Protein AF-A0A9D6FRV6-F1 (afdb_monomer_lite)

pLDDT: mean 89.14, std 14.48, range [24.95, 98.88]

Radius of gyration: 27.08 Å; chains: 1; bounding box: 82×47×76 Å

Structure (mmCIF, N/CA/C/O backbone):
data_AF-A0A9D6FRV6-F1
#
_entry.id   AF-A0A9D6FRV6-F1
#
loop_
_atom_site.group_PDB
_atom_site.id
_atom_site.type_symbol
_atom_site.label_atom_id
_atom_site.label_alt_id
_atom_site.label_comp_id
_atom_site.label_asym_id
_atom_site.label_entity_id
_atom_site.label_seq_id
_atom_site.pdbx_PDB_ins_code
_atom_site.Cartn_x
_atom_site.Cartn_y
_atom_site.Cartn_z
_atom_site.occupancy
_atom_site.B_iso_or_equiv
_atom_site.auth_seq_id
_atom_site.auth_comp_id
_atom_site.auth_asym_id
_atom_site.auth_atom_id
_atom_site.pdbx_PDB_model_num
ATOM 1 N N . MET A 1 1 ? -50.984 -26.233 2.019 1.00 35.69 1 MET A N 1
ATOM 2 C CA . MET A 1 1 ? -49.734 -26.255 1.222 1.00 35.69 1 MET A CA 1
ATOM 3 C C . MET A 1 1 ? -49.361 -24.805 0.944 1.00 35.69 1 MET A C 1
ATOM 5 O O . MET A 1 1 ? -50.058 -24.158 0.188 1.00 35.69 1 MET A O 1
ATOM 9 N N . ARG A 1 2 ? -48.621 -24.163 1.851 1.00 27.36 2 ARG A N 1
ATOM 10 C CA . ARG A 1 2 ? -47.148 -24.048 1.882 1.00 27.36 2 ARG A CA 1
ATOM 11 C C . ARG A 1 2 ? -46.573 -23.148 0.769 1.00 27.36 2 ARG A C 1
ATOM 13 O O . ARG A 1 2 ? -46.307 -23.606 -0.330 1.00 27.36 2 ARG A O 1
ATOM 20 N N . THR A 1 3 ? -46.337 -21.902 1.190 1.00 27.12 3 THR A N 1
ATOM 21 C CA . THR A 1 3 ? -45.110 -21.116 0.973 1.00 27.12 3 THR A CA 1
ATOM 22 C C . THR A 1 3 ? -44.905 -20.457 -0.395 1.00 27.12 3 THR A C 1
ATOM 24 O O . THR A 1 3 ? -44.235 -20.992 -1.269 1.00 27.12 3 THR A O 1
ATOM 27 N N . ALA A 1 4 ? -45.368 -19.208 -0.506 1.00 27.34 4 ALA A N 1
ATOM 28 C CA . ALA A 1 4 ? -44.690 -18.193 -1.305 1.00 27.34 4 ALA A CA 1
ATOM 29 C C . ALA A 1 4 ? -43.408 -17.794 -0.553 1.00 27.34 4 ALA A C 1
ATOM 31 O O . ALA A 1 4 ? -43.477 -17.230 0.540 1.00 27.34 4 ALA A O 1
ATOM 32 N N . LEU A 1 5 ? -42.250 -18.176 -1.093 1.00 25.77 5 LEU A N 1
ATOM 33 C CA . LEU A 1 5 ? -40.943 -17.868 -0.525 1.00 25.77 5 LEU A CA 1
ATOM 34 C C . LEU A 1 5 ? -40.346 -16.659 -1.255 1.00 25.77 5 LEU A C 1
ATOM 36 O O . LEU A 1 5 ? -40.060 -16.708 -2.448 1.00 25.77 5 LEU A O 1
ATOM 40 N N . PHE A 1 6 ? -40.172 -15.588 -0.486 1.00 30.20 6 PHE A N 1
ATOM 41 C CA . PHE A 1 6 ? -39.176 -14.540 -0.676 1.00 30.20 6 PHE A CA 1
ATOM 42 C C . PHE A 1 6 ? -37.819 -15.123 -1.100 1.00 30.20 6 PHE A C 1
ATOM 44 O O . PHE A 1 6 ? -37.300 -15.997 -0.413 1.00 30.20 6 PHE A O 1
ATOM 51 N N . LEU A 1 7 ? -37.181 -14.557 -2.122 1.00 25.75 7 LEU A N 1
ATOM 52 C CA . LEU A 1 7 ? -35.719 -14.488 -2.162 1.00 25.75 7 LEU A CA 1
ATOM 53 C C . LEU A 1 7 ? -35.293 -13.239 -2.927 1.00 25.75 7 LEU A C 1
ATOM 55 O O . LEU A 1 7 ? -35.312 -13.158 -4.152 1.00 25.75 7 LEU A O 1
ATOM 59 N N . ALA A 1 8 ? -34.975 -12.241 -2.114 1.00 24.95 8 ALA A N 1
ATOM 60 C CA . ALA A 1 8 ? -34.300 -11.026 -2.486 1.00 24.95 8 ALA A CA 1
ATOM 61 C C . ALA A 1 8 ? -32.854 -11.324 -2.915 1.00 24.95 8 ALA A C 1
ATOM 63 O O . ALA A 1 8 ? -32.200 -12.205 -2.364 1.00 24.95 8 ALA A O 1
ATOM 64 N N . LEU A 1 9 ? -32.379 -10.517 -3.865 1.00 27.05 9 LEU A N 1
ATOM 65 C CA . LEU A 1 9 ? -31.079 -9.845 -3.824 1.00 27.05 9 LEU A CA 1
ATOM 66 C C . LEU A 1 9 ? -29.895 -10.690 -3.323 1.00 27.05 9 LEU A C 1
ATOM 68 O O . LEU A 1 9 ? -29.421 -10.512 -2.205 1.00 27.05 9 LEU A O 1
ATOM 72 N N . PHE A 1 10 ? -29.320 -11.497 -4.211 1.00 26.81 10 PHE A N 1
ATOM 73 C CA . PHE A 1 10 ? -27.874 -11.703 -4.183 1.00 26.81 10 PHE A CA 1
ATOM 74 C C . PHE A 1 10 ? -27.247 -10.732 -5.176 1.00 26.81 10 PHE A C 1
ATOM 76 O O . PHE A 1 10 ? -27.158 -10.993 -6.375 1.00 26.81 10 PHE A O 1
ATOM 83 N N . GLY A 1 11 ? -26.874 -9.565 -4.648 1.00 25.72 11 GLY A N 1
ATOM 84 C CA . GLY A 1 11 ? -25.960 -8.653 -5.313 1.00 25.72 11 GLY A CA 1
ATOM 85 C C . GLY A 1 11 ? -24.670 -9.402 -5.619 1.00 25.72 11 GLY A C 1
ATOM 86 O O . GLY A 1 11 ? -24.042 -9.977 -4.730 1.00 25.72 11 GLY A O 1
ATOM 87 N N . CYS A 1 12 ? -24.333 -9.426 -6.902 1.00 25.69 12 CYS A N 1
ATOM 88 C CA . CYS A 1 12 ? -23.066 -9.906 -7.416 1.00 25.69 12 CYS A CA 1
ATOM 89 C C . CYS A 1 12 ? -21.940 -9.223 -6.626 1.00 25.69 12 CYS A C 1
ATOM 91 O O . CYS A 1 12 ? -21.875 -7.994 -6.587 1.00 25.69 12 CYS A O 1
ATOM 93 N N . GLN A 1 13 ? -21.092 -10.010 -5.965 1.00 27.95 13 GLN A N 1
ATOM 94 C CA . GLN A 1 13 ? -19.848 -9.512 -5.391 1.00 27.95 13 GLN A CA 1
ATOM 95 C C . GLN A 1 13 ? -19.020 -8.937 -6.541 1.00 27.95 13 GLN A C 1
ATOM 97 O O . GLN A 1 13 ? -18.545 -9.673 -7.406 1.00 27.95 13 GLN A O 1
ATOM 102 N N . SER A 1 14 ? -18.898 -7.612 -6.577 1.00 29.09 14 SER A N 1
ATOM 103 C CA . SER A 1 14 ? -17.949 -6.926 -7.439 1.00 29.09 14 SER A CA 1
ATOM 104 C C . SER A 1 14 ? -16.549 -7.424 -7.089 1.00 29.09 14 SER A C 1
ATOM 106 O O . SER A 1 14 ? -16.127 -7.372 -5.932 1.00 29.09 14 SER A O 1
ATOM 108 N N . ALA A 1 15 ? -15.847 -7.947 -8.095 1.00 31.72 15 ALA A N 1
ATOM 109 C CA . ALA A 1 15 ? -14.414 -8.197 -8.029 1.00 31.72 15 ALA A CA 1
ATOM 110 C C . ALA A 1 15 ? -13.683 -6.925 -7.544 1.00 31.72 15 ALA A C 1
ATOM 112 O O . ALA A 1 15 ? -14.204 -5.831 -7.768 1.00 31.72 15 ALA A O 1
ATOM 113 N N . PRO A 1 16 ? -12.503 -7.037 -6.901 1.00 40.50 16 PRO A N 1
ATOM 114 C CA . PRO A 1 16 ? -11.727 -5.859 -6.520 1.00 40.50 16 PRO A CA 1
ATOM 115 C C . PRO A 1 16 ? -11.539 -4.971 -7.750 1.00 40.50 16 PRO A C 1
ATOM 117 O O . PRO A 1 16 ? -11.188 -5.499 -8.812 1.00 40.50 16 PRO A O 1
ATOM 120 N N . ASP A 1 17 ? -11.814 -3.670 -7.605 1.00 42.06 17 ASP A N 1
ATOM 121 C CA . ASP A 1 17 ? -11.699 -2.680 -8.675 1.00 42.06 17 ASP A CA 1
ATOM 122 C C . ASP A 1 17 ? -10.297 -2.778 -9.281 1.00 42.06 17 ASP A C 1
ATOM 124 O O . ASP A 1 17 ? -9.298 -2.302 -8.738 1.00 42.06 17 ASP A O 1
ATOM 128 N N . ARG A 1 18 ? -10.210 -3.471 -10.419 1.00 45.75 18 ARG A N 1
ATOM 129 C CA . ARG A 1 18 ? -9.101 -3.275 -11.341 1.00 45.75 18 ARG A CA 1
ATOM 130 C C . ARG A 1 18 ? -9.210 -1.819 -11.787 1.00 45.75 18 ARG A C 1
ATOM 132 O O . ARG A 1 18 ? -10.341 -1.378 -12.006 1.00 45.75 18 ARG A O 1
ATOM 139 N N . PRO A 1 19 ? -8.086 -1.109 -11.981 1.00 52.62 19 PRO A N 1
ATOM 140 C CA . PRO A 1 19 ? -8.146 0.211 -12.581 1.00 52.62 19 PRO A CA 1
ATOM 141 C C . PRO A 1 19 ? -9.029 0.137 -13.819 1.00 52.62 19 PRO A C 1
ATOM 143 O O . PRO A 1 19 ? -8.915 -0.830 -14.591 1.00 52.62 19 PRO A O 1
ATOM 146 N N . VAL A 1 20 ? -9.908 1.127 -13.998 1.00 58.56 20 VAL A N 1
ATOM 147 C CA . VAL A 1 20 ? -10.637 1.290 -15.258 1.00 58.56 20 VAL A CA 1
ATOM 148 C C . VAL A 1 20 ? -9.587 1.165 -16.357 1.00 58.56 20 VAL A C 1
ATOM 150 O O . VAL A 1 20 ? -8.538 1.800 -16.269 1.00 58.56 20 VAL A O 1
ATOM 153 N N . ARG A 1 21 ? -9.804 0.261 -17.319 1.00 62.97 21 ARG A N 1
ATOM 154 C CA . ARG A 1 21 ? -8.778 -0.189 -18.280 1.00 62.97 21 ARG A CA 1
ATOM 155 C C . ARG A 1 21 ? -7.961 0.974 -18.867 1.00 62.97 21 ARG A C 1
ATOM 157 O O . ARG A 1 21 ? -6.744 0.871 -18.979 1.00 62.97 21 ARG A O 1
ATOM 164 N N . ASP A 1 22 ? -8.627 2.097 -19.111 1.00 73.75 22 ASP A N 1
ATOM 165 C CA . ASP A 1 22 ? -8.055 3.337 -19.631 1.00 73.75 22 ASP A CA 1
ATOM 166 C C . ASP A 1 22 ? -7.022 4.002 -18.691 1.00 73.75 22 ASP A C 1
ATOM 168 O O . ASP A 1 22 ? -5.996 4.497 -19.157 1.00 73.75 22 ASP A O 1
ATOM 172 N N . GLU A 1 23 ? -7.228 3.985 -17.368 1.00 78.88 23 GLU A N 1
ATOM 173 C CA . GLU A 1 23 ? -6.278 4.540 -16.387 1.00 78.88 23 GLU A CA 1
ATOM 174 C C . GLU A 1 23 ? -5.005 3.692 -16.297 1.00 78.88 23 GLU A C 1
ATOM 176 O O . GLU A 1 23 ? -3.892 4.225 -16.250 1.00 78.88 23 GLU A O 1
ATOM 181 N N . ARG A 1 24 ? -5.147 2.360 -16.335 1.00 86.12 24 ARG A N 1
ATOM 182 C CA . ARG A 1 24 ? -3.993 1.451 -16.350 1.00 86.12 24 ARG A CA 1
ATOM 183 C C . ARG A 1 24 ? -3.171 1.608 -17.624 1.00 86.12 24 ARG A C 1
ATOM 185 O O . ARG A 1 24 ? -1.945 1.685 -17.544 1.00 86.12 24 ARG A O 1
ATOM 192 N N . ASP A 1 25 ? -3.833 1.678 -18.775 1.00 90.06 25 ASP A N 1
ATOM 193 C CA . ASP A 1 25 ? -3.176 1.866 -20.070 1.00 90.06 25 ASP A CA 1
ATOM 194 C C . ASP A 1 25 ? -2.467 3.230 -20.139 1.00 90.06 25 ASP A C 1
ATOM 196 O O . ASP A 1 25 ? -1.338 3.321 -20.631 1.00 90.06 25 ASP A O 1
ATOM 200 N N . SER A 1 26 ? -3.077 4.284 -19.584 1.00 89.88 26 SER A N 1
ATOM 201 C CA . SER A 1 26 ? -2.451 5.607 -19.454 1.00 89.88 26 SER A CA 1
ATOM 202 C C . SER A 1 26 ? -1.161 5.555 -18.626 1.00 89.88 26 SER A C 1
ATOM 204 O O . SER A 1 26 ? -0.126 6.080 -19.052 1.00 89.88 26 SER A O 1
ATOM 206 N N . GLU A 1 27 ? -1.180 4.853 -17.488 1.00 90.19 27 GLU A N 1
ATOM 207 C CA . GLU A 1 27 ? -0.002 4.658 -16.635 1.00 90.19 27 GLU A CA 1
ATOM 208 C C . GLU A 1 27 ? 1.107 3.866 -17.336 1.00 90.19 27 GLU A C 1
ATOM 210 O O . GLU A 1 27 ? 2.272 4.264 -17.290 1.00 90.19 27 GLU A O 1
ATOM 215 N N . ILE A 1 28 ? 0.764 2.779 -18.031 1.00 95.19 28 ILE A N 1
ATOM 216 C CA . ILE A 1 28 ? 1.726 2.005 -18.828 1.00 95.19 28 ILE A CA 1
ATOM 217 C C . ILE A 1 28 ? 2.400 2.917 -19.855 1.00 95.19 28 ILE A C 1
ATOM 219 O O . ILE A 1 28 ? 3.628 2.992 -19.907 1.00 95.19 28 ILE A O 1
ATOM 223 N N . ARG A 1 29 ? 1.613 3.677 -20.627 1.00 95.12 29 ARG A N 1
ATOM 224 C CA . ARG A 1 29 ? 2.142 4.613 -21.631 1.00 95.12 29 ARG A CA 1
ATOM 225 C C . ARG A 1 29 ? 3.005 5.706 -21.002 1.00 95.12 29 ARG A C 1
ATOM 227 O O . ARG A 1 29 ? 3.977 6.141 -21.615 1.00 95.12 29 ARG A O 1
ATOM 234 N N . ARG A 1 30 ? 2.691 6.144 -19.778 1.00 92.38 30 ARG A N 1
ATOM 235 C CA . ARG A 1 30 ? 3.505 7.105 -19.020 1.00 92.38 30 ARG A CA 1
ATOM 236 C C . ARG A 1 30 ? 4.899 6.560 -18.714 1.00 92.38 30 ARG A C 1
ATOM 238 O O . ARG A 1 30 ? 5.862 7.302 -18.886 1.00 92.38 30 ARG A O 1
ATOM 245 N N . TYR A 1 31 ? 5.019 5.293 -18.316 1.00 94.62 31 TYR A N 1
ATOM 246 C CA . TYR A 1 31 ? 6.320 4.650 -18.100 1.00 94.62 31 TYR A CA 1
ATOM 247 C C . TYR A 1 31 ? 7.044 4.313 -19.407 1.00 94.62 31 TYR A C 1
ATOM 249 O O . TYR A 1 31 ? 8.251 4.514 -19.476 1.00 94.62 31 TYR A O 1
ATOM 257 N N . VAL A 1 32 ? 6.336 3.885 -20.458 1.00 97.19 32 VAL A N 1
ATOM 258 C CA . VAL A 1 32 ? 6.945 3.633 -21.779 1.00 97.19 32 VAL A CA 1
ATOM 259 C C . VAL A 1 32 ? 7.629 4.893 -22.320 1.00 97.19 32 VAL A C 1
ATOM 261 O O . VAL A 1 32 ? 8.803 4.839 -22.667 1.00 97.19 32 VAL A O 1
ATOM 264 N N . ARG A 1 33 ? 6.985 6.067 -22.232 1.00 94.88 33 ARG A N 1
ATOM 265 C CA . ARG A 1 33 ? 7.611 7.349 -22.621 1.00 94.88 33 ARG A CA 1
ATOM 266 C C . ARG A 1 33 ? 8.907 7.673 -21.863 1.00 94.88 33 ARG A C 1
ATOM 268 O O . ARG A 1 33 ? 9.715 8.462 -22.341 1.00 94.88 33 ARG A O 1
ATOM 275 N N . ARG A 1 34 ? 9.123 7.114 -20.666 1.00 93.50 34 ARG A N 1
ATOM 276 C CA . ARG A 1 34 ? 10.357 7.339 -19.887 1.00 93.50 34 ARG A CA 1
ATOM 277 C C . ARG A 1 34 ? 11.543 6.540 -20.405 1.00 93.50 34 ARG A C 1
ATOM 279 O O . ARG A 1 34 ? 12.669 6.914 -20.088 1.00 93.50 34 ARG A O 1
ATOM 286 N N . LEU A 1 35 ? 11.313 5.487 -21.188 1.00 95.81 35 LEU A N 1
ATOM 287 C CA . LEU A 1 35 ? 12.378 4.709 -21.826 1.00 95.81 35 LEU A CA 1
ATOM 288 C C . LEU A 1 35 ? 13.206 5.579 -22.781 1.00 95.81 35 LEU A C 1
ATOM 290 O O . LEU A 1 35 ? 14.404 5.379 -22.933 1.00 95.81 35 LEU A O 1
ATOM 294 N N . GLU A 1 36 ? 12.595 6.615 -23.351 1.00 93.31 36 GLU A N 1
ATOM 295 C CA . GLU A 1 36 ? 13.269 7.594 -24.202 1.00 93.31 36 GLU A CA 1
ATOM 296 C C . GLU A 1 36 ? 14.132 8.615 -23.438 1.00 93.31 36 GLU A C 1
ATOM 298 O O . GLU A 1 36 ? 14.892 9.370 -24.054 1.00 93.31 36 GLU A O 1
ATOM 303 N N . SER A 1 37 ? 14.028 8.666 -22.105 1.00 89.25 37 SER A N 1
ATOM 304 C CA . SER A 1 37 ? 14.784 9.607 -21.279 1.00 89.25 37 SER A CA 1
ATOM 305 C C . SER A 1 37 ? 16.288 9.384 -21.424 1.00 89.25 37 SER A C 1
ATOM 307 O O . SER A 1 37 ? 16.781 8.262 -21.331 1.00 89.25 37 SER A O 1
ATOM 309 N N . LYS A 1 38 ? 17.044 10.479 -21.553 1.00 86.62 38 LYS A N 1
ATOM 310 C CA . LYS A 1 38 ? 18.509 10.437 -21.443 1.00 86.62 38 LYS A CA 1
ATOM 311 C C . LYS A 1 38 ? 18.988 10.326 -19.997 1.00 86.62 38 LYS A C 1
ATOM 313 O O . LYS A 1 38 ? 20.160 10.072 -19.784 1.00 86.62 38 LYS A O 1
ATOM 318 N N . ASN A 1 39 ? 18.130 10.528 -18.997 1.00 87.38 39 ASN A N 1
ATOM 319 C CA . ASN A 1 39 ? 18.497 10.311 -17.599 1.00 87.38 39 ASN A CA 1
ATOM 320 C C . ASN A 1 39 ? 18.401 8.811 -17.274 1.00 87.38 39 ASN A C 1
ATOM 322 O O . ASN A 1 39 ? 17.294 8.269 -17.216 1.00 87.38 39 ASN A O 1
ATOM 326 N N . ALA A 1 40 ? 19.557 8.185 -17.038 1.00 89.62 40 ALA A N 1
ATOM 327 C CA . ALA A 1 40 ? 19.727 6.762 -16.767 1.00 89.62 40 ALA A CA 1
ATOM 328 C C . ALA A 1 40 ? 18.830 6.290 -15.623 1.00 89.62 40 ALA A C 1
ATOM 330 O O . ALA A 1 40 ? 18.141 5.281 -15.740 1.00 89.62 40 ALA A O 1
ATOM 331 N N . SER A 1 41 ? 18.773 7.055 -14.533 1.00 88.12 41 SER A N 1
ATOM 332 C CA . SER A 1 41 ? 17.924 6.722 -13.399 1.00 88.12 41 SER A CA 1
ATOM 333 C C . SER A 1 41 ? 16.454 6.687 -13.841 1.00 88.12 41 SER A C 1
ATOM 335 O O . SER A 1 41 ? 15.737 5.729 -13.564 1.00 88.12 41 SER A O 1
ATOM 337 N N . VAL A 1 42 ? 15.966 7.697 -14.563 1.00 88.81 42 VAL A N 1
ATOM 338 C CA . VAL A 1 42 ? 14.555 7.761 -14.996 1.00 88.81 42 VAL A CA 1
ATOM 339 C C . VAL A 1 42 ? 14.167 6.593 -15.908 1.00 88.81 42 VAL A C 1
ATOM 341 O O . VAL A 1 42 ? 13.114 5.994 -15.694 1.00 88.81 42 VAL A O 1
ATOM 344 N N . CYS A 1 43 ? 14.988 6.257 -16.905 1.00 91.50 43 CYS A N 1
ATOM 345 C CA . CYS A 1 43 ? 14.647 5.187 -17.842 1.00 91.50 43 CYS A CA 1
ATOM 346 C C . CYS A 1 43 ? 14.813 3.793 -17.221 1.00 91.50 43 CYS A C 1
ATOM 348 O O . CYS A 1 43 ? 13.963 2.936 -17.448 1.00 91.50 43 CYS A O 1
ATOM 350 N N . LEU A 1 44 ? 15.844 3.561 -16.398 1.00 91.25 44 LEU A N 1
ATOM 351 C CA . LEU A 1 44 ? 16.055 2.260 -15.752 1.00 91.25 44 LEU A CA 1
ATOM 352 C C . LEU A 1 44 ? 14.967 1.947 -14.716 1.00 91.25 44 LEU A C 1
ATOM 354 O O . LEU A 1 44 ? 14.480 0.823 -14.684 1.00 91.25 44 LEU A O 1
ATOM 358 N N . ASP A 1 45 ? 14.482 2.946 -13.970 1.00 91.06 45 ASP A N 1
ATOM 359 C CA . ASP A 1 45 ? 13.313 2.772 -13.087 1.00 91.06 45 ASP A CA 1
ATOM 360 C C . ASP A 1 45 ? 12.059 2.348 -13.863 1.00 91.06 45 ASP A C 1
ATOM 362 O O . ASP A 1 45 ? 11.303 1.486 -13.414 1.00 91.06 45 ASP A O 1
ATOM 366 N N . ALA A 1 46 ? 11.854 2.896 -15.065 1.00 93.88 46 ALA A N 1
ATOM 367 C CA . ALA A 1 46 ? 10.763 2.464 -15.930 1.00 93.88 46 ALA A CA 1
ATOM 368 C C . ALA A 1 46 ? 10.967 1.029 -16.441 1.00 93.88 46 ALA A C 1
ATOM 370 O O . ALA A 1 46 ? 10.020 0.242 -16.414 1.00 93.88 46 ALA A O 1
ATOM 371 N N . VAL A 1 47 ? 12.189 0.667 -16.850 1.00 95.19 47 VAL A N 1
ATOM 372 C CA . VAL A 1 47 ? 12.540 -0.707 -17.256 1.00 95.19 47 VAL A CA 1
ATOM 373 C C . VAL A 1 47 ? 12.274 -1.705 -16.131 1.00 95.19 47 VAL A C 1
ATOM 375 O O . VAL A 1 47 ? 11.777 -2.801 -16.401 1.00 95.19 47 VAL A O 1
ATOM 378 N N . ASP A 1 48 ? 12.576 -1.328 -14.888 1.00 92.50 48 ASP A N 1
ATOM 379 C CA . ASP A 1 48 ? 12.367 -2.164 -13.709 1.00 92.50 48 ASP A CA 1
ATOM 380 C C . ASP A 1 48 ? 10.906 -2.300 -13.314 1.00 92.50 48 ASP A C 1
ATOM 382 O O . ASP A 1 48 ? 10.481 -3.388 -12.918 1.00 92.50 48 ASP A O 1
ATOM 386 N N . TYR A 1 49 ? 10.126 -1.232 -13.472 1.00 93.62 49 TYR A N 1
ATOM 387 C CA . TYR A 1 49 ? 8.744 -1.213 -13.023 1.00 93.62 49 TYR A CA 1
ATOM 388 C C . TYR A 1 49 ? 7.729 -1.700 -14.058 1.00 93.62 49 TYR A C 1
ATOM 390 O O . TYR A 1 49 ? 6.763 -2.354 -13.679 1.00 93.62 49 TYR A O 1
ATOM 398 N N . LEU A 1 50 ? 7.935 -1.470 -15.358 1.00 95.38 50 LEU A N 1
ATOM 399 C CA . LEU A 1 50 ? 7.013 -1.917 -16.415 1.00 95.38 50 LEU A CA 1
ATOM 400 C C . LEU A 1 50 ? 6.625 -3.416 -16.355 1.00 95.38 50 LEU A C 1
ATOM 402 O O . LEU A 1 50 ? 5.450 -3.723 -16.574 1.00 95.38 50 LEU A O 1
ATOM 406 N N . PRO A 1 51 ? 7.524 -4.356 -15.995 1.00 93.69 51 PRO A N 1
ATOM 407 C CA . PRO A 1 51 ? 7.179 -5.767 -15.813 1.00 93.69 51 PRO A CA 1
ATOM 408 C C . PRO A 1 51 ? 6.088 -6.031 -14.770 1.00 93.69 51 PRO A C 1
ATOM 410 O O . PRO A 1 51 ? 5.405 -7.049 -14.866 1.00 93.69 51 PRO A O 1
ATOM 413 N N . TYR A 1 52 ? 5.873 -5.122 -13.810 1.00 91.56 52 TYR A N 1
ATOM 414 C CA . TYR A 1 52 ? 4.757 -5.198 -12.862 1.00 91.56 52 TYR A CA 1
ATOM 415 C C . TYR A 1 52 ? 3.400 -5.317 -13.570 1.00 91.56 52 TYR A C 1
ATOM 417 O O . TYR A 1 52 ? 2.519 -6.045 -13.115 1.00 91.56 52 TYR A O 1
ATOM 425 N N . PHE A 1 53 ? 3.232 -4.637 -14.707 1.00 92.62 53 PHE A N 1
ATOM 426 C CA . PHE A 1 53 ? 1.980 -4.653 -15.457 1.00 92.62 53 PHE A CA 1
ATOM 427 C C . PHE A 1 53 ? 1.788 -5.932 -16.288 1.00 92.62 53 PHE A C 1
ATOM 429 O O . PHE A 1 53 ? 0.682 -6.168 -16.773 1.00 92.62 53 PHE A O 1
ATOM 436 N N . GLY A 1 54 ? 2.822 -6.769 -16.425 1.00 92.00 54 GLY A N 1
ATOM 437 C CA . GLY A 1 54 ? 2.763 -8.039 -17.144 1.00 92.00 54 GLY A CA 1
ATOM 438 C C . GLY A 1 54 ? 2.343 -7.885 -18.609 1.00 92.00 54 GLY A C 1
ATOM 439 O O . GLY A 1 54 ? 2.752 -6.950 -19.296 1.00 92.00 54 GLY A O 1
ATOM 440 N N . ALA A 1 55 ? 1.502 -8.807 -19.086 1.00 92.50 55 ALA A N 1
ATOM 441 C CA . ALA A 1 55 ? 1.040 -8.865 -20.476 1.00 92.50 55 ALA A CA 1
ATOM 442 C C . ALA A 1 55 ? 0.287 -7.601 -20.946 1.00 92.50 55 ALA A C 1
ATOM 444 O O . ALA A 1 55 ? 0.201 -7.357 -22.152 1.00 92.50 55 ALA A O 1
ATOM 445 N N . ASP A 1 56 ? -0.226 -6.789 -20.016 1.00 93.69 56 ASP A N 1
ATOM 446 C CA . ASP A 1 56 ? -0.924 -5.540 -20.334 1.00 93.69 56 ASP A CA 1
ATOM 447 C C . ASP A 1 56 ? 0.046 -4.454 -20.839 1.00 93.69 56 ASP A C 1
ATOM 449 O O . ASP A 1 56 ? -0.353 -3.593 -21.615 1.00 93.69 56 ASP A O 1
ATOM 453 N N . ALA A 1 57 ? 1.340 -4.515 -20.483 1.00 96.31 57 ALA A N 1
ATOM 454 C CA . ALA A 1 57 ? 2.349 -3.576 -20.990 1.00 96.31 57 ALA A CA 1
ATOM 455 C C . ALA A 1 57 ? 2.858 -3.905 -22.403 1.00 96.31 57 ALA A C 1
ATOM 457 O O . ALA A 1 57 ? 3.405 -3.034 -23.080 1.00 96.31 57 ALA A O 1
ATOM 458 N N . VAL A 1 58 ? 2.680 -5.148 -22.861 1.00 96.69 58 VAL A N 1
ATOM 459 C CA . VAL A 1 58 ? 3.259 -5.646 -24.121 1.00 96.69 58 VAL A CA 1
ATOM 460 C C . VAL A 1 58 ? 2.827 -4.828 -25.343 1.00 96.69 58 VAL A C 1
ATOM 462 O O . VAL A 1 58 ? 3.709 -4.486 -26.126 1.00 96.69 58 VAL A O 1
ATOM 465 N N . PRO A 1 59 ? 1.544 -4.447 -25.530 1.00 97.50 59 PRO A N 1
ATOM 466 C CA . PRO A 1 59 ? 1.146 -3.652 -26.693 1.00 97.50 59 PRO A CA 1
ATOM 467 C C . PRO A 1 59 ? 1.881 -2.309 -26.793 1.00 97.50 59 PRO A C 1
ATOM 469 O O . PRO A 1 59 ? 2.377 -1.964 -27.861 1.00 97.50 59 PRO A O 1
ATOM 472 N N . ALA A 1 60 ? 2.003 -1.581 -25.678 1.00 98.06 60 ALA A N 1
ATOM 473 C CA . ALA A 1 60 ? 2.691 -0.291 -25.650 1.00 98.06 60 ALA A CA 1
ATOM 474 C C . ALA A 1 60 ? 4.211 -0.444 -25.838 1.00 98.06 60 ALA A C 1
ATOM 476 O O . ALA A 1 60 ? 4.835 0.373 -26.504 1.00 98.06 60 ALA A O 1
ATOM 477 N N . LEU A 1 61 ? 4.806 -1.512 -25.300 1.00 98.44 61 LEU A N 1
ATOM 478 C CA . LEU A 1 61 ? 6.220 -1.826 -25.513 1.00 98.44 61 LEU A CA 1
ATOM 479 C C . LEU A 1 61 ? 6.520 -2.211 -26.967 1.00 98.44 61 LEU A C 1
ATOM 481 O O . LEU A 1 61 ? 7.551 -1.814 -27.492 1.00 98.44 61 LEU A O 1
ATOM 485 N N . VAL A 1 62 ? 5.632 -2.962 -27.626 1.00 98.25 62 VAL A N 1
ATOM 486 C CA . VAL A 1 62 ? 5.763 -3.313 -29.051 1.00 98.25 62 VAL A CA 1
ATOM 487 C C . VAL A 1 62 ? 5.644 -2.077 -29.945 1.00 98.25 62 VAL A C 1
ATOM 489 O O . VAL A 1 62 ? 6.378 -1.960 -30.924 1.00 98.25 62 VAL A O 1
ATOM 492 N N . GLU A 1 63 ? 4.755 -1.141 -29.607 1.00 97.94 63 GLU A N 1
ATOM 493 C CA . GLU A 1 63 ? 4.676 0.165 -30.272 1.00 97.94 63 GLU A CA 1
ATOM 494 C C . GLU A 1 63 ? 6.010 0.924 -30.140 1.00 97.94 63 GLU A C 1
ATOM 496 O O . GLU A 1 63 ? 6.573 1.361 -31.144 1.00 97.94 63 GLU A O 1
ATOM 501 N N . GLU A 1 64 ? 6.575 0.966 -28.930 1.00 98.06 64 GLU A N 1
ATOM 502 C CA . GLU A 1 64 ? 7.849 1.633 -28.625 1.00 98.06 64 GLU A CA 1
ATOM 503 C C . GLU A 1 64 ? 9.052 1.053 -29.390 1.00 98.06 64 GLU A C 1
ATOM 505 O O . GLU A 1 64 ? 9.983 1.785 -29.718 1.00 98.06 64 GLU A O 1
ATOM 510 N N . LEU A 1 65 ? 9.030 -0.232 -29.773 1.00 97.81 65 LEU A N 1
ATOM 511 C CA . LEU A 1 65 ? 10.073 -0.823 -30.629 1.00 97.81 65 LEU A CA 1
ATOM 512 C C . LEU A 1 65 ? 10.205 -0.130 -31.995 1.00 97.81 65 LEU A C 1
ATOM 514 O O . LEU A 1 65 ? 11.208 -0.328 -32.672 1.00 97.81 65 LEU A O 1
ATOM 518 N N . HIS A 1 66 ? 9.232 0.684 -32.407 1.00 96.12 66 HIS A N 1
ATOM 519 C CA . HIS A 1 66 ? 9.256 1.428 -33.667 1.00 96.12 66 HIS A CA 1
ATOM 520 C C . HIS A 1 66 ? 9.571 2.919 -33.478 1.00 96.12 66 HIS A C 1
ATOM 522 O O . HIS A 1 66 ? 9.538 3.677 -34.451 1.00 96.12 66 HIS A O 1
ATOM 528 N N . CYS A 1 67 ? 9.866 3.369 -32.253 1.00 94.81 67 CYS A N 1
ATOM 529 C CA . CYS A 1 67 ? 10.133 4.778 -31.991 1.00 94.81 67 CYS A CA 1
ATOM 530 C C . CYS A 1 67 ? 11.451 5.234 -32.657 1.00 94.81 67 CYS A C 1
ATOM 532 O O . CYS A 1 67 ? 12.377 4.436 -32.857 1.00 94.81 67 CYS A O 1
ATOM 534 N N . PRO A 1 68 ? 11.591 6.526 -33.009 1.00 94.69 68 PRO A N 1
ATOM 535 C CA . PRO A 1 68 ? 12.820 7.038 -33.619 1.00 94.69 68 PRO A CA 1
ATOM 536 C C . PRO A 1 68 ? 14.024 6.991 -32.660 1.00 94.69 68 PRO A C 1
ATOM 538 O O . PRO A 1 68 ? 15.173 6.929 -33.102 1.00 94.69 68 PRO A O 1
ATOM 541 N N . ASN A 1 69 ? 13.777 6.970 -31.350 1.00 93.75 69 ASN A N 1
ATOM 542 C CA . ASN A 1 69 ? 14.789 7.013 -30.303 1.00 93.75 69 ASN A CA 1
ATOM 543 C C . ASN A 1 69 ? 15.431 5.632 -30.058 1.00 93.75 69 ASN A C 1
ATOM 545 O O . ASN A 1 69 ? 14.759 4.672 -29.691 1.00 93.75 69 ASN A O 1
ATOM 549 N N . ALA A 1 70 ? 16.753 5.524 -30.217 1.00 93.62 70 ALA A N 1
ATOM 550 C CA . ALA A 1 70 ? 17.464 4.260 -30.009 1.00 93.62 70 ALA A CA 1
ATOM 551 C C . ALA A 1 70 ? 17.388 3.747 -28.555 1.00 93.62 70 ALA A C 1
ATOM 553 O O . ALA A 1 70 ? 17.308 2.534 -28.353 1.00 93.62 70 ALA A O 1
ATOM 554 N N . ASN A 1 71 ? 17.348 4.639 -27.553 1.00 92.62 71 ASN A N 1
ATOM 555 C CA . ASN A 1 71 ? 17.153 4.247 -26.153 1.00 92.62 71 ASN A CA 1
ATOM 556 C C . ASN A 1 71 ? 15.772 3.620 -25.956 1.00 92.62 71 ASN A C 1
ATOM 558 O O . ASN A 1 71 ? 15.680 2.554 -25.354 1.00 92.62 71 ASN A O 1
ATOM 562 N N . GLY A 1 72 ? 14.724 4.251 -26.501 1.00 96.00 72 GLY A N 1
ATOM 563 C CA . GLY A 1 72 ? 13.347 3.760 -26.410 1.00 96.00 72 GLY A CA 1
ATOM 564 C C . GLY A 1 72 ? 13.231 2.331 -26.936 1.00 96.00 72 GLY A C 1
ATOM 565 O O . GLY A 1 72 ? 12.861 1.426 -26.188 1.00 96.00 72 GLY A O 1
ATOM 566 N N . ARG A 1 73 ? 13.701 2.090 -28.170 1.00 97.38 73 ARG A N 1
ATOM 567 C CA . ARG A 1 73 ? 13.710 0.747 -28.778 1.00 97.38 73 ARG A CA 1
ATOM 568 C C . ARG A 1 73 ? 14.514 -0.269 -27.966 1.00 97.38 73 ARG A C 1
ATOM 570 O O . ARG A 1 73 ? 14.025 -1.365 -27.688 1.00 97.38 73 ARG A O 1
ATOM 577 N N . ALA A 1 74 ? 15.744 0.075 -27.574 1.00 95.88 74 ALA A N 1
ATOM 578 C CA . ALA A 1 74 ? 16.615 -0.843 -26.840 1.00 95.88 74 ALA A CA 1
ATOM 579 C C . ALA A 1 74 ? 16.052 -1.209 -25.462 1.00 95.88 74 ALA A C 1
ATOM 581 O O . ALA A 1 74 ? 16.051 -2.380 -25.080 1.00 95.88 74 ALA A O 1
ATOM 582 N N . LEU A 1 75 ? 15.571 -0.218 -24.711 1.00 96.62 75 LEU A N 1
ATOM 583 C CA . LEU A 1 75 ? 15.052 -0.427 -23.366 1.00 96.62 75 LEU A CA 1
ATOM 584 C C . LEU A 1 75 ? 13.671 -1.091 -23.394 1.00 96.62 75 LEU A C 1
ATOM 586 O O . LEU A 1 75 ? 13.409 -1.934 -22.542 1.00 96.62 75 LEU A O 1
ATOM 590 N N . ALA A 1 76 ? 12.835 -0.831 -24.405 1.00 98.06 76 ALA A N 1
ATOM 591 C CA . ALA A 1 76 ? 11.602 -1.587 -24.617 1.00 98.06 76 ALA A CA 1
ATOM 592 C C . ALA A 1 76 ? 11.889 -3.069 -24.904 1.00 98.06 76 ALA A C 1
ATOM 594 O O . ALA A 1 76 ? 11.257 -3.943 -24.304 1.00 98.06 76 ALA A O 1
ATOM 595 N N . ALA A 1 77 ? 12.890 -3.375 -25.741 1.00 97.62 77 ALA A N 1
ATOM 596 C CA . ALA A 1 77 ? 13.337 -4.750 -25.966 1.00 97.62 77 ALA A CA 1
ATOM 597 C C . ALA A 1 77 ? 13.844 -5.402 -24.665 1.00 97.62 77 ALA A C 1
ATOM 599 O O . ALA A 1 77 ? 13.443 -6.521 -24.335 1.00 97.62 77 ALA A O 1
ATOM 600 N N . ALA A 1 78 ? 14.654 -4.684 -23.880 1.00 96.19 78 ALA A N 1
ATOM 601 C CA . ALA A 1 78 ? 15.134 -5.153 -22.580 1.00 96.19 78 ALA A CA 1
ATOM 602 C C . ALA A 1 78 ? 13.982 -5.421 -21.588 1.00 96.19 78 ALA A C 1
ATOM 604 O O . ALA A 1 78 ? 13.997 -6.427 -20.875 1.00 96.19 78 ALA A O 1
ATOM 605 N N . THR A 1 79 ? 12.950 -4.574 -21.566 1.00 96.75 79 THR A N 1
ATOM 606 C CA . THR A 1 79 ? 11.748 -4.785 -20.748 1.00 96.75 79 THR A CA 1
ATOM 607 C C . THR A 1 79 ? 10.948 -6.002 -21.215 1.00 96.75 79 THR A C 1
ATOM 609 O O . THR A 1 79 ? 10.554 -6.822 -20.386 1.00 96.75 79 THR A O 1
ATOM 612 N N . LEU A 1 80 ? 10.748 -6.181 -22.525 1.00 96.31 80 LEU A N 1
ATOM 613 C CA . LEU A 1 80 ? 10.036 -7.338 -23.088 1.00 96.31 80 LEU A CA 1
ATOM 614 C C . LEU A 1 80 ? 10.729 -8.668 -22.761 1.00 96.31 80 LEU A C 1
ATOM 616 O O . LEU A 1 80 ? 10.057 -9.674 -22.555 1.00 96.31 80 LEU A O 1
ATOM 620 N N . ALA A 1 81 ? 12.054 -8.684 -22.590 1.00 94.56 81 ALA A N 1
ATOM 621 C CA . ALA A 1 81 ? 12.776 -9.868 -22.115 1.00 94.56 81 ALA A CA 1
ATOM 622 C C . ALA A 1 81 ? 12.313 -10.366 -20.727 1.00 94.56 81 ALA A C 1
ATOM 624 O O . ALA A 1 81 ? 12.535 -11.528 -20.369 1.00 94.56 81 ALA A O 1
ATOM 625 N N . ARG A 1 82 ? 11.688 -9.490 -19.928 1.00 92.50 82 ARG A N 1
ATOM 626 C CA . ARG A 1 82 ? 11.173 -9.771 -18.577 1.00 92.50 82 ARG A CA 1
ATOM 627 C C . ARG A 1 82 ? 9.680 -10.110 -18.573 1.00 92.50 82 ARG A C 1
ATOM 629 O O . ARG A 1 82 ? 9.170 -10.507 -17.529 1.00 92.50 82 ARG A O 1
ATOM 636 N N . ILE A 1 83 ? 9.000 -9.986 -19.715 1.00 92.00 83 ILE A N 1
ATOM 637 C CA . ILE A 1 83 ? 7.563 -10.231 -19.876 1.00 92.00 83 ILE A CA 1
ATOM 638 C C . ILE A 1 83 ? 7.382 -11.313 -20.955 1.00 92.00 83 ILE A C 1
ATOM 640 O O . ILE A 1 83 ? 7.382 -10.996 -22.143 1.00 92.00 83 ILE A O 1
ATOM 644 N N . PRO A 1 84 ? 7.270 -12.601 -20.582 1.00 86.56 84 PRO A N 1
ATOM 645 C CA . PRO A 1 84 ? 7.173 -13.689 -21.552 1.00 86.56 84 PRO A CA 1
ATOM 646 C C . PRO A 1 84 ? 5.855 -13.606 -22.338 1.00 86.56 84 PRO A C 1
ATOM 648 O O . PRO A 1 84 ? 4.806 -13.995 -21.832 1.00 86.56 84 PRO A O 1
ATOM 651 N N . ASP A 1 85 ? 5.917 -13.102 -23.574 1.00 92.25 85 ASP A N 1
ATOM 652 C CA . ASP A 1 85 ? 4.753 -12.906 -24.442 1.00 92.25 85 ASP A CA 1
ATOM 653 C C . ASP A 1 85 ? 5.121 -13.078 -25.926 1.00 92.25 85 ASP A C 1
ATOM 655 O O . ASP A 1 85 ? 6.038 -12.431 -26.437 1.00 92.25 85 ASP A O 1
ATOM 659 N N . GLY A 1 86 ? 4.404 -13.959 -26.631 1.00 93.19 86 GLY A N 1
ATOM 660 C CA . GLY A 1 86 ? 4.672 -14.281 -28.036 1.00 93.19 86 GLY A CA 1
ATOM 661 C C . GLY A 1 86 ? 4.448 -13.109 -28.997 1.00 93.19 86 GLY A C 1
ATOM 662 O O . GLY A 1 86 ? 5.107 -13.042 -30.034 1.00 93.19 86 GLY A O 1
ATOM 663 N N . ARG A 1 87 ? 3.591 -12.139 -28.637 1.00 94.38 87 ARG A N 1
ATOM 664 C CA . ARG A 1 87 ? 3.285 -10.960 -29.472 1.00 94.38 87 ARG A CA 1
ATOM 665 C C . ARG A 1 87 ? 4.508 -10.076 -29.718 1.00 94.38 87 ARG A C 1
ATOM 667 O O . ARG A 1 87 ? 4.534 -9.325 -30.686 1.00 94.38 87 ARG A O 1
ATOM 674 N N . ALA A 1 88 ? 5.519 -10.167 -28.856 1.00 95.88 88 ALA A N 1
ATOM 675 C CA . ALA A 1 88 ? 6.755 -9.407 -28.981 1.00 95.88 88 ALA A CA 1
ATOM 676 C C . ALA A 1 88 ? 7.760 -10.022 -29.968 1.00 95.88 88 ALA A C 1
ATOM 678 O O . ALA A 1 88 ? 8.661 -9.321 -30.421 1.00 95.88 88 ALA A O 1
ATOM 679 N N . VAL A 1 89 ? 7.643 -11.311 -30.308 1.00 96.44 89 VAL A N 1
ATOM 680 C CA . VAL A 1 89 ? 8.711 -12.041 -31.013 1.00 96.44 89 VAL A CA 1
ATOM 681 C C . VAL A 1 89 ? 8.964 -11.479 -32.411 1.00 96.44 89 VAL A C 1
ATOM 683 O O . VAL A 1 89 ? 10.098 -11.129 -32.722 1.00 96.44 89 VAL A O 1
ATOM 686 N N . GLU A 1 90 ? 7.939 -11.340 -33.247 1.00 96.38 90 GLU A N 1
ATOM 687 C CA . GLU A 1 90 ? 8.106 -10.807 -34.606 1.00 96.38 90 GLU A CA 1
ATOM 688 C C . GLU A 1 90 ? 8.623 -9.350 -34.631 1.00 96.38 90 GLU A C 1
ATOM 690 O O . GLU A 1 90 ? 9.621 -9.102 -35.318 1.00 96.38 90 GLU A O 1
ATOM 695 N N . PRO A 1 91 ? 8.075 -8.409 -33.831 1.00 97.31 91 PRO A N 1
ATOM 696 C CA . PRO A 1 91 ? 8.658 -7.075 -33.667 1.00 97.31 91 PRO A CA 1
ATOM 697 C C . PRO A 1 91 ? 10.135 -7.083 -33.239 1.00 97.31 91 PRO A C 1
ATOM 699 O O . PRO A 1 91 ? 10.937 -6.310 -33.754 1.00 97.31 91 PRO A O 1
ATOM 702 N N . LEU A 1 92 ? 10.535 -7.986 -32.337 1.00 97.69 92 LEU A N 1
ATOM 703 C CA . LEU A 1 92 ? 11.930 -8.104 -31.900 1.00 97.69 92 LEU A CA 1
ATOM 704 C C . LEU A 1 92 ? 12.843 -8.663 -33.002 1.00 97.69 92 LEU A C 1
ATOM 706 O O . LEU A 1 92 ? 13.983 -8.219 -33.131 1.00 97.69 92 LEU A O 1
ATOM 710 N N . ILE A 1 93 ? 12.358 -9.594 -33.832 1.00 97.75 93 ILE A N 1
ATOM 711 C CA . ILE A 1 93 ? 13.094 -10.062 -35.021 1.00 97.75 93 ILE A CA 1
ATOM 712 C C . ILE A 1 93 ? 13.362 -8.888 -35.971 1.00 97.75 93 ILE A C 1
ATOM 714 O O . ILE A 1 93 ? 14.436 -8.822 -36.576 1.00 97.75 93 ILE A O 1
ATOM 718 N N . ALA A 1 94 ? 12.428 -7.936 -36.074 1.00 96.31 94 ALA A N 1
ATOM 719 C CA . ALA A 1 94 ? 12.582 -6.768 -36.932 1.00 96.31 94 ALA A CA 1
ATOM 720 C C . ALA A 1 94 ? 13.751 -5.852 -36.531 1.00 96.31 94 ALA A C 1
ATOM 722 O O . ALA A 1 94 ? 14.349 -5.233 -37.414 1.00 96.31 94 ALA A O 1
ATOM 723 N N . LEU A 1 95 ? 14.131 -5.837 -35.249 1.00 96.50 95 LEU A N 1
ATOM 724 C CA . LEU A 1 95 ? 15.233 -5.033 -34.708 1.00 96.50 95 LEU A CA 1
ATOM 725 C C . LEU A 1 95 ? 16.623 -5.656 -34.876 1.00 96.50 95 LEU A C 1
ATOM 727 O O . LEU A 1 95 ? 17.621 -5.034 -34.522 1.00 96.50 95 LEU A O 1
ATOM 731 N N . LEU A 1 96 ? 16.736 -6.872 -35.417 1.00 96.31 96 LEU A N 1
ATOM 732 C CA . LEU A 1 96 ? 18.028 -7.564 -35.515 1.00 96.31 96 LEU A CA 1
ATOM 733 C C . LEU A 1 96 ? 19.028 -6.919 -36.486 1.00 96.31 96 LEU A C 1
ATOM 735 O O . LEU A 1 96 ? 20.211 -7.262 -36.438 1.00 96.31 96 LEU A O 1
ATOM 739 N N . ASP A 1 97 ? 18.568 -5.987 -37.320 1.00 93.25 97 ASP A N 1
ATOM 740 C CA . ASP A 1 97 ? 19.401 -5.177 -38.217 1.00 93.25 97 ASP A CA 1
ATOM 741 C C . ASP A 1 97 ? 19.596 -3.735 -37.706 1.00 93.25 97 ASP A C 1
ATOM 743 O O . ASP A 1 97 ? 20.263 -2.929 -38.359 1.00 93.25 97 ASP A O 1
ATOM 747 N N . ASP A 1 98 ? 19.024 -3.396 -36.545 1.00 94.81 98 ASP A N 1
ATOM 748 C CA . ASP A 1 98 ? 19.120 -2.067 -35.946 1.00 94.81 98 ASP A CA 1
ATOM 749 C C . ASP A 1 98 ? 20.525 -1.819 -35.374 1.00 94.81 98 ASP A C 1
ATOM 751 O O . ASP A 1 98 ? 21.053 -2.599 -34.578 1.00 94.81 98 ASP A O 1
ATOM 755 N N . LYS A 1 99 ? 21.137 -0.705 -35.785 1.00 91.94 99 LYS A N 1
ATOM 756 C CA . LYS A 1 99 ? 22.495 -0.297 -35.382 1.00 91.94 99 LYS A CA 1
ATOM 757 C C . LYS A 1 99 ? 22.503 0.797 -34.313 1.00 91.94 99 LYS A C 1
ATOM 759 O O . LYS A 1 99 ? 23.562 1.347 -34.015 1.00 91.94 99 LYS A O 1
ATOM 764 N N . GLY A 1 100 ? 21.336 1.133 -33.767 1.00 91.88 100 GLY A N 1
ATOM 765 C CA . GLY A 1 100 ? 21.150 2.166 -32.762 1.00 91.88 100 GLY A CA 1
ATOM 766 C C . GLY A 1 100 ? 22.019 1.936 -31.531 1.00 91.88 100 GLY A C 1
ATOM 767 O O . GLY A 1 100 ? 22.245 0.801 -31.095 1.00 91.88 100 GLY A O 1
ATOM 768 N N . THR A 1 101 ? 22.513 3.040 -30.984 1.00 89.50 101 THR A N 1
ATOM 769 C CA . THR A 1 101 ? 23.399 3.070 -29.823 1.00 89.50 101 THR A CA 1
ATOM 770 C C . THR A 1 101 ? 22.649 3.537 -28.588 1.00 89.50 101 THR A C 1
ATOM 772 O O . THR A 1 101 ? 21.736 4.354 -28.688 1.00 89.50 101 THR A O 1
ATOM 775 N N . LEU A 1 102 ? 23.049 3.038 -27.421 1.00 87.12 102 LEU A N 1
ATOM 776 C CA . LEU A 1 102 ? 22.533 3.531 -26.147 1.00 87.12 102 LEU A CA 1
ATOM 777 C C . LEU A 1 102 ? 23.273 4.808 -25.733 1.00 87.12 102 LEU A C 1
ATOM 779 O O . LEU A 1 102 ? 24.502 4.807 -25.656 1.00 87.12 102 LEU A O 1
ATOM 783 N N . GLU A 1 103 ? 22.521 5.856 -25.407 1.00 86.81 103 GLU A N 1
ATOM 784 C CA . GLU A 1 103 ? 23.031 7.123 -24.877 1.00 86.81 103 GLU A CA 1
ATOM 785 C C . GLU A 1 103 ? 22.323 7.481 -23.567 1.00 86.81 103 GLU A C 1
ATOM 787 O O . GLU A 1 103 ? 21.242 8.074 -23.573 1.00 86.81 103 GLU A O 1
ATOM 792 N N . LEU A 1 104 ? 22.936 7.149 -22.431 1.00 86.81 104 LEU A N 1
ATOM 793 C CA . LEU A 1 104 ? 22.410 7.486 -21.108 1.00 86.81 104 LEU A CA 1
ATOM 794 C C . LEU A 1 104 ? 23.351 8.428 -20.364 1.00 86.81 104 LEU A C 1
ATOM 796 O O . LEU A 1 104 ? 24.571 8.313 -20.459 1.00 86.81 104 LEU A O 1
ATOM 800 N N . ASN A 1 105 ? 22.756 9.312 -19.574 1.00 87.06 105 ASN A N 1
ATOM 801 C CA . ASN A 1 105 ? 23.417 10.259 -18.698 1.00 87.06 105 ASN A CA 1
ATOM 802 C C . ASN A 1 105 ? 22.986 10.032 -17.245 1.00 87.06 105 ASN A C 1
ATOM 804 O O . ASN A 1 105 ? 21.811 9.796 -16.970 1.00 87.06 105 ASN A O 1
ATOM 808 N N . VAL A 1 106 ? 23.907 10.174 -16.302 1.00 81.81 106 VAL A N 1
ATOM 809 C CA . VAL A 1 106 ? 23.626 10.276 -14.866 1.00 81.81 106 VAL A CA 1
ATOM 810 C C . VAL A 1 106 ? 23.632 11.741 -14.438 1.00 81.81 106 VAL A C 1
ATOM 812 O O . VAL A 1 106 ? 24.313 12.567 -15.043 1.00 81.81 106 VAL A O 1
ATOM 815 N N . LEU A 1 107 ? 22.860 12.073 -13.406 1.00 78.12 107 LEU A N 1
ATOM 816 C CA . LEU A 1 107 ? 22.971 13.373 -12.744 1.00 78.12 107 LEU A CA 1
ATOM 817 C C . LEU A 1 107 ? 24.187 13.371 -11.812 1.00 78.12 107 LEU A C 1
ATOM 819 O O . LEU A 1 107 ? 24.460 12.354 -11.174 1.00 78.12 107 LEU A O 1
ATOM 823 N N . SER A 1 108 ? 24.896 14.497 -11.742 1.00 66.12 108 SER A N 1
ATOM 824 C CA . SER A 1 108 ? 25.898 14.778 -10.711 1.00 66.12 108 SER A CA 1
ATOM 825 C C . SER A 1 108 ? 25.276 14.782 -9.311 1.00 66.12 108 SER A C 1
ATOM 827 O O . SER A 1 108 ? 24.059 14.902 -9.161 1.00 66.12 108 SER A O 1
ATOM 829 N N . ASP A 1 109 ? 26.115 14.687 -8.277 1.00 58.38 109 ASP A N 1
ATOM 830 C CA . ASP A 1 109 ? 25.676 14.662 -6.872 1.00 58.38 109 ASP A CA 1
ATOM 831 C C . ASP A 1 109 ? 24.877 15.917 -6.461 1.00 58.38 109 ASP A C 1
ATOM 833 O O . ASP A 1 109 ? 24.035 15.849 -5.569 1.00 58.38 109 ASP A O 1
ATOM 837 N N . ASP A 1 110 ? 25.089 17.049 -7.141 1.00 62.06 110 ASP A N 1
ATOM 838 C CA . ASP A 1 110 ? 24.342 18.302 -6.955 1.00 62.06 110 ASP A CA 1
ATOM 839 C C . ASP A 1 110 ? 23.054 18.395 -7.806 1.00 62.06 110 ASP A C 1
ATOM 841 O O . ASP A 1 110 ? 22.373 19.421 -7.804 1.00 62.06 110 ASP A O 1
ATOM 845 N N . GLY A 1 111 ? 22.712 17.337 -8.552 1.00 63.97 111 GLY A N 1
ATOM 846 C CA . GLY A 1 111 ? 21.512 17.236 -9.387 1.00 63.97 111 GLY A CA 1
ATOM 847 C C . GLY A 1 111 ? 21.485 18.163 -10.610 1.00 63.97 111 GLY A C 1
ATOM 848 O O . GLY A 1 111 ? 20.469 18.203 -11.313 1.00 63.97 111 GLY A O 1
ATOM 849 N N . GLY A 1 112 ? 22.558 18.925 -10.861 1.00 66.75 112 GLY A N 1
ATOM 850 C CA . GLY A 1 112 ? 22.587 20.010 -11.844 1.00 66.75 112 GLY A CA 1
ATOM 851 C C . GLY A 1 112 ? 23.192 19.648 -13.202 1.00 66.75 112 GLY A C 1
ATOM 852 O O . GLY A 1 112 ? 22.726 20.151 -14.226 1.00 66.75 112 GLY A O 1
ATOM 853 N N . SER A 1 113 ? 24.195 18.767 -13.237 1.00 68.62 113 SER A N 1
ATOM 854 C CA . SER A 1 113 ? 24.958 18.435 -14.448 1.00 68.62 113 SER A CA 1
ATOM 855 C C . SER A 1 113 ? 24.711 16.996 -14.898 1.00 68.62 113 SER A C 1
ATOM 857 O O . SER A 1 113 ? 24.610 16.078 -14.090 1.00 68.62 113 SER A O 1
ATOM 859 N N . LEU A 1 114 ? 24.599 16.789 -16.211 1.00 75.69 114 LEU A N 1
ATOM 860 C CA . LEU A 1 114 ? 24.506 15.459 -16.812 1.00 75.69 114 LEU A CA 1
ATOM 861 C C . LEU A 1 114 ? 25.907 14.977 -17.201 1.00 75.69 114 LEU A C 1
ATOM 863 O O . LEU A 1 114 ? 26.615 15.670 -17.928 1.00 75.69 114 LEU A O 1
ATOM 867 N N . HIS A 1 115 ? 26.276 13.778 -16.764 1.00 77.94 115 HIS A N 1
ATOM 868 C CA . HIS A 1 115 ? 27.499 13.080 -17.164 1.00 77.94 115 HIS A CA 1
ATOM 869 C C . HIS A 1 115 ? 27.134 11.799 -17.904 1.00 77.94 115 HIS A C 1
ATOM 871 O O . HIS A 1 115 ? 26.102 11.208 -17.601 1.00 77.94 115 HIS A O 1
ATOM 877 N N . GLY A 1 116 ? 27.961 11.344 -18.846 1.00 78.94 116 GLY A N 1
ATOM 878 C CA . GLY A 1 116 ? 27.733 10.053 -19.499 1.00 78.94 116 GLY A CA 1
ATOM 879 C C . GLY A 1 116 ? 27.667 8.926 -18.463 1.00 78.94 116 GLY A C 1
ATOM 880 O O . GLY A 1 116 ? 28.525 8.833 -17.590 1.00 78.94 116 GLY A O 1
ATOM 881 N N . ALA A 1 117 ? 26.636 8.084 -18.538 1.00 80.31 117 ALA A N 1
ATOM 882 C CA . ALA A 1 117 ? 26.509 6.902 -17.682 1.00 80.31 117 ALA A CA 1
ATOM 883 C C . ALA A 1 117 ? 27.504 5.796 -18.078 1.00 80.31 117 ALA A C 1
ATOM 885 O O . ALA A 1 117 ? 27.800 4.911 -17.280 1.00 80.31 117 ALA A O 1
ATOM 886 N N . TYR A 1 118 ? 27.997 5.852 -19.317 1.00 75.31 118 TYR A N 1
ATOM 887 C CA . TYR A 1 118 ? 28.964 4.929 -19.896 1.00 75.31 118 TYR A CA 1
ATOM 888 C C . TYR A 1 118 ? 30.067 5.721 -20.595 1.00 75.31 118 TYR A C 1
ATOM 890 O O . TYR A 1 118 ? 29.788 6.755 -21.205 1.00 75.31 118 TYR A O 1
ATOM 898 N N . ASP A 1 119 ? 31.295 5.201 -20.551 1.00 67.06 119 ASP A N 1
ATOM 899 C CA . ASP A 1 119 ? 32.476 5.870 -21.111 1.00 67.06 119 ASP A CA 1
ATOM 900 C C . ASP A 1 119 ? 32.409 6.048 -22.637 1.00 67.06 119 ASP A C 1
ATOM 902 O O . ASP A 1 119 ? 33.077 6.927 -23.169 1.00 67.06 119 ASP A O 1
ATOM 906 N N . ASN A 1 120 ? 31.605 5.244 -23.350 1.00 66.50 120 ASN A N 1
ATOM 907 C CA . ASN A 1 120 ? 31.367 5.359 -24.793 1.00 66.50 120 ASN A CA 1
ATOM 908 C C . ASN A 1 120 ? 29.971 4.826 -25.184 1.00 66.50 120 ASN A C 1
ATOM 910 O O . ASN A 1 120 ? 29.476 3.902 -24.530 1.00 66.50 120 ASN A O 1
ATOM 914 N N . PRO A 1 121 ? 29.351 5.331 -26.274 1.00 70.25 121 PRO A N 1
ATOM 915 C CA . PRO A 1 121 ? 28.128 4.756 -26.834 1.00 70.25 121 PRO A CA 1
ATOM 916 C C . PRO A 1 121 ? 28.326 3.273 -27.156 1.00 70.25 121 PRO A C 1
ATOM 918 O O . PRO A 1 121 ? 29.306 2.908 -27.804 1.00 70.25 121 PRO A O 1
ATOM 921 N N . LEU A 1 122 ? 27.391 2.420 -26.730 1.00 77.06 122 LEU A N 1
ATOM 922 C CA . LEU A 1 122 ? 27.430 0.981 -27.008 1.00 77.06 122 LEU A CA 1
ATOM 923 C C . LEU A 1 122 ? 26.897 0.716 -28.433 1.00 77.06 122 LEU A C 1
ATOM 925 O O . LEU A 1 122 ? 25.699 0.912 -28.664 1.00 77.06 122 LEU A O 1
ATOM 929 N N . PRO A 1 123 ? 27.733 0.299 -29.409 1.00 79.75 123 PRO A N 1
ATOM 930 C CA . PRO A 1 123 ? 27.295 0.088 -30.789 1.00 79.75 123 PRO A CA 1
ATOM 931 C C . PRO A 1 123 ? 26.382 -1.132 -30.917 1.00 79.75 123 PRO A C 1
ATOM 933 O O . PRO A 1 123 ? 26.629 -2.146 -30.274 1.00 79.75 123 PRO A O 1
ATOM 936 N N . ASN A 1 124 ? 25.380 -1.075 -31.803 1.00 89.56 124 ASN A N 1
ATOM 937 C CA . ASN A 1 124 ? 24.417 -2.167 -32.042 1.00 89.56 124 ASN A CA 1
ATOM 938 C C . ASN A 1 124 ? 23.624 -2.603 -30.795 1.00 89.56 124 ASN A C 1
ATOM 940 O O . ASN A 1 124 ? 23.089 -3.713 -30.753 1.00 89.56 124 ASN A O 1
ATOM 944 N N . PHE A 1 125 ? 23.519 -1.736 -29.786 1.00 91.88 125 PHE A N 1
ATOM 945 C CA . PHE A 1 125 ? 22.890 -2.086 -28.518 1.00 91.88 125 PHE A CA 1
ATOM 946 C C . PHE A 1 125 ? 21.420 -2.493 -28.688 1.00 91.88 125 PHE A C 1
ATOM 948 O O . PHE A 1 125 ? 20.970 -3.431 -28.035 1.00 91.88 125 PHE A O 1
ATOM 955 N N . VAL A 1 126 ? 20.683 -1.858 -29.610 1.00 96.00 126 VAL A N 1
ATOM 956 C CA . VAL A 1 126 ? 19.289 -2.235 -29.919 1.00 96.00 126 VAL A CA 1
ATOM 957 C C . VAL A 1 126 ? 19.200 -3.697 -30.376 1.00 96.00 126 VAL A C 1
ATOM 959 O O . VAL A 1 126 ? 18.421 -4.474 -29.818 1.00 96.00 126 VAL A O 1
ATOM 962 N N . ARG A 1 127 ? 20.040 -4.099 -31.340 1.00 96.06 127 ARG A N 1
ATOM 963 C CA . ARG A 1 127 ? 20.128 -5.485 -31.824 1.00 96.06 127 ARG A CA 1
ATOM 964 C C . ARG A 1 127 ? 20.461 -6.459 -30.696 1.00 96.06 127 ARG A C 1
ATOM 966 O O . ARG A 1 127 ? 19.864 -7.534 -30.623 1.00 96.06 127 ARG A O 1
ATOM 973 N N . ASP A 1 128 ? 21.395 -6.101 -29.820 1.00 95.31 128 ASP A N 1
ATOM 974 C CA . ASP A 1 128 ? 21.816 -6.972 -28.721 1.00 95.31 128 ASP A CA 1
ATOM 975 C C . ASP A 1 128 ? 20.693 -7.185 -27.693 1.00 95.31 128 ASP A C 1
ATOM 977 O O . ASP A 1 128 ? 20.462 -8.321 -27.262 1.00 95.31 128 ASP A O 1
ATOM 981 N N . GLN A 1 129 ? 19.925 -6.136 -27.367 1.00 96.31 129 GLN A N 1
ATOM 982 C CA . GLN A 1 129 ? 18.740 -6.259 -26.509 1.00 96.31 129 GLN A CA 1
ATOM 983 C C . GLN A 1 129 ? 17.630 -7.080 -27.173 1.00 96.31 129 GLN A C 1
ATOM 985 O O . GLN A 1 129 ? 17.009 -7.916 -26.514 1.00 96.31 129 GLN A O 1
ATOM 990 N N . ALA A 1 130 ? 17.418 -6.926 -28.483 1.00 97.19 130 ALA A N 1
ATOM 991 C CA . ALA A 1 130 ? 16.460 -7.740 -29.227 1.00 97.19 130 ALA A CA 1
ATOM 992 C C . ALA A 1 130 ? 16.838 -9.232 -29.213 1.00 97.19 130 ALA A C 1
ATOM 994 O O . ALA A 1 130 ? 15.999 -10.085 -28.918 1.00 97.19 130 ALA A O 1
ATOM 995 N N . LEU A 1 131 ? 18.117 -9.564 -29.435 1.00 97.00 131 LEU A N 1
ATOM 996 C CA . LEU A 1 131 ? 18.621 -10.937 -29.315 1.00 97.00 131 LEU A CA 1
ATOM 997 C C . LEU A 1 131 ? 18.421 -11.500 -27.905 1.00 97.00 131 LEU A C 1
ATOM 999 O O . LEU A 1 131 ? 18.021 -12.658 -27.755 1.00 97.00 131 LEU A O 1
ATOM 1003 N N . PHE A 1 132 ? 18.704 -10.707 -26.870 1.00 95.50 132 PHE A N 1
ATOM 1004 C CA . PHE A 1 132 ? 18.496 -11.108 -25.481 1.00 95.50 132 PHE A CA 1
ATOM 1005 C C . PHE A 1 132 ? 17.017 -11.377 -25.170 1.00 95.50 132 PHE A C 1
ATOM 1007 O O . PHE A 1 132 ? 16.693 -12.402 -24.559 1.00 95.50 132 PHE A O 1
ATOM 1014 N N . ALA A 1 133 ? 16.119 -10.509 -25.633 1.00 95.88 133 ALA A N 1
ATOM 1015 C CA . ALA A 1 133 ? 14.681 -10.661 -25.457 1.00 95.88 133 ALA A CA 1
ATOM 1016 C C . ALA A 1 133 ? 14.146 -11.905 -26.172 1.00 95.88 133 ALA A C 1
ATOM 1018 O O . ALA A 1 133 ? 13.482 -12.731 -25.547 1.00 95.88 133 ALA A O 1
ATOM 1019 N N . LEU A 1 134 ? 14.523 -12.110 -27.438 1.00 96.44 134 LEU A N 1
ATOM 1020 C CA . LEU A 1 134 ? 14.149 -13.298 -28.209 1.00 96.44 134 LEU A CA 1
ATOM 1021 C C . LEU A 1 134 ? 14.586 -14.587 -27.511 1.00 96.44 134 LEU A C 1
ATOM 1023 O O . LEU A 1 134 ? 13.786 -15.512 -27.358 1.00 96.44 134 LEU A O 1
ATOM 1027 N N . ARG A 1 135 ? 15.828 -14.638 -27.016 1.00 95.12 135 ARG A N 1
ATOM 1028 C CA . ARG A 1 135 ? 16.338 -15.775 -26.232 1.00 95.12 135 ARG A CA 1
ATOM 1029 C C . ARG A 1 135 ? 15.545 -15.983 -24.945 1.00 95.12 135 ARG A C 1
ATOM 1031 O O . ARG A 1 135 ? 15.240 -17.120 -24.599 1.00 95.12 135 ARG A O 1
ATOM 1038 N N . SER A 1 136 ? 15.213 -14.900 -24.246 1.00 92.62 136 SER A N 1
ATOM 1039 C CA . SER A 1 136 ? 14.487 -14.945 -22.973 1.00 92.62 136 SER A CA 1
ATOM 1040 C C . SER A 1 136 ? 13.048 -15.434 -23.127 1.00 92.62 136 SER A C 1
ATOM 1042 O O . SER A 1 136 ? 12.579 -16.188 -22.277 1.00 92.62 136 SER A O 1
ATOM 1044 N N . ILE A 1 137 ? 12.371 -15.033 -24.206 1.00 92.38 137 ILE A N 1
ATOM 1045 C CA . ILE A 1 137 ? 10.976 -15.392 -24.487 1.00 92.38 137 ILE A CA 1
ATOM 1046 C C . ILE A 1 137 ? 10.889 -16.819 -25.040 1.00 92.38 137 ILE A C 1
ATOM 1048 O O . ILE A 1 137 ? 10.078 -17.620 -24.582 1.00 92.38 137 ILE A O 1
ATOM 1052 N N . THR A 1 138 ? 11.737 -17.150 -26.017 1.00 93.12 138 THR A N 1
ATOM 1053 C CA . THR A 1 138 ? 11.613 -18.389 -26.808 1.00 93.12 138 THR A CA 1
ATOM 1054 C C . THR A 1 138 ? 12.454 -19.552 -26.291 1.00 93.12 138 THR A C 1
ATOM 1056 O O . THR A 1 138 ? 12.210 -20.704 -26.652 1.00 93.12 138 THR A O 1
ATOM 1059 N N . GLY A 1 139 ? 13.480 -19.270 -25.483 1.00 92.94 139 GLY A N 1
ATOM 1060 C CA . GLY A 1 139 ? 14.507 -20.240 -25.101 1.00 92.94 139 GLY A CA 1
ATOM 1061 C C . GLY A 1 139 ? 15.466 -20.627 -26.235 1.00 92.94 139 GLY A C 1
ATOM 1062 O O . GLY A 1 139 ? 16.403 -21.388 -25.993 1.00 92.94 139 GLY A O 1
ATOM 1063 N N . GLN A 1 140 ? 15.270 -20.113 -27.455 1.00 94.12 140 GLN A N 1
ATOM 1064 C CA . GLN A 1 140 ? 16.105 -20.420 -28.616 1.00 94.12 140 GLN A CA 1
ATOM 1065 C C . GLN A 1 140 ? 17.331 -19.512 -28.694 1.00 94.12 140 GLN A C 1
ATOM 1067 O O . GLN A 1 140 ? 17.341 -18.403 -28.162 1.00 94.12 140 GLN A O 1
ATOM 1072 N N . ARG A 1 141 ? 18.387 -19.977 -29.372 1.00 94.88 141 ARG A N 1
ATOM 1073 C CA . ARG A 1 141 ? 19.663 -19.259 -29.495 1.00 94.88 141 ARG A CA 1
ATOM 1074 C C . ARG A 1 141 ? 20.128 -19.203 -30.949 1.00 94.88 141 ARG A C 1
ATOM 1076 O O . ARG A 1 141 ? 20.951 -20.010 -31.365 1.00 94.88 141 ARG A O 1
ATOM 1083 N N . PHE A 1 142 ? 19.650 -18.204 -31.687 1.00 95.69 142 PHE A N 1
ATOM 1084 C CA . PHE A 1 142 ? 20.156 -17.868 -33.021 1.00 95.69 142 PHE A CA 1
ATOM 1085 C C . PHE A 1 142 ? 20.881 -16.517 -33.014 1.00 95.69 142 PHE A C 1
ATOM 1087 O O . PHE A 1 142 ? 20.634 -15.663 -32.154 1.00 95.69 142 PHE A O 1
ATOM 1094 N N . SER A 1 143 ? 21.807 -16.334 -33.955 1.00 86.19 143 SER A N 1
ATOM 1095 C CA . SER A 1 143 ? 22.595 -15.104 -34.129 1.00 86.19 143 SER A CA 1
ATOM 1096 C C . SER A 1 143 ? 22.225 -14.319 -35.393 1.00 86.19 143 SER A C 1
ATOM 1098 O O . SER A 1 143 ? 22.554 -13.133 -35.478 1.00 86.19 143 SER A O 1
ATOM 1100 N N . SER A 1 144 ? 21.533 -14.948 -36.352 1.00 92.44 144 SER A N 1
ATOM 1101 C CA . SER A 1 144 ? 21.109 -14.330 -37.610 1.00 92.44 144 SER A CA 1
ATOM 1102 C C . SER A 1 144 ? 19.600 -14.075 -37.638 1.00 92.44 144 SER A C 1
ATOM 1104 O O . SER A 1 144 ? 18.807 -14.864 -37.119 1.00 92.44 144 SER A O 1
ATOM 1106 N N . ARG A 1 145 ? 19.187 -12.978 -38.285 1.00 94.88 145 ARG A N 1
ATOM 1107 C CA . ARG A 1 145 ? 17.769 -12.679 -38.528 1.00 94.88 145 ARG A CA 1
ATOM 1108 C C . ARG A 1 145 ? 17.086 -13.754 -39.371 1.00 94.88 145 ARG A C 1
ATOM 1110 O O . ARG A 1 145 ? 15.920 -14.063 -39.135 1.00 94.88 145 ARG A O 1
ATOM 1117 N N . ALA A 1 146 ? 17.803 -14.327 -40.337 1.00 96.38 146 ALA A N 1
ATOM 1118 C CA . ALA A 1 146 ? 17.275 -15.354 -41.228 1.00 96.38 146 ALA A CA 1
ATOM 1119 C C . ALA A 1 146 ? 16.850 -16.613 -40.457 1.00 96.38 146 ALA A C 1
ATOM 1121 O O . ALA A 1 146 ? 15.749 -17.117 -40.672 1.00 96.38 146 ALA A O 1
ATOM 1122 N N . ASP A 1 147 ? 17.673 -17.068 -39.509 1.00 96.44 147 ASP A N 1
ATOM 1123 C CA . ASP A 1 147 ? 17.361 -18.239 -38.682 1.00 96.44 147 ASP A CA 1
ATOM 1124 C C . ASP A 1 147 ? 16.161 -17.978 -37.768 1.00 96.44 147 ASP A C 1
ATOM 1126 O O . ASP A 1 147 ? 15.257 -18.809 -37.687 1.00 96.44 147 ASP A O 1
ATOM 1130 N N . TRP A 1 148 ? 16.108 -16.795 -37.144 1.00 96.69 148 TRP A N 1
ATOM 1131 C CA . TRP A 1 148 ? 14.956 -16.372 -36.345 1.00 96.69 148 TRP A CA 1
ATOM 1132 C C . TRP A 1 148 ? 13.668 -16.328 -37.168 1.00 96.69 148 TRP A C 1
ATOM 1134 O O . TRP A 1 148 ? 12.652 -16.870 -36.742 1.00 96.69 148 TRP A O 1
ATOM 1144 N N . THR A 1 149 ? 13.718 -15.731 -38.362 1.00 96.69 149 THR A N 1
ATOM 1145 C CA . THR A 1 149 ? 12.566 -15.615 -39.270 1.00 96.69 149 THR A CA 1
ATOM 1146 C C . THR A 1 149 ? 12.082 -16.992 -39.714 1.00 96.69 149 THR A C 1
ATOM 1148 O O . THR A 1 149 ? 10.888 -17.275 -39.669 1.00 96.69 149 THR A O 1
ATOM 1151 N N . LYS A 1 150 ? 13.009 -17.880 -40.094 1.00 96.81 150 LYS A N 1
ATOM 1152 C CA . LYS A 1 150 ? 12.697 -19.254 -40.500 1.00 96.81 150 LYS A CA 1
ATOM 1153 C C . LYS A 1 150 ? 12.058 -20.045 -39.359 1.00 96.81 150 LYS A C 1
ATOM 1155 O O . LYS A 1 150 ? 11.055 -20.720 -39.574 1.00 96.81 150 LYS A O 1
ATOM 1160 N N . TRP A 1 151 ? 12.632 -19.969 -38.158 1.00 95.88 151 TRP A N 1
ATOM 1161 C CA . TRP A 1 151 ? 12.106 -20.667 -36.988 1.00 95.88 151 TRP A CA 1
ATOM 1162 C C . TRP A 1 151 ? 10.725 -20.138 -36.585 1.00 95.88 151 TRP A C 1
ATOM 1164 O O . TRP A 1 151 ? 9.807 -20.935 -36.381 1.00 95.88 151 TRP A O 1
ATOM 1174 N N . TRP A 1 152 ? 10.555 -18.812 -36.528 1.00 95.88 152 TRP A N 1
ATOM 1175 C CA . TRP A 1 152 ? 9.286 -18.182 -36.164 1.00 95.88 152 TRP A CA 1
ATOM 1176 C C . TRP A 1 152 ? 8.194 -18.445 -37.201 1.00 95.88 152 TRP A C 1
ATOM 1178 O O . TRP A 1 152 ? 7.096 -18.834 -36.824 1.00 95.88 152 TRP A O 1
ATOM 1188 N N . GLY A 1 153 ? 8.495 -18.353 -38.499 1.00 94.75 153 GLY A N 1
ATOM 1189 C CA . GLY A 1 153 ? 7.528 -18.645 -39.563 1.00 94.75 153 GLY A CA 1
ATOM 1190 C C . GLY A 1 153 ? 6.987 -20.081 -39.537 1.00 94.75 153 GLY A C 1
ATOM 1191 O O . GLY A 1 153 ? 5.856 -20.312 -39.950 1.00 94.75 153 GLY A O 1
ATOM 1192 N N . GLY A 1 154 ? 7.764 -21.040 -39.019 1.00 92.94 154 GLY A N 1
ATOM 1193 C CA . GLY A 1 154 ? 7.318 -22.425 -38.827 1.00 92.94 154 GLY A CA 1
ATOM 1194 C C . GLY A 1 154 ? 6.664 -22.716 -37.471 1.00 92.94 154 GLY A C 1
ATOM 1195 O O . GLY A 1 154 ? 5.977 -23.726 -37.349 1.00 92.94 154 GLY A O 1
ATOM 1196 N N . SER A 1 155 ? 6.880 -21.868 -36.458 1.00 90.06 155 SER A N 1
ATOM 1197 C CA . SER A 1 155 ? 6.523 -22.171 -35.058 1.00 90.06 155 SER A CA 1
ATOM 1198 C C . SER A 1 155 ? 5.533 -21.188 -34.430 1.00 90.06 155 SER A C 1
ATOM 1200 O O . SER A 1 155 ? 4.878 -21.538 -33.454 1.00 90.06 155 SER A O 1
ATOM 1202 N N . GLY A 1 156 ? 5.415 -19.965 -34.953 1.00 88.00 156 GLY A N 1
ATOM 1203 C CA . GLY A 1 156 ? 4.742 -18.843 -34.291 1.00 88.00 156 GLY A CA 1
ATOM 1204 C C . GLY A 1 156 ? 3.255 -19.066 -34.018 1.00 88.00 156 GLY A C 1
ATOM 1205 O O . GLY A 1 156 ? 2.747 -18.595 -33.008 1.00 88.00 156 GLY A O 1
ATOM 1206 N N . THR A 1 157 ? 2.564 -19.847 -34.853 1.00 85.62 157 THR A N 1
ATOM 1207 C CA . THR A 1 157 ? 1.137 -20.179 -34.671 1.00 85.62 157 THR A CA 1
ATOM 1208 C C . THR A 1 157 ? 0.867 -21.151 -33.523 1.00 85.62 157 THR A C 1
ATOM 1210 O O . THR A 1 157 ? -0.265 -21.235 -33.060 1.00 85.62 157 THR A O 1
ATOM 1213 N N . ALA A 1 158 ? 1.886 -21.884 -33.070 1.00 87.56 158 ALA A N 1
ATOM 1214 C CA . ALA A 1 158 ? 1.801 -22.863 -31.986 1.00 87.56 158 ALA A CA 1
ATOM 1215 C C . ALA A 1 158 ? 2.757 -22.534 -30.825 1.00 87.56 158 ALA A C 1
ATOM 1217 O O . ALA A 1 158 ? 2.940 -23.349 -29.919 1.00 87.56 158 ALA A O 1
ATOM 1218 N N . PHE A 1 159 ? 3.420 -21.373 -30.869 1.00 91.00 159 PHE A N 1
ATOM 1219 C CA . PHE A 1 159 ? 4.401 -20.993 -29.867 1.00 91.00 159 PHE A CA 1
ATOM 1220 C C . PHE A 1 159 ? 3.710 -20.471 -28.612 1.00 91.00 159 PHE A C 1
ATOM 1222 O O . PHE A 1 159 ? 3.118 -19.395 -28.610 1.00 91.00 159 PHE A O 1
ATOM 1229 N N . GLU A 1 160 ? 3.893 -21.204 -27.522 1.00 87.44 160 GLU A N 1
ATOM 1230 C CA . GLU A 1 160 ? 3.523 -20.758 -26.189 1.00 87.44 160 GLU A CA 1
ATOM 1231 C C . GLU A 1 160 ? 4.790 -20.318 -25.442 1.00 87.44 160 GLU A C 1
ATOM 1233 O O . GLU A 1 160 ? 5.690 -21.144 -25.218 1.00 87.44 160 GLU A O 1
ATOM 1238 N N . PRO A 1 161 ? 4.914 -19.029 -25.066 1.00 84.81 161 PRO A N 1
ATOM 1239 C CA . PRO A 1 161 ? 6.051 -18.571 -24.286 1.00 84.81 161 PRO A CA 1
ATOM 1240 C C . PRO A 1 161 ? 6.077 -19.331 -22.966 1.00 84.81 161 PRO A C 1
ATOM 1242 O O . PRO A 1 161 ? 5.050 -19.500 -22.311 1.00 84.81 161 PRO A O 1
ATOM 1245 N N . ARG A 1 162 ? 7.264 -19.785 -22.545 1.00 73.38 162 ARG A N 1
ATOM 1246 C CA . ARG A 1 162 ? 7.385 -20.425 -21.234 1.00 73.38 162 ARG A CA 1
ATOM 1247 C C . ARG A 1 162 ? 7.039 -19.379 -20.177 1.00 73.38 162 ARG A C 1
ATOM 1249 O O . ARG A 1 162 ? 7.792 -18.407 -20.055 1.00 73.38 162 ARG A O 1
ATOM 1256 N N . PRO A 1 163 ? 5.950 -19.550 -19.406 1.00 65.44 163 PRO A N 1
ATOM 1257 C CA . PRO A 1 163 ? 5.650 -18.607 -18.353 1.00 65.44 163 PRO A CA 1
ATOM 1258 C C . PRO A 1 163 ? 6.821 -18.639 -17.374 1.00 65.44 163 PRO A C 1
ATOM 1260 O O . PRO A 1 163 ? 7.139 -19.680 -16.794 1.00 65.44 163 PRO A O 1
ATOM 1263 N N . ARG A 1 164 ? 7.481 -17.494 -17.181 1.00 65.62 164 ARG A N 1
ATOM 1264 C CA . ARG A 1 164 ? 8.244 -17.290 -15.955 1.00 65.62 164 ARG A CA 1
ATOM 1265 C C . ARG A 1 164 ? 7.190 -17.244 -14.869 1.00 65.62 164 ARG A C 1
ATOM 1267 O O . ARG A 1 164 ? 6.464 -16.257 -14.770 1.00 65.62 164 ARG A O 1
ATOM 1274 N N . ALA A 1 165 ? 7.035 -18.335 -14.125 1.00 54.97 165 ALA A N 1
ATOM 1275 C CA . ALA A 1 165 ? 6.237 -18.291 -12.917 1.00 54.97 165 ALA A CA 1
ATOM 1276 C C . ALA A 1 165 ? 6.830 -17.160 -12.075 1.00 54.97 165 ALA A C 1
ATOM 1278 O O . ALA A 1 165 ? 7.970 -17.262 -11.627 1.00 54.97 165 ALA A O 1
ATOM 1279 N N . ALA A 1 166 ? 6.103 -16.049 -11.932 1.00 56.53 166 ALA A N 1
ATOM 1280 C CA . ALA A 1 166 ? 6.412 -15.116 -10.867 1.00 56.53 166 ALA A CA 1
ATOM 1281 C C . ALA A 1 166 ? 6.344 -15.967 -9.602 1.00 56.53 166 ALA A C 1
ATOM 1283 O O . ALA A 1 166 ? 5.280 -16.530 -9.322 1.00 56.53 166 ALA A O 1
ATOM 1284 N N . GLU A 1 167 ? 7.472 -16.160 -8.917 1.00 56.62 167 GLU A N 1
ATOM 1285 C CA . GLU A 1 167 ? 7.479 -16.843 -7.632 1.00 56.62 167 GLU A CA 1
ATOM 1286 C C . GLU A 1 167 ? 6.589 -16.020 -6.708 1.00 56.62 167 GLU A C 1
ATOM 1288 O O . GLU A 1 167 ? 6.990 -15.005 -6.141 1.00 56.62 167 GLU A O 1
ATOM 1293 N N . ARG A 1 168 ? 5.314 -16.407 -6.629 1.00 65.25 168 ARG A N 1
ATOM 1294 C CA . ARG A 1 168 ? 4.390 -15.812 -5.683 1.00 65.25 168 ARG A CA 1
ATOM 1295 C C . ARG A 1 168 ? 4.932 -16.197 -4.328 1.00 65.25 168 ARG A C 1
ATOM 1297 O O . ARG A 1 168 ? 4.960 -17.378 -3.976 1.00 65.25 168 ARG A O 1
ATOM 1304 N N . ARG A 1 169 ? 5.410 -15.191 -3.604 1.00 77.69 169 ARG A N 1
ATOM 1305 C CA . ARG A 1 169 ? 5.943 -15.370 -2.265 1.00 77.69 169 ARG A CA 1
ATOM 1306 C C . ARG A 1 169 ? 4.916 -16.135 -1.439 1.00 77.69 169 ARG A C 1
ATOM 1308 O O . ARG A 1 169 ? 3.739 -15.774 -1.406 1.00 77.69 169 ARG A O 1
ATOM 1315 N N . ARG A 1 170 ? 5.348 -17.220 -0.794 1.00 89.19 170 ARG A N 1
ATOM 1316 C CA . ARG A 1 170 ? 4.466 -17.975 0.094 1.00 89.19 170 ARG A CA 1
ATOM 1317 C C . ARG A 1 170 ? 4.052 -17.061 1.246 1.00 89.19 170 ARG A C 1
ATOM 1319 O O . ARG A 1 170 ? 4.907 -16.576 1.987 1.00 89.19 170 ARG A O 1
ATOM 1326 N N . LEU A 1 171 ? 2.748 -16.845 1.392 1.00 94.12 171 LEU A N 1
ATOM 1327 C CA . LEU A 1 171 ? 2.206 -16.070 2.502 1.00 94.12 171 LEU A CA 1
ATOM 1328 C C . LEU A 1 171 ? 2.448 -16.806 3.833 1.00 94.12 171 LEU A C 1
ATOM 1330 O O . LEU A 1 171 ? 2.374 -18.039 3.867 1.00 94.12 171 LEU A O 1
ATOM 1334 N N . PRO A 1 172 ? 2.729 -16.084 4.932 1.00 95.00 172 PRO A N 1
ATOM 1335 C CA . PRO A 1 172 ? 2.848 -16.695 6.249 1.00 95.00 172 PRO A CA 1
ATOM 1336 C C . PRO A 1 172 ? 1.502 -17.284 6.683 1.00 95.00 172 PRO A C 1
ATOM 1338 O O . PRO A 1 172 ? 0.451 -16.719 6.391 1.00 95.00 172 PRO A O 1
ATOM 1341 N N . ASP A 1 173 ? 1.511 -18.368 7.462 1.00 93.50 173 ASP A N 1
ATOM 1342 C CA . ASP A 1 173 ? 0.274 -19.047 7.889 1.00 93.50 173 ASP A CA 1
ATOM 1343 C C . ASP A 1 173 ? -0.683 -18.122 8.670 1.00 93.50 173 ASP A C 1
ATOM 1345 O O . ASP A 1 173 ? -1.902 -18.301 8.642 1.00 93.50 173 ASP A O 1
ATOM 1349 N N . ARG A 1 174 ? -0.145 -17.097 9.350 1.00 94.25 174 ARG A N 1
ATOM 1350 C CA . ARG A 1 174 ? -0.929 -16.072 10.060 1.00 94.25 174 ARG A CA 1
ATOM 1351 C C . ARG A 1 174 ? -1.671 -15.108 9.124 1.00 94.25 174 ARG A C 1
ATOM 1353 O O . ARG A 1 174 ? -2.634 -14.491 9.567 1.00 94.25 174 ARG A O 1
ATOM 1360 N N . ALA A 1 175 ? -1.313 -15.021 7.839 1.00 96.50 175 ALA A N 1
ATOM 1361 C CA . ALA A 1 175 ? -1.998 -14.160 6.869 1.00 96.50 175 ALA A CA 1
ATOM 1362 C C . ALA A 1 175 ? -3.491 -14.497 6.721 1.00 96.50 175 ALA A C 1
ATOM 1364 O O . ALA A 1 175 ? -4.291 -13.620 6.410 1.00 96.50 175 ALA A O 1
ATOM 1365 N N . LYS A 1 176 ? -3.902 -15.733 7.046 1.00 94.38 176 LYS A N 1
ATOM 1366 C CA . LYS A 1 176 ? -5.317 -16.143 7.081 1.00 94.38 176 LYS A CA 1
ATOM 1367 C C . LYS A 1 176 ? -6.203 -15.252 7.964 1.00 94.38 176 LYS A C 1
ATOM 1369 O O . LYS A 1 176 ? -7.415 -15.217 7.756 1.00 94.38 176 LYS A O 1
ATOM 1374 N N . PHE A 1 177 ? -5.624 -14.557 8.949 1.00 95.50 177 PHE A N 1
ATOM 1375 C CA . PHE A 1 177 ? -6.355 -13.665 9.848 1.00 95.50 177 PHE A CA 1
ATOM 1376 C C . PHE A 1 177 ? -6.760 -12.336 9.203 1.00 95.50 177 PHE A C 1
ATOM 1378 O O . PHE A 1 177 ? -7.573 -11.626 9.788 1.00 95.50 177 PHE A O 1
ATOM 1385 N N . LEU A 1 178 ? -6.272 -12.047 7.993 1.00 97.00 178 LEU A N 1
ATOM 1386 C CA . LEU A 1 178 ? -6.693 -10.903 7.184 1.00 97.00 178 LEU A CA 1
ATOM 1387 C C . LEU A 1 178 ? -7.983 -11.150 6.400 1.00 97.00 178 LEU A C 1
ATOM 1389 O O . LEU A 1 178 ? -8.591 -10.203 5.904 1.00 97.00 178 LEU A O 1
ATOM 1393 N N . ARG A 1 179 ? -8.422 -12.411 6.289 1.00 95.94 179 ARG A N 1
ATOM 1394 C CA . ARG A 1 179 ? -9.608 -12.776 5.514 1.00 95.94 179 ARG A CA 1
ATOM 1395 C C . ARG A 1 179 ? -10.838 -11.997 5.985 1.00 95.94 179 ARG A C 1
ATOM 1397 O O . ARG A 1 179 ? -11.248 -12.128 7.138 1.00 95.94 179 ARG A O 1
ATOM 1404 N N . GLY A 1 180 ? -11.449 -11.256 5.063 1.00 93.00 180 GLY A N 1
ATOM 1405 C CA . GLY A 1 180 ? -12.661 -10.471 5.307 1.00 93.00 180 GLY A CA 1
ATOM 1406 C C . GLY A 1 180 ? -12.432 -9.101 5.950 1.00 93.00 180 GLY A C 1
ATOM 1407 O O . GLY A 1 180 ? -13.406 -8.375 6.130 1.00 93.00 180 GLY A O 1
ATOM 1408 N N . LEU A 1 181 ? -11.186 -8.726 6.267 1.00 96.06 181 LEU A N 1
ATOM 1409 C CA . LEU A 1 181 ? -10.876 -7.351 6.659 1.00 96.06 181 LEU A CA 1
ATOM 1410 C C . LEU A 1 181 ? -10.975 -6.422 5.449 1.00 96.06 181 LEU A C 1
ATOM 1412 O O . LEU A 1 181 ? -10.619 -6.802 4.332 1.00 96.06 181 LEU A O 1
ATOM 1416 N N . ARG A 1 182 ? -11.444 -5.200 5.682 1.00 98.00 182 ARG A N 1
ATOM 1417 C CA . ARG A 1 182 ? -11.542 -4.128 4.690 1.00 98.00 182 ARG A CA 1
ATOM 1418 C C . ARG A 1 182 ? -10.496 -3.071 5.007 1.00 98.00 182 ARG A C 1
ATOM 1420 O O . ARG A 1 182 ? -10.547 -2.465 6.071 1.00 98.00 182 ARG A O 1
ATOM 1427 N N . VAL A 1 183 ? -9.563 -2.844 4.094 1.00 98.50 183 VAL A N 1
ATOM 1428 C CA . VAL A 1 183 ? -8.419 -1.947 4.293 1.00 98.50 183 VAL A CA 1
ATOM 1429 C C . VAL A 1 183 ? -8.471 -0.823 3.271 1.00 98.50 183 VAL A C 1
ATOM 1431 O O . VAL A 1 183 ? -8.582 -1.090 2.076 1.00 98.50 183 VAL A O 1
ATOM 1434 N N . CYS A 1 184 ? -8.383 0.425 3.725 1.00 98.75 184 CYS A N 1
ATOM 1435 C CA . CYS A 1 184 ? -8.191 1.561 2.830 1.00 98.75 184 CYS A CA 1
ATOM 1436 C C . CYS A 1 184 ? -6.707 1.947 2.818 1.00 98.75 184 CYS A C 1
ATOM 1438 O O . CYS A 1 184 ? -6.134 2.225 3.871 1.00 98.75 184 CYS A O 1
ATOM 1440 N N . ILE A 1 185 ? -6.077 1.930 1.644 1.00 98.88 185 ILE A N 1
ATOM 1441 C CA . ILE A 1 185 ? -4.679 2.328 1.450 1.00 98.88 185 ILE A CA 1
ATOM 1442 C C . ILE A 1 185 ? -4.646 3.661 0.715 1.00 98.88 185 ILE A C 1
ATOM 1444 O O . ILE A 1 185 ? -5.241 3.811 -0.351 1.00 98.88 185 ILE A O 1
ATOM 1448 N N . ASP A 1 186 ? -3.894 4.612 1.246 1.00 98.75 186 ASP A N 1
ATOM 1449 C CA . ASP A 1 186 ? -3.693 5.915 0.636 1.00 98.75 186 ASP A CA 1
ATOM 1450 C C . ASP A 1 186 ? -2.245 6.096 0.189 1.00 98.75 186 ASP A C 1
ATOM 1452 O O . ASP A 1 186 ? -1.379 6.398 1.005 1.00 98.75 186 ASP A O 1
ATOM 1456 N N . PRO A 1 187 ? -1.936 5.939 -1.107 1.00 98.38 187 PRO A N 1
ATOM 1457 C CA . PRO A 1 187 ? -0.653 6.378 -1.617 1.00 98.38 187 PRO A CA 1
ATOM 1458 C C . PRO A 1 187 ? -0.621 7.912 -1.622 1.00 98.38 187 PRO A C 1
ATOM 1460 O O . PRO A 1 187 ? -1.317 8.568 -2.409 1.00 98.38 187 PRO A O 1
ATOM 1463 N N . GLY A 1 188 ? 0.213 8.498 -0.764 1.00 97.44 188 GLY A N 1
ATOM 1464 C CA . GLY A 1 188 ? 0.364 9.943 -0.620 1.00 97.44 188 GLY A CA 1
ATOM 1465 C C . GLY A 1 188 ? 0.661 10.654 -1.943 1.00 97.44 188 GLY A C 1
ATOM 1466 O O . GLY A 1 188 ? 1.295 10.070 -2.827 1.00 97.44 188 GLY A O 1
ATOM 1467 N N . HIS A 1 189 ? 0.230 11.912 -2.084 1.00 95.56 189 HIS A N 1
ATOM 1468 C CA . HIS A 1 189 ? 0.428 12.754 -3.288 1.00 95.56 189 HIS A CA 1
ATOM 1469 C C . HIS A 1 189 ? -0.269 12.225 -4.552 1.00 95.56 189 HIS A C 1
ATOM 1471 O O . HIS A 1 189 ? -1.232 11.467 -4.427 1.00 95.56 189 HIS A O 1
ATOM 1477 N N . GLY A 1 190 ? 0.168 12.664 -5.739 1.00 92.75 190 GLY A N 1
ATOM 1478 C CA . GLY A 1 190 ? -0.299 12.202 -7.051 1.00 92.75 190 GLY A CA 1
ATOM 1479 C C . GLY A 1 190 ? -0.673 13.356 -7.983 1.00 92.75 190 GLY A C 1
ATOM 1480 O O . GLY A 1 190 ? -1.066 14.424 -7.532 1.00 92.75 190 GLY A O 1
ATOM 1481 N N . GLY A 1 191 ? -0.529 13.166 -9.298 1.00 88.88 191 GLY A N 1
ATOM 1482 C CA . GLY A 1 191 ? -0.856 14.195 -10.298 1.00 88.88 191 GLY A CA 1
ATOM 1483 C C . GLY A 1 191 ? 0.158 15.346 -10.366 1.00 88.88 191 GLY A C 1
ATOM 1484 O O . GLY A 1 191 ? -0.050 16.341 -11.062 1.00 88.88 191 GLY A O 1
ATOM 1485 N N . ASP A 1 192 ? 1.292 15.204 -9.679 1.00 84.12 192 ASP A N 1
ATOM 1486 C CA . ASP A 1 192 ? 2.310 16.244 -9.520 1.00 84.12 192 ASP A CA 1
ATOM 1487 C C . ASP A 1 192 ? 3.384 16.220 -10.619 1.00 84.12 192 ASP A C 1
ATOM 1489 O O . ASP A 1 192 ? 4.371 16.953 -10.560 1.00 84.12 192 ASP A O 1
ATOM 1493 N N . THR A 1 193 ? 3.220 15.396 -11.657 1.00 75.38 193 THR A N 1
ATOM 1494 C CA . THR A 1 193 ? 4.218 15.243 -12.730 1.00 75.38 193 THR A CA 1
ATOM 1495 C C . THR A 1 193 ? 4.541 16.536 -13.470 1.00 75.38 193 THR A C 1
ATOM 1497 O O . THR A 1 193 ? 5.680 16.706 -13.904 1.00 75.38 193 THR A O 1
ATOM 1500 N N . HIS A 1 194 ? 3.588 17.464 -13.562 1.00 76.00 194 HIS A N 1
ATOM 1501 C CA . HIS A 1 194 ? 3.776 18.785 -14.167 1.00 76.00 194 HIS A CA 1
ATOM 1502 C C . HIS A 1 194 ? 4.574 19.764 -13.279 1.00 76.00 194 HIS A C 1
ATOM 1504 O O . HIS A 1 194 ? 5.073 20.776 -13.772 1.00 76.00 194 HIS A O 1
ATOM 1510 N N . LYS A 1 195 ? 4.727 19.479 -11.977 1.00 81.94 195 LYS A N 1
ATOM 1511 C CA . LYS A 1 195 ? 5.425 20.343 -11.015 1.00 81.94 195 LYS A CA 1
ATOM 1512 C C . LYS A 1 195 ? 6.919 20.006 -10.996 1.00 81.94 195 LYS A C 1
ATOM 1514 O O . LYS A 1 195 ? 7.366 19.034 -10.380 1.00 81.94 195 LYS A O 1
ATOM 1519 N N . ARG A 1 196 ? 7.723 20.812 -11.694 1.00 78.31 196 ARG A N 1
ATOM 1520 C CA . ARG A 1 196 ? 9.181 20.620 -11.780 1.00 78.31 196 ARG A CA 1
ATOM 1521 C C . ARG A 1 196 ? 9.821 20.658 -10.383 1.00 78.31 196 ARG A C 1
ATOM 1523 O O . ARG A 1 196 ? 9.640 21.621 -9.651 1.00 78.31 196 ARG A O 1
ATOM 1530 N N . GLY A 1 197 ? 10.577 19.613 -10.034 1.00 76.88 197 GLY A N 1
ATOM 1531 C CA . GLY A 1 197 ? 11.315 19.512 -8.763 1.00 76.88 197 GLY A CA 1
ATOM 1532 C C . GLY A 1 197 ? 10.459 19.281 -7.510 1.00 76.88 197 GLY A C 1
ATOM 1533 O O . GLY A 1 197 ? 11.008 19.143 -6.422 1.00 76.88 197 GLY A O 1
ATOM 1534 N N . TYR A 1 198 ? 9.132 19.208 -7.633 1.00 87.19 198 TYR A N 1
ATOM 1535 C CA . TYR A 1 198 ? 8.252 19.033 -6.480 1.00 87.19 198 TYR A CA 1
ATOM 1536 C C . TYR A 1 198 ? 8.330 17.605 -5.933 1.00 87.19 198 TYR A C 1
ATOM 1538 O O . TYR A 1 198 ? 7.992 16.659 -6.645 1.00 87.19 198 TYR A O 1
ATOM 1546 N N . LYS A 1 199 ? 8.771 17.468 -4.674 1.00 91.62 199 LYS A N 1
ATOM 1547 C CA . LYS A 1 199 ? 8.893 16.182 -3.961 1.00 91.62 199 LYS A CA 1
ATOM 1548 C C . LYS A 1 199 ? 9.662 15.132 -4.769 1.00 91.62 199 LYS A C 1
ATOM 1550 O O . LYS A 1 199 ? 9.204 14.008 -4.993 1.00 91.62 199 LYS A O 1
ATOM 1555 N N . ARG A 1 200 ? 10.829 15.558 -5.265 1.00 90.81 200 ARG A N 1
ATOM 1556 C CA . ARG A 1 200 ? 11.765 14.717 -6.010 1.00 90.81 200 ARG A CA 1
ATOM 1557 C C . ARG A 1 200 ? 13.104 14.620 -5.299 1.00 90.81 200 ARG A C 1
ATOM 1559 O O . ARG A 1 200 ? 13.568 15.609 -4.736 1.00 90.81 200 ARG A O 1
ATOM 1566 N N . GLY A 1 201 ? 13.702 13.436 -5.345 1.00 89.31 201 GLY A N 1
ATOM 1567 C CA . GLY A 1 201 ? 15.062 13.219 -4.870 1.00 89.31 201 GLY A CA 1
ATOM 1568 C C . GLY A 1 201 ? 16.132 13.663 -5.879 1.00 89.31 201 GLY A C 1
ATOM 1569 O O . GLY A 1 201 ? 15.797 14.128 -6.979 1.00 89.31 201 GLY A O 1
ATOM 1570 N N . PRO A 1 202 ? 17.421 13.521 -5.519 1.00 87.12 202 PRO A N 1
ATOM 1571 C CA . PRO A 1 202 ? 18.561 13.931 -6.348 1.00 87.12 202 PRO A CA 1
ATOM 1572 C C . PRO A 1 202 ? 18.557 13.375 -7.783 1.00 87.12 202 PRO A C 1
ATOM 1574 O O . PRO A 1 202 ? 19.009 14.040 -8.713 1.00 87.12 202 PRO A O 1
ATOM 1577 N N . THR A 1 203 ? 18.005 12.177 -7.996 1.00 85.31 203 THR A N 1
ATOM 1578 C CA . THR A 1 203 ? 17.906 11.503 -9.301 1.00 85.31 203 THR A CA 1
ATOM 1579 C C . THR A 1 203 ? 16.499 11.553 -9.909 1.00 85.31 203 THR A C 1
ATOM 1581 O O . THR A 1 203 ? 16.143 10.743 -10.775 1.00 85.31 203 THR A O 1
ATOM 1584 N N . TYR A 1 204 ? 15.704 12.541 -9.488 1.00 86.69 204 TYR A N 1
ATOM 1585 C CA . TYR A 1 204 ? 14.340 12.824 -9.942 1.00 86.69 204 TYR A CA 1
ATOM 1586 C C . TYR A 1 204 ? 13.302 11.736 -9.615 1.00 86.69 204 TYR A C 1
ATOM 1588 O O . TYR A 1 204 ? 12.202 11.767 -10.187 1.00 86.69 204 TYR A O 1
ATOM 1596 N N . ALA A 1 205 ? 13.594 10.815 -8.686 1.00 88.06 205 ALA A N 1
ATOM 1597 C CA . ALA A 1 205 ? 12.580 9.895 -8.174 1.00 88.06 205 ALA A CA 1
ATOM 1598 C C . ALA A 1 205 ? 11.476 10.703 -7.485 1.00 88.06 205 ALA A C 1
ATOM 1600 O O . ALA A 1 205 ? 11.765 11.597 -6.695 1.00 88.06 205 ALA A O 1
ATOM 1601 N N . SER A 1 206 ? 10.217 10.437 -7.823 1.00 91.69 206 SER A N 1
ATOM 1602 C CA . SER A 1 206 ? 9.075 11.155 -7.257 1.00 91.69 206 SER A CA 1
ATOM 1603 C C . SER A 1 206 ? 8.495 10.390 -6.079 1.00 91.69 206 SER A C 1
ATOM 1605 O O . SER A 1 206 ? 8.170 9.211 -6.216 1.00 91.69 206 SER A O 1
ATOM 1607 N N . GLU A 1 207 ? 8.284 11.086 -4.962 1.00 95.75 207 GLU A N 1
ATOM 1608 C CA . GLU A 1 207 ? 7.634 10.523 -3.773 1.00 95.75 207 GLU A CA 1
ATOM 1609 C C . GLU A 1 207 ? 6.281 9.880 -4.120 1.00 95.75 207 GLU A C 1
ATOM 1611 O O . GLU A 1 207 ? 6.023 8.731 -3.778 1.00 95.75 207 GLU A O 1
ATOM 1616 N N . ALA A 1 208 ? 5.448 10.575 -4.904 1.00 95.12 208 ALA A N 1
ATOM 1617 C CA . ALA A 1 208 ? 4.132 10.090 -5.319 1.00 95.12 208 ALA A CA 1
ATOM 1618 C C . ALA A 1 208 ? 4.191 8.740 -6.056 1.00 95.12 208 ALA A C 1
ATOM 1620 O O . ALA A 1 208 ? 3.275 7.920 -5.950 1.00 95.12 208 ALA A O 1
ATOM 1621 N N . GLU A 1 209 ? 5.253 8.498 -6.818 1.00 92.94 209 GLU A N 1
ATOM 1622 C CA . GLU A 1 209 ? 5.416 7.265 -7.585 1.00 92.94 209 GLU A CA 1
ATOM 1623 C C . GLU A 1 209 ? 5.914 6.119 -6.724 1.00 92.94 209 GLU A C 1
ATOM 1625 O O . GLU A 1 209 ? 5.414 5.002 -6.857 1.00 92.94 209 GLU A O 1
ATOM 1630 N N . ILE A 1 210 ? 6.852 6.415 -5.824 1.00 96.00 210 ILE A N 1
ATOM 1631 C CA . ILE A 1 210 ? 7.352 5.469 -4.830 1.00 96.00 210 ILE A CA 1
ATOM 1632 C C . ILE A 1 210 ? 6.180 5.022 -3.941 1.00 96.00 210 ILE A C 1
ATOM 1634 O O . ILE A 1 210 ? 5.904 3.825 -3.852 1.00 96.00 210 ILE A O 1
ATOM 1638 N N . ASN A 1 211 ? 5.406 5.974 -3.405 1.00 98.19 211 ASN A N 1
ATOM 1639 C CA . ASN A 1 211 ? 4.212 5.714 -2.596 1.00 98.19 211 ASN A CA 1
ATOM 1640 C C . ASN A 1 211 ? 3.214 4.817 -3.343 1.00 98.19 211 ASN A C 1
ATOM 1642 O O . ASN A 1 211 ? 2.743 3.816 -2.804 1.00 98.19 211 ASN A O 1
ATOM 1646 N N . LEU A 1 212 ? 2.907 5.138 -4.608 1.00 96.88 212 LEU A N 1
ATOM 1647 C CA . LEU A 1 212 ? 1.973 4.353 -5.424 1.00 96.88 212 LEU A CA 1
ATOM 1648 C C . LEU A 1 212 ? 2.469 2.928 -5.669 1.00 96.88 212 LEU A C 1
ATOM 1650 O O . LEU A 1 212 ? 1.682 1.982 -5.629 1.00 96.88 212 LEU A O 1
ATOM 1654 N N . ARG A 1 213 ? 3.762 2.772 -5.947 1.00 95.88 213 ARG A N 1
ATOM 1655 C CA . ARG A 1 213 ? 4.389 1.476 -6.199 1.00 95.88 213 ARG A CA 1
ATOM 1656 C C . ARG A 1 213 ? 4.336 0.584 -4.960 1.00 95.88 213 ARG A C 1
ATOM 1658 O O . ARG A 1 213 ? 3.859 -0.545 -5.061 1.00 95.88 213 ARG A O 1
ATOM 1665 N N . VAL A 1 214 ? 4.756 1.095 -3.803 1.00 98.31 214 VAL A N 1
ATOM 1666 C CA . VAL A 1 214 ? 4.699 0.364 -2.526 1.00 98.31 214 VAL A CA 1
ATOM 1667 C C . VAL A 1 214 ? 3.255 -0.004 -2.184 1.00 98.31 214 VAL A C 1
ATOM 1669 O O . VAL A 1 214 ? 2.964 -1.161 -1.883 1.00 98.31 214 VAL A O 1
ATOM 1672 N N . ALA A 1 215 ? 2.320 0.937 -2.329 1.00 98.56 215 ALA A N 1
ATOM 1673 C CA . ALA A 1 215 ? 0.907 0.703 -2.057 1.00 98.56 215 ALA A CA 1
ATOM 1674 C C . ALA A 1 215 ? 0.281 -0.371 -2.965 1.00 98.56 215 ALA A C 1
ATOM 1676 O O . ALA A 1 215 ? -0.533 -1.171 -2.507 1.00 98.56 215 ALA A O 1
ATOM 1677 N N . ARG A 1 216 ? 0.674 -0.427 -4.245 1.00 97.44 216 ARG A N 1
ATOM 1678 C CA . ARG A 1 216 ? 0.236 -1.470 -5.186 1.00 97.44 216 ARG A CA 1
ATOM 1679 C C . ARG A 1 216 ? 0.745 -2.853 -4.778 1.00 97.44 216 ARG A C 1
ATOM 1681 O O . ARG A 1 216 ? -0.038 -3.799 -4.792 1.00 97.44 216 ARG A O 1
ATOM 1688 N N . PHE A 1 217 ? 2.011 -2.968 -4.372 1.00 97.38 217 PHE A N 1
ATOM 1689 C CA . PHE A 1 217 ? 2.544 -4.230 -3.847 1.00 97.38 217 PHE A CA 1
ATOM 1690 C C . PHE A 1 217 ? 1.829 -4.657 -2.564 1.00 97.38 217 PHE A C 1
ATOM 1692 O O . PHE A 1 217 ? 1.387 -5.800 -2.472 1.00 97.38 217 PHE A O 1
ATOM 1699 N N . LEU A 1 218 ? 1.620 -3.728 -1.627 1.00 98.62 218 LEU A N 1
ATOM 1700 C CA . LEU A 1 218 ? 0.896 -4.005 -0.389 1.00 98.62 218 LEU A CA 1
ATOM 1701 C C . LEU A 1 218 ? -0.545 -4.460 -0.663 1.00 98.62 218 LEU A C 1
ATOM 1703 O O . LEU A 1 218 ? -1.004 -5.440 -0.078 1.00 98.62 218 LEU A O 1
ATOM 1707 N N . ARG A 1 219 ? -1.257 -3.781 -1.573 1.00 98.44 219 ARG A N 1
ATOM 1708 C CA . ARG A 1 219 ? -2.598 -4.189 -2.010 1.00 98.44 219 ARG A CA 1
ATOM 1709 C C . ARG A 1 219 ? -2.580 -5.627 -2.520 1.00 98.44 219 ARG A C 1
ATOM 1711 O O . ARG A 1 219 ? -3.434 -6.411 -2.117 1.00 98.44 219 ARG A O 1
ATOM 1718 N N . ASP A 1 220 ? -1.646 -5.962 -3.406 1.00 96.69 220 ASP A N 1
ATOM 1719 C CA . ASP A 1 220 ? -1.588 -7.285 -4.031 1.00 96.69 220 ASP A CA 1
ATOM 1720 C C . ASP A 1 220 ? -1.368 -8.394 -2.983 1.00 96.69 220 ASP A C 1
ATOM 1722 O O . ASP A 1 220 ? -2.043 -9.427 -3.042 1.00 96.69 220 ASP A O 1
ATOM 1726 N N . ASP A 1 221 ? -0.516 -8.155 -1.980 1.00 97.56 221 ASP A N 1
ATOM 1727 C CA . ASP A 1 221 ? -0.279 -9.086 -0.867 1.00 97.56 221 ASP A CA 1
ATOM 1728 C C . ASP A 1 221 ? -1.501 -9.214 0.066 1.00 97.56 221 ASP A C 1
ATOM 1730 O O . ASP A 1 221 ? -1.896 -10.324 0.439 1.00 97.56 221 ASP A O 1
ATOM 1734 N N . LEU A 1 222 ? -2.160 -8.101 0.405 1.00 98.56 222 LEU A N 1
ATOM 1735 C CA . LEU A 1 222 ? -3.376 -8.093 1.231 1.00 98.56 222 LEU A CA 1
ATOM 1736 C C . LEU A 1 222 ? -4.552 -8.802 0.542 1.00 98.56 222 LEU A C 1
ATOM 1738 O O . LEU A 1 222 ? -5.246 -9.606 1.170 1.00 98.56 222 LEU A O 1
ATOM 1742 N N . VAL A 1 223 ? -4.756 -8.554 -0.756 1.00 97.88 223 VAL A N 1
ATOM 1743 C CA . VAL A 1 223 ? -5.781 -9.236 -1.562 1.00 97.88 223 VAL A CA 1
ATOM 1744 C C . VAL A 1 223 ? -5.481 -10.731 -1.647 1.00 97.88 223 VAL A C 1
ATOM 1746 O O . VAL A 1 223 ? -6.386 -11.547 -1.470 1.00 97.88 223 VAL A O 1
ATOM 1749 N N . ALA A 1 224 ? -4.216 -11.117 -1.845 1.00 96.31 224 ALA A N 1
ATOM 1750 C CA . ALA A 1 224 ? -3.815 -12.524 -1.839 1.00 96.31 224 ALA A CA 1
ATOM 1751 C C . ALA A 1 224 ? -4.066 -13.211 -0.481 1.00 96.31 224 ALA A C 1
ATOM 1753 O O . ALA A 1 224 ? -4.351 -14.409 -0.446 1.00 96.31 224 ALA A O 1
ATOM 1754 N N . ALA A 1 225 ? -4.017 -12.462 0.626 1.00 96.94 225 ALA A N 1
ATOM 1755 C CA . ALA A 1 225 ? -4.365 -12.938 1.966 1.00 96.94 225 ALA A CA 1
ATOM 1756 C C . ALA A 1 225 ? -5.884 -12.966 2.257 1.00 96.94 225 ALA A C 1
ATOM 1758 O O . ALA A 1 225 ? -6.303 -13.440 3.317 1.00 96.94 225 ALA A O 1
ATOM 1759 N N . GLY A 1 226 ? -6.721 -12.498 1.324 1.00 96.81 226 GLY A N 1
ATOM 1760 C CA . GLY A 1 226 ? -8.182 -12.504 1.432 1.00 96.81 226 GLY A CA 1
ATOM 1761 C C . GLY A 1 226 ? -8.791 -11.253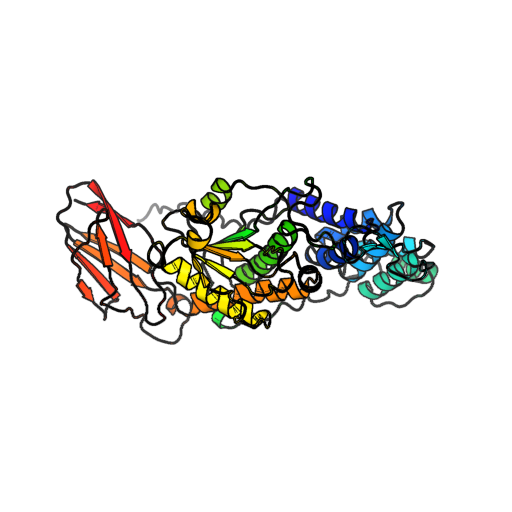 2.074 1.00 96.81 226 GLY A C 1
ATOM 1762 O O . GLY A 1 226 ? -9.961 -11.296 2.468 1.00 96.81 226 GLY A O 1
ATOM 1763 N N . ALA A 1 227 ? -8.030 -10.164 2.206 1.00 98.19 227 ALA A N 1
ATOM 1764 C CA . ALA A 1 227 ? -8.578 -8.858 2.562 1.00 98.19 227 ALA A CA 1
ATOM 1765 C C . ALA A 1 227 ? -9.244 -8.194 1.343 1.00 98.19 227 ALA A C 1
ATOM 1767 O O . ALA A 1 227 ? -8.887 -8.449 0.193 1.00 98.19 227 ALA A O 1
ATOM 1768 N N . THR A 1 228 ? -10.203 -7.308 1.600 1.00 98.50 228 THR A N 1
ATOM 1769 C CA . THR A 1 228 ? -10.730 -6.369 0.602 1.00 98.50 228 THR A CA 1
ATOM 1770 C C . THR A 1 228 ? -9.956 -5.067 0.723 1.00 98.50 228 THR A C 1
ATOM 1772 O O . THR A 1 228 ? -9.846 -4.530 1.824 1.00 98.50 228 THR A O 1
ATOM 1775 N N . VAL A 1 229 ? -9.414 -4.560 -0.383 1.00 98.56 229 VAL A N 1
ATOM 1776 C CA . VAL A 1 229 ? -8.579 -3.356 -0.372 1.00 98.56 229 VAL A CA 1
ATOM 1777 C C . VAL A 1 229 ? -9.160 -2.302 -1.299 1.00 98.56 229 VAL A C 1
ATOM 1779 O O . VAL A 1 229 ? -9.375 -2.573 -2.478 1.00 98.56 229 VAL A O 1
ATOM 1782 N N . THR A 1 230 ? -9.333 -1.097 -0.768 1.00 98.56 230 THR A N 1
ATOM 1783 C CA . THR A 1 230 ? -9.628 0.115 -1.538 1.00 98.56 230 THR A CA 1
ATOM 1784 C C . THR A 1 230 ? -8.377 0.982 -1.548 1.00 98.56 230 THR A C 1
ATOM 1786 O O . THR A 1 230 ? -7.773 1.194 -0.499 1.00 98.56 230 THR A O 1
ATOM 1789 N N . MET A 1 231 ? -7.968 1.481 -2.715 1.00 98.50 231 MET A N 1
ATOM 1790 C CA . MET A 1 231 ? -6.900 2.481 -2.808 1.00 98.50 231 MET A CA 1
ATOM 1791 C C . MET A 1 231 ? -7.506 3.857 -3.090 1.00 98.50 231 MET A C 1
ATOM 1793 O O . MET A 1 231 ? -8.362 3.970 -3.963 1.00 98.50 231 MET A O 1
ATOM 1797 N N . THR A 1 232 ? -7.048 4.913 -2.412 1.00 98.19 232 THR A N 1
ATOM 1798 C CA . THR A 1 232 ? -7.526 6.291 -2.680 1.00 98.19 232 THR A CA 1
ATOM 1799 C C . THR A 1 232 ? -7.183 6.755 -4.100 1.00 98.19 232 THR A C 1
ATOM 1801 O O . THR A 1 232 ? -7.921 7.518 -4.727 1.00 98.19 232 THR A O 1
ATOM 1804 N N . ARG A 1 233 ? -6.079 6.237 -4.643 1.00 95.62 233 ARG A N 1
ATOM 1805 C CA . ARG A 1 233 ? -5.708 6.285 -6.056 1.00 95.62 233 ARG A CA 1
ATOM 1806 C C . ARG A 1 233 ? -4.936 5.032 -6.429 1.00 95.62 233 ARG A C 1
ATOM 1808 O O . ARG A 1 233 ? -4.163 4.506 -5.635 1.00 95.62 233 ARG A O 1
ATOM 1815 N N . ASP A 1 234 ? -5.085 4.603 -7.666 1.00 92.31 234 ASP A N 1
ATOM 1816 C CA . ASP A 1 234 ? -4.346 3.490 -8.254 1.00 92.31 234 ASP A CA 1
ATOM 1817 C C . ASP A 1 234 ? -3.516 3.928 -9.469 1.00 92.31 234 ASP A C 1
ATOM 1819 O O . ASP A 1 234 ? -2.882 3.084 -10.096 1.00 92.31 234 ASP A O 1
ATOM 1823 N N . SER A 1 235 ? -3.471 5.230 -9.760 1.00 91.19 235 SER A N 1
ATOM 1824 C CA . SER A 1 235 ? -2.737 5.898 -10.839 1.00 91.19 235 SER A CA 1
ATOM 1825 C C . SER A 1 235 ? -2.101 7.207 -10.336 1.00 91.19 235 SER A C 1
ATOM 1827 O O . SER A 1 235 ? -2.277 7.609 -9.176 1.00 91.19 235 SER A O 1
ATOM 1829 N N . ASP A 1 236 ? -1.295 7.862 -11.174 1.00 90.56 236 ASP A N 1
ATOM 1830 C CA . ASP A 1 236 ? -0.682 9.157 -10.865 1.00 90.56 236 ASP A CA 1
ATOM 1831 C C . ASP A 1 236 ? -1.671 10.314 -11.082 1.00 90.56 236 ASP A C 1
ATOM 1833 O O . ASP A 1 236 ? -1.585 11.073 -12.047 1.00 90.56 236 ASP A O 1
ATOM 1837 N N . ARG A 1 237 ? -2.634 10.434 -10.166 1.00 92.38 237 ARG A N 1
ATOM 1838 C CA . ARG A 1 237 ? -3.643 11.500 -10.148 1.00 92.38 237 ARG A CA 1
ATOM 1839 C C . ARG A 1 237 ? -3.707 12.172 -8.786 1.00 92.38 237 ARG A C 1
ATOM 1841 O O . ARG A 1 237 ? -3.486 11.517 -7.766 1.00 92.38 237 ARG A O 1
ATOM 1848 N N . ASP A 1 238 ? -4.024 13.461 -8.782 1.00 92.69 238 ASP A N 1
ATOM 1849 C CA . ASP A 1 238 ? -4.278 14.179 -7.538 1.00 92.69 238 ASP A CA 1
ATOM 1850 C C . ASP A 1 238 ? -5.648 13.776 -6.982 1.00 92.69 238 ASP A C 1
ATOM 1852 O O . ASP A 1 238 ? -6.614 13.601 -7.727 1.00 92.69 238 ASP A O 1
ATOM 1856 N N . VAL A 1 239 ? -5.720 13.609 -5.664 1.00 95.62 239 VAL A N 1
ATOM 1857 C CA . VAL A 1 239 ? -6.946 13.269 -4.937 1.00 95.62 239 VAL A CA 1
ATOM 1858 C C . VAL A 1 239 ? -7.018 14.174 -3.709 1.00 95.62 239 VAL A C 1
ATOM 1860 O O . VAL A 1 239 ? -6.108 14.115 -2.873 1.00 95.62 239 VAL A O 1
ATOM 1863 N N . PRO A 1 240 ? -8.074 14.994 -3.554 1.00 96.75 240 PRO A N 1
ATOM 1864 C CA . PRO A 1 240 ? -8.232 15.854 -2.385 1.00 96.75 240 PRO A CA 1
ATOM 1865 C C . PRO A 1 240 ? -8.277 15.057 -1.078 1.00 96.75 240 PRO A C 1
ATOM 1867 O O . PRO A 1 240 ? -8.833 13.959 -1.034 1.00 96.75 240 PRO A O 1
ATOM 1870 N N . LEU A 1 241 ? -7.748 15.629 0.009 1.00 96.31 241 LEU A N 1
ATOM 1871 C CA . LEU A 1 241 ? -7.685 14.965 1.320 1.00 96.31 241 LEU A CA 1
ATOM 1872 C C . LEU A 1 241 ? -9.056 14.477 1.816 1.00 96.31 241 LEU A C 1
ATOM 1874 O O . LEU A 1 241 ? -9.158 13.355 2.303 1.00 96.31 241 LEU A O 1
ATOM 1878 N N . GLU A 1 242 ? -10.112 15.269 1.623 1.00 96.50 242 GLU A N 1
ATOM 1879 C CA . GLU A 1 242 ? -11.484 14.889 1.991 1.00 96.50 242 GLU A CA 1
ATOM 1880 C C . GLU A 1 242 ? -11.954 13.648 1.220 1.00 96.50 242 GLU A C 1
ATOM 1882 O O . GLU A 1 242 ? -12.562 12.740 1.781 1.00 96.50 242 GLU A O 1
ATOM 1887 N N . THR A 1 243 ? -11.622 13.569 -0.073 1.00 97.75 243 THR A N 1
ATOM 1888 C CA . THR A 1 243 ? -11.962 12.416 -0.916 1.00 97.75 243 THR A CA 1
ATOM 1889 C C . THR A 1 243 ? -11.191 11.168 -0.486 1.00 97.75 243 THR A C 1
ATOM 1891 O O . THR A 1 243 ? -11.777 10.087 -0.429 1.00 97.75 243 THR A O 1
ATOM 1894 N N . ARG A 1 244 ? -9.908 11.313 -0.118 1.00 98.19 244 ARG A N 1
ATOM 1895 C CA . ARG A 1 244 ? -9.093 10.219 0.444 1.00 98.19 244 ARG A CA 1
ATOM 1896 C C . ARG A 1 244 ? -9.716 9.673 1.726 1.00 98.19 244 ARG A C 1
ATOM 1898 O O . ARG A 1 244 ? -9.887 8.466 1.857 1.00 98.19 244 ARG A O 1
ATOM 1905 N N . ALA A 1 245 ? -10.096 10.562 2.640 1.00 96.19 245 ALA A N 1
ATOM 1906 C CA . ALA A 1 245 ? -10.689 10.177 3.911 1.00 96.19 245 ALA A CA 1
ATOM 1907 C C . ALA A 1 245 ? -12.071 9.532 3.741 1.00 96.19 245 ALA A C 1
ATOM 1909 O O . ALA A 1 245 ? -12.347 8.492 4.336 1.00 96.19 245 ALA A O 1
ATOM 1910 N N . LYS A 1 246 ? -12.919 10.082 2.865 1.00 97.00 246 LYS A N 1
ATOM 1911 C CA . LYS A 1 246 ? -14.233 9.508 2.552 1.00 97.00 246 LYS A CA 1
ATOM 1912 C C . LYS A 1 246 ? -14.134 8.101 1.959 1.00 97.00 246 LYS A C 1
ATOM 1914 O O . LYS A 1 246 ? -14.968 7.257 2.268 1.00 97.00 246 LYS A O 1
ATOM 1919 N N . ALA A 1 247 ? -13.101 7.812 1.165 1.00 97.50 247 ALA A N 1
ATOM 1920 C CA . ALA A 1 247 ? -12.866 6.464 0.643 1.00 97.50 247 ALA A CA 1
ATOM 1921 C C . ALA A 1 247 ? -12.620 5.421 1.752 1.00 97.50 247 ALA A C 1
ATOM 1923 O O . ALA A 1 247 ? -12.797 4.230 1.514 1.00 97.50 247 ALA A O 1
ATOM 1924 N N . ALA A 1 248 ? -12.241 5.851 2.961 1.00 97.31 248 ALA A N 1
ATOM 1925 C CA . ALA A 1 248 ? -12.064 4.980 4.115 1.00 97.31 248 ALA A CA 1
ATOM 1926 C C . ALA A 1 248 ? -13.383 4.625 4.826 1.00 97.31 248 ALA A C 1
ATOM 1928 O O . ALA A 1 248 ? -13.378 3.752 5.692 1.00 97.31 248 ALA A O 1
ATOM 1929 N N . GLU A 1 249 ? -14.517 5.240 4.466 1.00 95.75 249 GLU A N 1
ATOM 1930 C CA . GLU A 1 249 ? -15.815 4.955 5.085 1.00 95.75 249 GLU A CA 1
ATOM 1931 C C . GLU A 1 249 ? -16.145 3.461 5.014 1.00 95.75 249 GLU A C 1
ATOM 1933 O O . GLU A 1 249 ? -16.002 2.804 3.981 1.00 95.75 249 GLU A O 1
ATOM 1938 N N . GLY A 1 250 ? -16.528 2.899 6.160 1.00 94.31 250 GLY A N 1
ATOM 1939 C CA . GLY A 1 250 ? -16.780 1.475 6.275 1.00 94.31 250 GLY A CA 1
ATOM 1940 C C . GLY A 1 250 ? -15.542 0.604 6.064 1.00 94.31 250 GLY A C 1
ATOM 1941 O O . GLY A 1 250 ? -15.710 -0.545 5.697 1.00 94.31 250 GLY A O 1
ATOM 1942 N N . HIS A 1 251 ? -14.316 1.067 6.278 1.00 97.31 251 HIS A N 1
ATOM 1943 C CA . HIS A 1 251 ? -13.147 0.184 6.347 1.00 97.31 251 HIS A CA 1
ATOM 1944 C C . HIS A 1 251 ? -12.806 -0.132 7.807 1.00 97.31 251 HIS A C 1
ATOM 1946 O O . HIS A 1 251 ? -13.251 0.551 8.723 1.00 97.31 251 HIS A O 1
ATOM 1952 N N . ASP A 1 252 ? -12.066 -1.213 8.046 1.00 96.56 252 ASP A N 1
ATOM 1953 C CA . ASP A 1 252 ? -11.617 -1.571 9.394 1.00 96.56 252 ASP A CA 1
ATOM 1954 C C . ASP A 1 252 ? -10.459 -0.688 9.859 1.00 96.56 252 ASP A C 1
ATOM 1956 O O . ASP A 1 252 ? -10.334 -0.430 11.052 1.00 96.56 252 ASP A O 1
ATOM 1960 N N . PHE A 1 253 ? -9.626 -0.232 8.922 1.00 97.62 253 PHE A N 1
ATOM 1961 C CA . PHE A 1 253 ? -8.586 0.760 9.162 1.00 97.62 253 PHE A CA 1
ATOM 1962 C C . PHE A 1 253 ? -8.107 1.406 7.858 1.00 97.62 253 PHE A C 1
ATOM 1964 O O . PHE A 1 253 ? -8.343 0.903 6.751 1.00 97.62 253 PHE A O 1
ATOM 1971 N N . PHE A 1 254 ? -7.407 2.523 8.024 1.00 98.69 254 PHE A N 1
ATOM 1972 C CA . PHE A 1 254 ? -6.789 3.318 6.974 1.00 98.69 254 PHE A CA 1
ATOM 1973 C C . PHE A 1 254 ? -5.262 3.355 7.138 1.00 98.69 254 PHE A C 1
ATOM 1975 O O . PHE A 1 254 ? -4.755 3.524 8.245 1.00 98.69 254 PHE A O 1
ATOM 1982 N N . LEU A 1 255 ? -4.522 3.218 6.039 1.00 98.69 255 LEU A N 1
ATOM 1983 C CA . LEU A 1 255 ? -3.063 3.300 6.020 1.00 98.69 255 LEU A CA 1
ATOM 1984 C C . LEU A 1 255 ? -2.610 4.240 4.902 1.00 98.69 255 LEU A C 1
ATOM 1986 O O . LEU A 1 255 ? -2.728 3.895 3.726 1.00 98.69 255 LEU A O 1
ATOM 1990 N N . SER A 1 256 ? -2.069 5.404 5.257 1.00 98.81 256 SER A N 1
ATOM 1991 C CA . SER A 1 256 ? -1.441 6.310 4.288 1.00 98.81 256 SER A CA 1
ATOM 1992 C C . SER A 1 256 ? 0.052 6.021 4.178 1.00 98.81 256 SER A C 1
ATOM 1994 O O . SER A 1 256 ? 0.697 5.791 5.194 1.00 98.81 256 SER A O 1
ATOM 1996 N N . ILE A 1 257 ? 0.591 5.989 2.960 1.00 98.75 257 ILE A N 1
ATOM 1997 C CA . ILE A 1 257 ? 1.985 5.643 2.653 1.00 98.75 257 ILE A CA 1
ATOM 1998 C C . ILE A 1 257 ? 2.668 6.852 2.019 1.00 98.75 257 ILE A C 1
ATOM 2000 O O . ILE A 1 257 ? 2.247 7.328 0.960 1.00 98.75 257 ILE A O 1
ATOM 2004 N N . HIS A 1 258 ? 3.740 7.291 2.665 1.00 98.19 258 HIS A N 1
ATOM 2005 C CA . HIS A 1 258 ? 4.594 8.418 2.331 1.00 98.19 258 HIS A CA 1
ATOM 2006 C C . HIS A 1 258 ? 6.077 8.070 2.507 1.00 98.19 258 HIS A C 1
ATOM 2008 O O . HIS A 1 258 ? 6.443 7.051 3.106 1.00 98.19 258 HIS A O 1
ATOM 2014 N N . HIS A 1 259 ? 6.926 8.928 1.948 1.00 96.38 259 HIS A N 1
ATOM 2015 C CA . HIS A 1 259 ? 8.372 8.857 2.088 1.00 96.38 259 HIS A CA 1
ATOM 2016 C C . HIS A 1 259 ? 8.910 10.219 2.494 1.00 96.38 259 HIS A C 1
ATOM 2018 O O . HIS A 1 259 ? 8.555 11.247 1.913 1.00 96.38 259 HIS A O 1
ATOM 2024 N N . ASN A 1 260 ? 9.836 10.204 3.443 1.00 93.56 260 ASN A N 1
ATOM 2025 C CA . ASN A 1 260 ? 10.312 11.408 4.086 1.00 93.56 260 ASN A CA 1
ATOM 2026 C C . ASN A 1 260 ? 11.173 12.283 3.170 1.00 93.56 260 ASN A C 1
ATOM 2028 O O . ASN A 1 260 ? 11.865 11.830 2.251 1.00 93.56 260 ASN A O 1
ATOM 2032 N N . TRP A 1 261 ? 11.247 13.558 3.545 1.00 92.44 261 TRP A N 1
ATOM 2033 C CA . TRP A 1 261 ? 12.262 14.488 3.075 1.00 92.44 261 TRP A CA 1
ATOM 2034 C C . TRP A 1 261 ? 12.875 15.240 4.245 1.00 92.44 261 TRP A C 1
ATOM 2036 O O . TRP A 1 261 ? 12.176 15.676 5.156 1.00 92.44 261 TRP A O 1
ATOM 2046 N N . SER A 1 262 ? 14.188 15.433 4.196 1.00 88.94 262 SER A N 1
ATOM 2047 C CA . SER A 1 262 ? 14.907 16.221 5.189 1.00 88.94 262 SER A CA 1
ATOM 2048 C C . SER A 1 262 ? 16.112 16.914 4.559 1.00 88.94 262 SER A C 1
ATOM 2050 O O . SER A 1 262 ? 16.781 16.308 3.714 1.00 88.94 262 SER A O 1
ATOM 2052 N N . PRO A 1 263 ? 16.440 18.148 4.992 1.00 86.31 263 PRO A N 1
ATOM 2053 C CA . PRO A 1 263 ? 17.708 18.784 4.653 1.00 86.31 263 PRO A CA 1
ATOM 2054 C C . PRO A 1 263 ? 18.899 18.131 5.380 1.00 86.31 263 PRO A C 1
ATOM 2056 O O . PRO A 1 263 ? 20.041 18.323 4.970 1.00 86.31 263 PRO A O 1
ATOM 2059 N N . ARG A 1 264 ? 18.654 17.356 6.449 1.00 84.69 264 ARG A N 1
ATOM 2060 C CA . ARG A 1 264 ? 19.654 16.498 7.101 1.00 84.69 264 ARG A CA 1
ATOM 2061 C C . ARG A 1 264 ? 19.727 15.177 6.347 1.00 84.69 264 ARG A C 1
ATOM 2063 O O . ARG A 1 264 ? 18.845 14.333 6.491 1.00 84.69 264 ARG A O 1
ATOM 2070 N N . LEU A 1 265 ? 20.738 15.046 5.491 1.00 83.38 265 LEU A N 1
ATOM 2071 C CA . LEU A 1 265 ? 20.881 13.908 4.578 1.00 83.38 265 LEU A CA 1
ATOM 2072 C C . LEU A 1 265 ? 21.295 12.608 5.284 1.00 83.38 265 LEU A C 1
ATOM 2074 O O . LEU A 1 265 ? 21.243 11.556 4.663 1.00 83.38 265 LEU A O 1
ATOM 2078 N N . ASP A 1 266 ? 21.700 12.665 6.546 1.00 80.00 266 ASP A N 1
ATOM 2079 C CA . ASP A 1 266 ? 22.005 11.523 7.412 1.00 80.00 266 ASP A CA 1
ATOM 2080 C C . ASP A 1 266 ? 20.773 10.962 8.142 1.00 80.00 266 ASP A C 1
ATOM 2082 O O . ASP A 1 266 ? 20.883 9.940 8.807 1.00 80.00 266 ASP A O 1
ATOM 2086 N N . ALA A 1 267 ? 19.593 11.576 7.995 1.00 76.81 267 ALA A N 1
ATOM 2087 C CA . ALA A 1 267 ? 18.349 11.011 8.510 1.00 76.81 267 ALA A CA 1
ATOM 2088 C C . ALA A 1 267 ? 17.951 9.767 7.696 1.00 76.81 267 ALA A C 1
ATOM 2090 O O . ALA A 1 267 ? 17.726 9.859 6.485 1.00 76.81 267 ALA A O 1
ATOM 2091 N N . LEU A 1 268 ? 17.876 8.607 8.355 1.00 74.38 268 LEU A N 1
ATOM 2092 C CA . LEU A 1 268 ? 17.616 7.309 7.713 1.00 74.38 268 LEU A CA 1
ATOM 2093 C C . LEU A 1 268 ? 16.485 6.499 8.367 1.00 74.38 268 LEU A C 1
ATOM 2095 O O . LEU A 1 268 ? 16.181 5.399 7.903 1.00 74.38 268 LEU A O 1
ATOM 2099 N N . SER A 1 269 ? 15.854 7.033 9.411 1.00 80.81 269 SER A N 1
ATOM 2100 C CA . SER A 1 269 ? 14.825 6.338 10.181 1.00 80.81 269 SER A CA 1
ATOM 2101 C C . SER A 1 269 ? 13.452 6.324 9.494 1.00 80.81 269 SER A C 1
ATOM 2103 O O . SER A 1 269 ? 13.173 7.113 8.593 1.00 80.81 269 SER A O 1
ATOM 2105 N N . THR A 1 270 ? 12.586 5.407 9.923 1.00 89.38 270 THR A N 1
ATOM 2106 C CA . THR A 1 270 ? 11.158 5.408 9.579 1.00 89.38 270 THR A CA 1
ATOM 2107 C C . THR A 1 270 ? 10.360 6.106 10.665 1.00 89.38 270 THR A C 1
ATOM 2109 O O . THR A 1 270 ? 10.788 6.172 11.816 1.00 89.38 270 THR A O 1
ATOM 2112 N N . THR A 1 271 ? 9.199 6.650 10.313 1.00 92.50 271 THR A N 1
ATOM 2113 C CA . THR A 1 271 ? 8.232 7.154 11.289 1.00 92.50 271 THR A CA 1
ATOM 2114 C C . THR A 1 271 ? 6.826 6.726 10.904 1.00 92.50 271 THR A C 1
ATOM 2116 O O . THR A 1 271 ? 6.408 6.875 9.758 1.00 92.50 271 THR A O 1
ATOM 2119 N N . THR A 1 272 ? 6.062 6.230 11.870 1.00 96.25 272 THR A N 1
ATOM 2120 C CA . THR A 1 272 ? 4.644 5.921 11.681 1.00 96.25 272 THR A CA 1
ATOM 2121 C C . THR A 1 272 ? 3.823 6.762 12.642 1.00 96.25 272 THR A C 1
ATOM 2123 O O . THR A 1 272 ? 4.035 6.746 13.853 1.00 96.25 272 THR A O 1
ATOM 2126 N N . TRP A 1 273 ? 2.862 7.492 12.095 1.00 97.25 273 TRP A N 1
ATOM 2127 C CA . TRP A 1 273 ? 2.145 8.558 12.769 1.00 97.25 273 TRP A CA 1
ATOM 2128 C C . TRP A 1 273 ? 0.705 8.152 13.075 1.00 97.25 273 TRP A C 1
ATOM 2130 O O . TRP A 1 273 ? -0.031 7.741 12.176 1.00 97.25 273 TRP A O 1
ATOM 2140 N N . TYR A 1 274 ? 0.291 8.297 14.333 1.00 96.94 274 TYR A N 1
ATOM 2141 C CA . TYR A 1 274 ? -1.112 8.235 14.751 1.00 96.94 274 TYR A CA 1
ATOM 2142 C C . TYR A 1 274 ? -1.653 9.646 15.014 1.00 96.94 274 TYR A C 1
ATOM 2144 O O . TYR A 1 274 ? -0.891 10.587 15.253 1.00 96.94 274 TYR A O 1
ATOM 2152 N N . HIS A 1 275 ? -2.977 9.791 14.969 1.00 97.31 275 HIS A N 1
ATOM 2153 C CA . HIS A 1 275 ? -3.614 11.097 15.080 1.00 97.31 275 HIS A CA 1
ATOM 2154 C C . HIS A 1 275 ? -3.680 11.600 16.530 1.00 97.31 275 HIS A C 1
ATOM 2156 O O . HIS A 1 275 ? -4.272 10.949 17.390 1.00 97.31 275 HIS A O 1
ATOM 2162 N N . LEU A 1 276 ? -3.121 12.784 16.785 1.00 95.94 276 LEU A N 1
ATOM 2163 C CA . LEU A 1 276 ? -3.139 13.506 18.058 1.00 95.94 276 LEU A CA 1
ATOM 2164 C C . LEU A 1 276 ? -2.618 12.671 19.235 1.00 95.94 276 LEU A C 1
ATOM 2166 O O . LEU A 1 276 ? -1.429 12.388 19.319 1.00 95.94 276 LEU A O 1
ATOM 2170 N N . THR A 1 277 ? -3.457 12.314 20.199 1.00 93.69 277 THR A N 1
ATOM 2171 C CA . THR A 1 277 ? -3.027 11.617 21.415 1.00 93.69 277 THR A CA 1
ATOM 2172 C C . THR A 1 277 ? -3.273 10.112 21.301 1.00 93.69 277 THR A C 1
ATOM 2174 O O . THR A 1 277 ? -4.168 9.698 20.562 1.00 93.69 277 THR A O 1
ATOM 2177 N N . PRO A 1 278 ? -2.545 9.272 22.064 1.00 88.81 278 PRO A N 1
ATOM 2178 C CA . PRO A 1 278 ? -2.839 7.839 22.148 1.00 88.81 278 PRO A CA 1
ATOM 2179 C C . PRO A 1 278 ? -4.314 7.535 22.449 1.00 88.81 278 PRO A C 1
ATOM 2181 O O . PRO A 1 278 ? -4.863 6.574 21.924 1.00 88.81 278 PRO A O 1
ATOM 2184 N N . ASP A 1 279 ? -4.970 8.395 23.235 1.00 89.12 279 ASP A N 1
ATOM 2185 C CA . ASP A 1 279 ? -6.373 8.245 23.631 1.00 89.12 279 ASP A CA 1
ATOM 2186 C C . ASP A 1 279 ? -7.378 8.752 22.584 1.00 89.12 279 ASP A C 1
ATOM 2188 O O . ASP A 1 279 ? -8.572 8.475 22.705 1.00 89.12 279 ASP A O 1
ATOM 2192 N N . HIS A 1 280 ? -6.935 9.497 21.562 1.00 89.94 280 HIS A N 1
ATOM 2193 C CA . HIS A 1 280 ? -7.826 10.027 20.527 1.00 89.94 280 HIS A CA 1
ATOM 2194 C C . HIS A 1 280 ? -8.453 8.891 19.705 1.00 89.94 280 HIS A C 1
ATOM 2196 O O . HIS A 1 280 ? -9.673 8.825 19.557 1.00 89.94 280 HIS A O 1
ATOM 2202 N N . GLN A 1 281 ? -7.616 7.969 19.220 1.00 89.75 281 GLN A N 1
ATOM 2203 C CA . GLN A 1 281 ? -8.019 6.715 18.578 1.00 89.75 281 GLN A CA 1
ATOM 2204 C C . GLN A 1 281 ? -6.984 5.613 18.889 1.00 89.75 281 GLN A C 1
ATOM 2206 O O . GLN A 1 281 ? -6.109 5.340 18.067 1.00 89.75 281 GLN A O 1
ATOM 2211 N N . PRO A 1 282 ? -7.082 4.930 20.044 1.00 94.00 282 PRO A N 1
ATOM 2212 C CA . PRO A 1 282 ? -6.077 3.952 20.480 1.00 94.00 282 PRO A CA 1
ATOM 2213 C C . PRO A 1 282 ? -5.793 2.832 19.467 1.00 94.00 282 PRO A C 1
ATOM 2215 O O . PRO A 1 282 ? -4.642 2.459 19.252 1.00 94.00 282 PRO A O 1
ATOM 2218 N N . ALA A 1 283 ? -6.826 2.363 18.756 1.00 95.50 283 ALA A N 1
ATOM 2219 C CA . ALA A 1 283 ? -6.687 1.334 17.723 1.00 95.50 283 ALA A CA 1
ATOM 2220 C C . ALA A 1 283 ? -5.777 1.760 16.550 1.00 95.50 283 ALA A C 1
ATOM 2222 O O . ALA A 1 283 ? -5.157 0.906 15.916 1.00 95.50 283 ALA A O 1
ATOM 2223 N N . ALA A 1 284 ? -5.665 3.065 16.269 1.00 96.19 284 ALA A N 1
ATOM 2224 C CA . ALA A 1 284 ? -4.745 3.588 15.260 1.00 96.19 284 ALA A CA 1
ATOM 2225 C C . ALA A 1 284 ? -3.284 3.446 15.707 1.00 96.19 284 ALA A C 1
ATOM 2227 O O . ALA A 1 284 ? -2.430 3.036 14.920 1.00 96.19 284 ALA A O 1
ATOM 2228 N N . MET A 1 285 ? -3.007 3.727 16.984 1.00 96.06 285 MET A N 1
ATOM 2229 C CA . MET A 1 285 ? -1.684 3.540 17.578 1.00 96.06 285 MET A CA 1
ATOM 2230 C C . MET A 1 285 ? -1.290 2.056 17.608 1.00 96.06 285 MET A C 1
ATOM 2232 O O . MET A 1 285 ? -0.134 1.726 17.337 1.00 96.06 285 MET A O 1
ATOM 2236 N N . ASP A 1 286 ? -2.236 1.152 17.881 1.00 96.62 286 ASP A N 1
ATOM 2237 C CA . ASP A 1 286 ? -1.971 -0.291 17.871 1.00 96.62 286 ASP A CA 1
ATOM 2238 C C . ASP A 1 286 ? -1.522 -0.776 16.491 1.00 96.62 286 ASP A C 1
ATOM 2240 O O . ASP A 1 286 ? -0.490 -1.442 16.382 1.00 96.62 286 ASP A O 1
ATOM 2244 N N . LEU A 1 287 ? -2.262 -0.403 15.438 1.00 97.12 287 LEU A N 1
ATOM 2245 C CA . LEU A 1 287 ? -1.898 -0.698 14.051 1.00 97.12 287 LEU A CA 1
ATOM 2246 C C . LEU A 1 287 ? -0.516 -0.123 13.720 1.00 97.12 287 LEU A C 1
ATOM 2248 O O . LEU A 1 287 ? 0.365 -0.852 13.261 1.00 97.12 287 LEU A O 1
ATOM 2252 N N . ALA A 1 288 ? -0.320 1.169 13.993 1.00 97.06 288 ALA A N 1
ATOM 2253 C CA . ALA A 1 288 ? 0.917 1.886 13.715 1.00 97.06 288 ALA A CA 1
ATOM 2254 C C . ALA A 1 288 ? 2.139 1.227 14.372 1.00 97.06 288 ALA A C 1
ATOM 2256 O O . ALA A 1 288 ? 3.171 1.059 13.729 1.00 97.06 288 ALA A O 1
ATOM 2257 N N . ARG A 1 289 ? 2.010 0.773 15.624 1.00 95.94 289 ARG A N 1
ATOM 2258 C CA . ARG A 1 289 ? 3.073 0.073 16.358 1.00 95.94 289 ARG A CA 1
ATOM 2259 C C . ARG A 1 289 ? 3.525 -1.209 15.655 1.00 95.94 289 ARG A C 1
ATOM 2261 O O . ARG A 1 289 ? 4.722 -1.486 15.611 1.00 95.94 289 ARG A O 1
ATOM 2268 N N . HIS 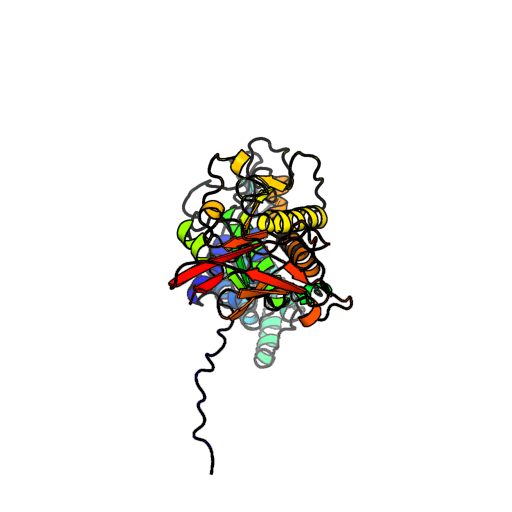A 1 290 ? 2.586 -2.016 15.156 1.00 96.75 290 HIS A N 1
ATOM 2269 C CA . HIS A 1 290 ? 2.924 -3.265 14.464 1.00 96.75 290 HIS A CA 1
ATOM 2270 C C . HIS A 1 290 ? 3.531 -3.008 13.086 1.00 96.75 290 HIS A C 1
ATOM 2272 O O . HIS A 1 290 ? 4.490 -3.680 12.708 1.00 96.75 290 HIS A O 1
ATOM 2278 N N . VAL A 1 291 ? 2.997 -2.021 12.364 1.00 97.31 291 VAL A N 1
ATOM 2279 C CA . VAL A 1 291 ? 3.524 -1.597 11.064 1.00 97.31 291 VAL A CA 1
ATOM 2280 C C . VAL A 1 291 ? 4.964 -1.100 11.190 1.00 97.31 291 VAL A C 1
ATOM 2282 O O . VAL A 1 291 ? 5.841 -1.653 10.533 1.00 97.31 291 VAL A O 1
ATOM 2285 N N . GLU A 1 292 ? 5.227 -0.146 12.085 1.00 95.44 292 GLU A N 1
ATOM 2286 C CA . GLU A 1 292 ? 6.565 0.419 12.304 1.00 95.44 292 GLU A CA 1
ATOM 2287 C C . GLU A 1 292 ? 7.596 -0.674 12.617 1.00 95.44 292 GLU A C 1
ATOM 2289 O O . GLU A 1 292 ? 8.651 -0.767 11.991 1.00 95.44 292 GLU A O 1
ATOM 2294 N N . LYS A 1 293 ? 7.259 -1.565 13.556 1.00 94.06 293 LYS A N 1
ATOM 2295 C CA . LYS A 1 293 ? 8.137 -2.655 13.986 1.00 94.06 293 LYS A CA 1
ATOM 2296 C C . LYS A 1 293 ? 8.530 -3.581 12.830 1.00 94.06 293 LYS A C 1
ATOM 2298 O O . LYS A 1 293 ? 9.704 -3.927 12.692 1.00 94.06 293 LYS A O 1
ATOM 2303 N N . GLU A 1 294 ? 7.562 -4.044 12.040 1.00 95.88 294 GLU A N 1
ATOM 2304 C CA . GLU A 1 294 ? 7.836 -5.020 10.979 1.00 95.88 294 GLU A CA 1
ATOM 2305 C C . GLU A 1 294 ? 8.464 -4.375 9.738 1.00 95.88 294 GLU A C 1
ATOM 2307 O O . GLU A 1 294 ? 9.253 -5.030 9.058 1.00 95.88 294 GLU A O 1
ATOM 2312 N N . VAL A 1 295 ? 8.212 -3.088 9.478 1.00 94.56 295 VAL A N 1
ATOM 2313 C CA . VAL A 1 295 ? 8.946 -2.322 8.462 1.00 94.56 295 VAL A CA 1
ATOM 2314 C C . VAL A 1 295 ? 10.417 -2.190 8.834 1.00 94.56 295 VAL A C 1
ATOM 2316 O O . VAL A 1 295 ? 11.262 -2.557 8.018 1.00 94.56 295 VAL A O 1
ATOM 2319 N N . LEU A 1 296 ? 10.739 -1.733 10.052 1.00 92.31 296 LEU A N 1
ATOM 2320 C CA . LEU A 1 296 ? 12.128 -1.613 10.519 1.00 92.31 296 LEU A CA 1
ATOM 2321 C C . LEU A 1 296 ? 12.876 -2.941 10.351 1.00 92.31 296 LEU A C 1
ATOM 2323 O O . LEU A 1 296 ? 13.975 -2.990 9.798 1.00 92.31 296 LEU A O 1
ATOM 2327 N N . ARG A 1 297 ? 12.229 -4.046 10.739 1.00 92.38 297 ARG A N 1
ATOM 2328 C CA . ARG A 1 297 ? 12.772 -5.397 10.578 1.00 92.38 297 ARG A CA 1
ATOM 2329 C C . ARG A 1 297 ? 12.939 -5.802 9.113 1.00 92.38 297 ARG A C 1
ATOM 2331 O O . ARG A 1 297 ? 13.950 -6.403 8.762 1.00 92.38 297 ARG A O 1
ATOM 2338 N N . ALA A 1 298 ? 11.944 -5.545 8.267 1.00 93.50 298 ALA A N 1
ATOM 2339 C CA . ALA A 1 298 ? 11.991 -5.916 6.856 1.00 93.50 298 ALA A CA 1
ATOM 2340 C C . ALA A 1 298 ? 13.051 -5.114 6.096 1.00 93.50 298 ALA A C 1
ATOM 2342 O O . ALA A 1 298 ? 13.665 -5.641 5.167 1.00 93.50 298 ALA A O 1
ATOM 2343 N N . LEU A 1 299 ? 13.262 -3.857 6.489 1.00 90.94 299 LEU A N 1
ATOM 2344 C CA . LEU A 1 299 ? 14.218 -2.960 5.863 1.00 90.94 299 LEU A CA 1
ATOM 2345 C C . LEU A 1 299 ? 15.625 -3.012 6.472 1.00 90.94 299 LEU A C 1
ATOM 2347 O O . LEU A 1 299 ? 16.537 -2.452 5.862 1.00 90.94 299 LEU A O 1
ATOM 2351 N N . ASP A 1 300 ? 15.812 -3.747 7.571 1.00 89.50 300 ASP A N 1
ATOM 2352 C CA . ASP A 1 300 ? 17.075 -3.827 8.318 1.00 89.50 300 ASP A CA 1
ATOM 2353 C C . ASP A 1 300 ? 17.578 -2.429 8.716 1.00 89.50 300 ASP A C 1
ATOM 2355 O O . ASP A 1 300 ? 18.714 -2.046 8.444 1.00 89.50 300 ASP A O 1
ATOM 2359 N N . LEU A 1 301 ? 16.665 -1.629 9.275 1.00 84.38 301 LEU A N 1
ATOM 2360 C CA . LEU A 1 301 ? 16.927 -0.266 9.734 1.00 84.38 301 LEU A CA 1
ATOM 2361 C C . LEU A 1 301 ? 17.054 -0.246 11.256 1.00 84.38 301 LEU A C 1
ATOM 2363 O O . LEU A 1 301 ? 16.310 -0.935 11.962 1.00 84.38 301 LEU A O 1
ATOM 2367 N N . ASP A 1 302 ? 17.971 0.569 11.767 1.00 73.25 302 ASP A N 1
ATOM 2368 C CA . ASP A 1 302 ? 18.096 0.823 13.192 1.00 73.25 302 ASP A CA 1
ATOM 2369 C C . ASP A 1 302 ? 17.096 1.907 13.627 1.00 73.25 302 ASP A C 1
ATOM 2371 O O . ASP A 1 302 ? 17.047 3.027 13.131 1.00 73.25 302 ASP A O 1
ATOM 2375 N N . GLY A 1 303 ? 16.239 1.573 14.593 1.00 66.00 303 GLY A N 1
ATOM 2376 C CA . GLY A 1 303 ? 15.272 2.527 15.151 1.00 66.00 303 GLY A CA 1
ATOM 2377 C C . GLY A 1 303 ? 15.903 3.598 16.054 1.00 66.00 303 GLY A C 1
ATOM 2378 O O . GLY A 1 303 ? 15.181 4.282 16.773 1.00 66.00 303 GLY A O 1
ATOM 2379 N N . SER A 1 304 ? 17.236 3.701 16.098 1.00 62.22 304 SER A N 1
ATOM 2380 C CA . SER A 1 304 ? 17.987 4.548 17.034 1.00 62.22 304 SER A CA 1
ATOM 2381 C C . SER A 1 304 ? 18.072 6.017 16.630 1.00 62.22 304 SER A C 1
ATOM 2383 O O . SER A 1 304 ? 18.264 6.861 17.506 1.00 62.22 304 SER A O 1
ATOM 2385 N N . ASP A 1 305 ? 17.853 6.348 15.357 1.00 62.28 305 ASP A N 1
ATOM 2386 C CA . ASP A 1 305 ? 18.024 7.708 14.821 1.00 62.28 305 ASP A CA 1
ATOM 2387 C C . ASP A 1 305 ? 16.791 8.608 15.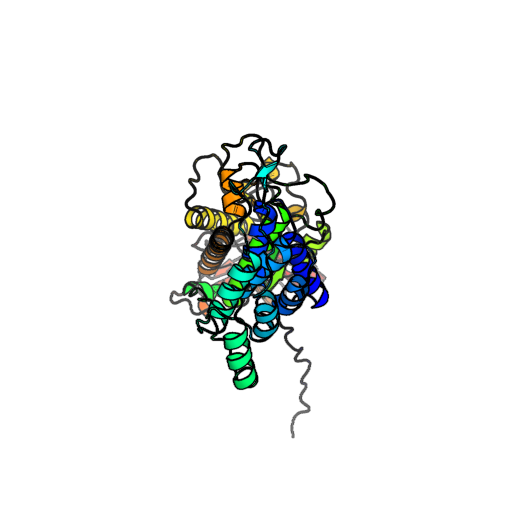041 1.00 62.28 305 ASP A C 1
ATOM 2389 O O . ASP A 1 305 ? 16.449 9.467 14.228 1.00 62.28 305 ASP A O 1
ATOM 2393 N N . GLY A 1 306 ? 16.084 8.399 16.155 1.00 63.25 306 GLY A N 1
ATOM 2394 C CA . GLY A 1 306 ? 14.956 9.231 16.579 1.00 63.25 306 GLY A CA 1
ATOM 2395 C C . GLY A 1 306 ? 13.667 9.060 15.772 1.00 63.25 306 GLY A C 1
ATOM 2396 O O . GLY A 1 306 ? 12.761 9.871 15.944 1.00 63.25 306 GLY A O 1
ATOM 2397 N N . GLY A 1 307 ? 13.575 8.041 14.911 1.00 74.50 307 GLY A N 1
ATOM 2398 C CA . GLY A 1 307 ? 12.325 7.633 14.260 1.00 74.50 307 GLY A CA 1
ATOM 2399 C C . GLY A 1 307 ? 11.424 6.785 15.165 1.00 74.50 307 GLY A C 1
ATOM 2400 O O . GLY A 1 307 ? 11.656 6.675 16.370 1.00 74.50 307 GLY A O 1
ATOM 2401 N N . GLY A 1 308 ? 10.390 6.176 14.588 1.00 87.19 308 GLY A N 1
ATOM 2402 C CA . GLY A 1 308 ? 9.473 5.283 15.290 1.00 87.19 308 GLY A CA 1
ATOM 2403 C C . GLY A 1 308 ? 8.013 5.728 15.277 1.00 87.19 308 GLY A C 1
ATOM 2404 O O . GLY A 1 308 ? 7.536 6.454 14.406 1.00 87.19 308 GLY A O 1
ATOM 2405 N N . LEU A 1 309 ? 7.279 5.262 16.284 1.00 92.44 309 LEU A N 1
ATOM 2406 C CA . LEU A 1 309 ? 5.868 5.576 16.475 1.00 92.44 309 LEU A CA 1
ATOM 2407 C C . LEU A 1 309 ? 5.703 6.999 17.026 1.00 92.44 309 LEU A C 1
ATOM 2409 O O . LEU A 1 309 ? 6.194 7.296 18.116 1.00 92.44 309 LEU A O 1
ATOM 2413 N N . MET A 1 310 ? 4.984 7.860 16.307 1.00 93.69 310 MET A N 1
ATOM 2414 C CA . MET A 1 310 ? 4.850 9.280 16.639 1.00 93.69 310 MET A CA 1
ATOM 2415 C C . MET A 1 310 ? 3.405 9.780 16.590 1.00 93.69 310 MET A C 1
ATOM 2417 O O . MET A 1 310 ? 2.551 9.241 15.893 1.00 93.69 310 MET A O 1
ATOM 2421 N N . SER A 1 311 ? 3.144 10.853 17.331 1.00 95.88 311 SER A N 1
ATOM 2422 C CA . SER A 1 311 ? 1.908 11.629 17.235 1.00 95.88 311 SER A CA 1
ATOM 2423 C C . SER A 1 311 ? 2.055 12.698 16.158 1.00 95.88 311 SER A C 1
ATOM 2425 O O . SER A 1 311 ? 2.995 13.492 16.211 1.00 95.88 311 SER A O 1
ATOM 2427 N N . ASP A 1 312 ? 1.111 12.784 15.219 1.00 96.94 312 ASP A N 1
ATOM 2428 C CA . ASP A 1 312 ? 1.088 13.876 14.231 1.00 96.94 312 ASP A CA 1
ATOM 2429 C C . ASP A 1 312 ? 0.823 15.259 14.860 1.00 96.94 312 ASP A C 1
ATOM 2431 O O . ASP A 1 312 ? 1.154 16.288 14.265 1.00 96.94 312 ASP A O 1
ATOM 2435 N N . GLY A 1 313 ? 0.323 15.278 16.101 1.00 96.00 313 GLY A N 1
ATOM 2436 C CA . GLY A 1 313 ? 0.180 16.454 16.957 1.00 96.00 313 GLY A CA 1
ATOM 2437 C C . GLY A 1 313 ? 1.512 17.140 17.273 1.00 96.00 313 GLY A C 1
ATOM 2438 O O . GLY A 1 313 ? 1.539 18.333 17.568 1.00 96.00 313 GLY A O 1
ATOM 2439 N N . LEU A 1 314 ? 2.625 16.401 17.176 1.00 93.69 314 LEU A N 1
ATOM 2440 C CA . LEU A 1 314 ? 3.979 16.944 17.323 1.00 93.69 314 LEU A CA 1
ATOM 2441 C C . LEU A 1 314 ? 4.414 17.767 16.105 1.00 93.69 314 LEU A C 1
ATOM 2443 O O . LEU A 1 314 ? 5.279 18.630 16.236 1.00 93.69 314 LEU A O 1
ATOM 2447 N N . MET A 1 315 ? 3.836 17.497 14.930 1.00 92.69 315 MET A N 1
ATOM 2448 C CA . MET A 1 315 ? 4.143 18.214 13.690 1.00 92.69 315 MET A CA 1
ATOM 2449 C C . MET A 1 315 ? 3.169 19.371 13.454 1.00 92.69 315 MET A C 1
ATOM 2451 O O . MET A 1 315 ? 3.578 20.473 13.089 1.00 92.69 315 MET A O 1
ATOM 2455 N N . TYR A 1 316 ? 1.876 19.133 13.681 1.00 95.69 316 TYR A N 1
ATOM 2456 C CA . TYR A 1 316 ? 0.822 20.134 13.544 1.00 95.69 316 TYR A CA 1
ATOM 2457 C C . TYR A 1 316 ? -0.147 20.019 14.717 1.00 95.69 316 TYR A C 1
ATOM 2459 O O . TYR A 1 316 ? -0.628 18.930 14.993 1.00 95.69 316 TYR A O 1
ATOM 2467 N N . GLU A 1 317 ? -0.529 21.134 15.344 1.00 95.25 317 GLU A N 1
ATOM 2468 C CA . GLU A 1 317 ? -1.443 21.134 16.506 1.00 95.25 317 GLU A CA 1
ATOM 2469 C C . GLU A 1 317 ? -2.771 20.399 16.236 1.00 95.25 317 GLU A C 1
ATOM 2471 O O . GLU A 1 317 ? -3.327 19.744 17.111 1.00 95.25 317 GLU A O 1
ATOM 2476 N N . SER A 1 318 ? -3.259 20.465 14.995 1.00 95.81 318 SER A N 1
ATOM 2477 C CA . SER A 1 318 ? -4.477 19.780 14.545 1.00 95.81 318 SER A CA 1
ATOM 2478 C C . SER A 1 318 ? -4.210 18.446 13.832 1.00 95.81 318 SER A C 1
ATOM 2480 O O . SER A 1 318 ? -5.126 17.888 13.229 1.00 95.81 318 SER A O 1
ATOM 2482 N N . GLY A 1 319 ? -2.975 17.949 13.848 1.00 97.06 319 GLY A N 1
ATOM 2483 C CA . GLY A 1 319 ? -2.533 16.735 13.165 1.00 97.06 319 GLY A CA 1
ATOM 2484 C C . GLY A 1 319 ? -2.530 16.822 11.634 1.00 97.06 319 GLY A C 1
ATOM 2485 O O . GLY A 1 319 ? -2.793 17.870 11.026 1.00 97.06 319 GLY A O 1
ATOM 2486 N N . PHE A 1 320 ? -2.227 15.701 10.984 1.00 97.69 320 PHE A N 1
ATOM 2487 C CA . PHE A 1 320 ? -2.197 15.584 9.532 1.00 97.69 320 PHE A CA 1
ATOM 2488 C C . PHE A 1 320 ? -3.600 15.643 8.945 1.00 97.69 320 PHE A C 1
ATOM 2490 O O . PHE A 1 320 ? -4.535 15.003 9.421 1.00 97.69 320 PHE A O 1
ATOM 2497 N N . GLY A 1 321 ? -3.743 16.392 7.850 1.00 97.12 321 GLY A N 1
ATOM 2498 C CA . GLY A 1 321 ? -5.046 16.638 7.240 1.00 97.12 321 GLY A CA 1
ATOM 2499 C C . GLY A 1 321 ? -5.771 15.369 6.786 1.00 97.12 321 GLY A C 1
ATOM 2500 O O . GLY A 1 321 ? -6.994 15.343 6.871 1.00 97.12 321 GLY A O 1
ATOM 2501 N N . VAL A 1 322 ? -5.048 14.336 6.332 1.00 97.31 322 VAL A N 1
ATOM 2502 C CA . VAL A 1 322 ? -5.660 13.063 5.911 1.00 97.31 322 VAL A CA 1
ATOM 2503 C C . VAL A 1 322 ? -6.198 12.265 7.099 1.00 97.31 322 VAL A C 1
ATOM 2505 O O . VAL A 1 322 ? -7.302 11.745 7.007 1.00 97.31 322 VAL A O 1
ATOM 2508 N N . LEU A 1 323 ? -5.471 12.234 8.224 1.00 97.56 323 LEU A N 1
ATOM 2509 C CA . LEU A 1 323 ? -5.890 11.525 9.436 1.00 97.56 323 LEU A CA 1
ATOM 2510 C C . LEU A 1 323 ? -7.019 12.272 10.154 1.00 97.56 323 LEU A C 1
ATOM 2512 O O . LEU A 1 323 ? -8.016 11.663 10.526 1.00 97.56 323 LEU A O 1
ATOM 2516 N N . ARG A 1 324 ? -6.921 13.606 10.242 1.00 96.88 324 ARG A N 1
ATOM 2517 C CA . ARG A 1 324 ? -7.952 14.476 10.835 1.00 96.88 324 ARG A CA 1
ATOM 2518 C C . ARG A 1 324 ? -9.326 14.328 10.178 1.00 96.88 324 ARG A C 1
ATOM 2520 O O . ARG A 1 324 ? -10.342 14.550 10.827 1.00 96.88 324 ARG A O 1
ATOM 2527 N N . GLN A 1 325 ? -9.360 14.033 8.880 1.00 97.19 325 GLN A N 1
ATOM 2528 C CA . GLN A 1 325 ? -10.601 13.953 8.103 1.00 97.19 325 GLN A CA 1
ATOM 2529 C C . GLN A 1 325 ? -11.207 12.547 8.065 1.00 97.19 325 GLN A C 1
ATOM 2531 O O . GLN A 1 325 ? -12.286 12.389 7.491 1.00 97.19 325 GLN A O 1
ATOM 2536 N N . LEU A 1 326 ? -10.545 11.535 8.644 1.00 97.25 326 LEU A N 1
ATOM 2537 C CA . LEU A 1 326 ? -11.057 10.167 8.635 1.00 97.25 326 LEU A CA 1
ATOM 2538 C C . LEU A 1 326 ? -12.432 10.070 9.311 1.00 97.25 326 LEU A C 1
ATOM 2540 O O . LEU A 1 326 ? -12.713 10.796 10.272 1.00 97.25 326 LEU A O 1
ATOM 2544 N N . PRO A 1 327 ? -13.293 9.145 8.849 1.00 95.12 327 PRO A N 1
ATOM 2545 C CA . PRO A 1 327 ? -14.506 8.803 9.571 1.00 95.12 327 PRO A CA 1
ATOM 2546 C C . PRO A 1 327 ? -14.173 8.439 11.031 1.00 95.12 327 PRO A C 1
ATOM 2548 O O . PRO A 1 327 ? -13.217 7.698 11.265 1.00 95.12 327 PRO A O 1
ATOM 2551 N N . PRO A 1 328 ? -14.941 8.911 12.033 1.00 90.31 328 PRO A N 1
ATOM 2552 C CA . PRO A 1 328 ? -14.587 8.715 13.444 1.00 90.31 328 PRO A CA 1
ATOM 2553 C C . PRO A 1 328 ? -14.477 7.251 13.893 1.00 90.31 328 PRO A C 1
ATOM 2555 O O . PRO A 1 328 ? -13.834 6.964 14.900 1.00 90.31 328 PRO A O 1
ATOM 2558 N N . ASP A 1 329 ? -15.124 6.341 13.166 1.00 90.81 329 ASP A N 1
ATOM 2559 C CA . ASP A 1 329 ? -15.138 4.898 13.389 1.00 90.81 329 ASP A CA 1
ATOM 2560 C C . ASP A 1 329 ? -14.036 4.135 12.631 1.00 90.81 329 ASP A C 1
ATOM 2562 O O . ASP A 1 329 ? -13.929 2.916 12.780 1.00 90.81 329 ASP A O 1
ATOM 2566 N N . VAL A 1 330 ? -13.191 4.841 11.872 1.00 95.50 330 VAL A N 1
ATOM 2567 C CA . VAL A 1 330 ? -12.083 4.272 11.101 1.00 95.50 330 VAL A CA 1
ATOM 2568 C C . VAL A 1 330 ? -10.757 4.746 11.701 1.00 95.50 330 VAL A C 1
ATOM 2570 O O . VAL A 1 330 ? -10.384 5.906 11.519 1.00 95.50 330 VAL A O 1
ATOM 2573 N N . PRO A 1 331 ? -10.019 3.880 12.417 1.00 95.44 331 PRO A N 1
ATOM 2574 C CA . PRO A 1 331 ? -8.677 4.219 12.860 1.00 95.44 331 PRO A CA 1
ATOM 2575 C C . PRO A 1 331 ? -7.736 4.272 11.656 1.00 95.44 331 PRO A C 1
ATOM 2577 O O . PRO A 1 331 ? -7.854 3.469 10.725 1.00 95.44 331 PRO A O 1
ATOM 2580 N N . GLY A 1 332 ? -6.762 5.177 11.683 1.00 96.81 332 GLY A N 1
ATOM 2581 C CA . GLY A 1 332 ? -5.756 5.227 10.634 1.00 96.81 332 GLY A CA 1
ATOM 2582 C C . GLY A 1 332 ? -4.412 5.756 11.085 1.00 96.81 332 GLY A C 1
ATOM 2583 O O . GLY A 1 332 ? -4.312 6.515 12.047 1.00 96.81 332 GLY A O 1
ATOM 2584 N N . CYS A 1 333 ? -3.375 5.350 10.364 1.00 98.06 333 CYS A N 1
ATOM 2585 C CA . CYS A 1 333 ? -2.027 5.857 10.551 1.00 98.06 333 CYS A CA 1
ATOM 2586 C C . CYS A 1 333 ? -1.409 6.287 9.221 1.00 98.06 333 CYS A C 1
ATOM 2588 O O . CYS A 1 333 ? -1.832 5.861 8.141 1.00 98.06 333 CYS A O 1
ATOM 2590 N N . LEU A 1 334 ? -0.419 7.169 9.315 1.00 98.56 334 LEU A N 1
ATOM 2591 C CA . LEU A 1 334 ? 0.371 7.635 8.186 1.00 98.56 334 LEU A CA 1
ATOM 2592 C C . LEU A 1 334 ? 1.802 7.149 8.360 1.00 98.56 334 LEU A C 1
ATOM 2594 O O . LEU A 1 334 ? 2.428 7.355 9.389 1.00 98.56 334 LEU A O 1
ATOM 2598 N N . CYS A 1 335 ? 2.301 6.482 7.343 1.00 97.88 335 CYS A N 1
ATOM 2599 C CA . CYS A 1 335 ? 3.623 5.908 7.273 1.00 97.88 335 CYS A CA 1
ATOM 2600 C C . CYS A 1 335 ? 4.543 6.841 6.502 1.00 97.88 335 CYS A C 1
ATOM 2602 O O . CYS A 1 335 ? 4.320 7.052 5.320 1.00 97.88 335 CYS A O 1
ATOM 2604 N N . GLU A 1 336 ? 5.578 7.348 7.147 1.00 95.44 336 GLU A N 1
ATOM 2605 C CA . GLU A 1 336 ? 6.675 8.085 6.535 1.00 95.44 336 GLU A CA 1
ATOM 2606 C C . GLU A 1 336 ? 7.906 7.177 6.590 1.00 95.44 336 GLU A C 1
ATOM 2608 O O . GLU A 1 336 ? 8.588 7.100 7.614 1.00 95.44 336 GLU A O 1
ATOM 2613 N N . MET A 1 337 ? 8.129 6.419 5.514 1.00 91.06 337 MET A N 1
ATOM 2614 C CA . MET A 1 337 ? 9.097 5.321 5.468 1.00 91.06 337 MET A CA 1
ATOM 2615 C C . MET A 1 337 ? 10.533 5.861 5.420 1.00 91.06 337 MET A C 1
ATOM 2617 O O . MET A 1 337 ? 11.036 6.407 6.394 1.00 91.06 337 MET A O 1
ATOM 2621 N N . THR A 1 338 ? 11.230 5.740 4.294 1.00 90.38 338 THR A N 1
ATOM 2622 C CA . THR A 1 338 ? 12.617 6.222 4.181 1.00 90.38 338 THR A CA 1
ATOM 2623 C C . THR A 1 338 ? 12.701 7.565 3.450 1.00 90.38 338 THR A C 1
ATOM 2625 O O . THR A 1 338 ? 11.698 8.085 2.963 1.00 90.38 338 THR A O 1
ATOM 2628 N N . TYR A 1 339 ? 13.895 8.160 3.396 1.00 92.19 339 TYR A N 1
ATOM 2629 C CA . TYR A 1 339 ? 14.109 9.516 2.890 1.00 92.19 339 TYR A CA 1
ATOM 2630 C C . TYR A 1 339 ? 14.468 9.552 1.404 1.00 92.19 339 TYR A C 1
ATOM 2632 O O . TYR A 1 339 ? 15.531 9.074 1.005 1.00 92.19 339 TYR A O 1
ATOM 2640 N N . TYR A 1 340 ? 13.660 10.226 0.586 1.00 92.25 340 TYR A N 1
ATOM 2641 C CA . TYR A 1 340 ? 14.001 10.448 -0.824 1.00 92.25 340 TYR A CA 1
ATOM 2642 C C . TYR A 1 340 ? 14.996 11.607 -1.033 1.00 92.25 340 TYR A C 1
ATOM 2644 O O . TYR A 1 340 ? 15.478 11.806 -2.146 1.00 92.25 340 TYR A O 1
ATOM 2652 N N . SER A 1 341 ? 15.319 12.385 0.011 1.00 90.25 341 SER A N 1
ATOM 2653 C CA . SER A 1 341 ? 16.310 13.472 -0.060 1.00 90.25 341 SER A CA 1
ATOM 2654 C C . SER A 1 341 ? 17.759 12.984 -0.106 1.00 90.25 341 SER A C 1
ATOM 2656 O O . SER A 1 341 ? 18.609 13.658 -0.685 1.00 90.25 341 SER A O 1
ATOM 2658 N N . ASN A 1 342 ? 18.053 11.826 0.490 1.00 88.00 342 ASN A N 1
ATOM 2659 C CA . ASN A 1 342 ? 19.385 11.226 0.497 1.00 88.00 342 ASN A CA 1
ATOM 2660 C C . ASN A 1 342 ? 19.591 10.363 -0.759 1.00 88.00 342 ASN A C 1
ATOM 2662 O O . ASN A 1 342 ? 18.790 9.474 -1.029 1.00 88.00 342 ASN A O 1
ATOM 2666 N N . LEU A 1 343 ? 20.692 10.560 -1.492 1.00 87.06 343 LEU A N 1
ATOM 2667 C CA . LEU A 1 343 ? 20.971 9.833 -2.740 1.00 87.06 343 LEU A CA 1
ATOM 2668 C C . LEU A 1 343 ? 21.075 8.307 -2.559 1.00 87.06 343 LEU A C 1
ATOM 2670 O O . LEU A 1 343 ? 20.610 7.552 -3.412 1.00 87.06 343 LEU A O 1
ATOM 2674 N N . ALA A 1 344 ? 21.692 7.827 -1.477 1.00 88.12 344 ALA A N 1
ATOM 2675 C CA . ALA A 1 344 ? 21.838 6.392 -1.234 1.00 88.12 344 ALA A CA 1
ATOM 2676 C C . ALA A 1 344 ? 20.482 5.733 -0.942 1.00 88.12 344 ALA A C 1
ATOM 2678 O O . ALA A 1 344 ? 20.198 4.650 -1.455 1.00 88.12 344 ALA A O 1
ATOM 2679 N N . THR A 1 345 ? 19.628 6.403 -0.171 1.00 89.69 345 THR A N 1
ATOM 2680 C CA . THR A 1 345 ? 18.266 5.946 0.122 1.00 89.69 345 THR A CA 1
ATOM 2681 C C . THR A 1 345 ? 17.348 6.088 -1.090 1.00 89.69 345 THR A C 1
ATOM 2683 O O . THR A 1 345 ? 16.644 5.141 -1.422 1.00 89.69 345 THR A O 1
ATOM 2686 N N . GLU A 1 346 ? 17.419 7.190 -1.838 1.00 91.44 346 GLU A N 1
ATOM 2687 C CA . GLU A 1 346 ? 16.671 7.367 -3.089 1.00 91.44 346 GLU A CA 1
ATOM 2688 C C . GLU A 1 346 ? 17.014 6.266 -4.109 1.00 91.44 346 GLU A C 1
ATOM 2690 O O . GLU A 1 346 ? 16.122 5.728 -4.763 1.00 91.44 346 GLU A O 1
ATOM 2695 N N . ARG A 1 347 ? 18.290 5.863 -4.218 1.00 89.06 347 ARG A N 1
ATOM 2696 C CA . ARG A 1 347 ? 18.700 4.726 -5.062 1.00 89.06 347 ARG A CA 1
ATOM 2697 C C . ARG A 1 347 ? 18.023 3.422 -4.641 1.00 89.06 347 ARG A C 1
ATOM 2699 O O . ARG A 1 347 ? 17.576 2.687 -5.516 1.00 89.06 347 ARG A O 1
ATOM 2706 N N . LYS A 1 348 ? 17.898 3.159 -3.334 1.00 92.12 348 LYS A N 1
ATOM 2707 C CA . LYS A 1 348 ? 17.122 2.016 -2.820 1.00 92.12 348 LYS A CA 1
ATOM 2708 C C . LYS A 1 348 ? 15.640 2.162 -3.164 1.00 92.12 348 LYS A C 1
ATOM 2710 O O . LYS A 1 348 ? 15.040 1.217 -3.643 1.00 92.12 348 LYS A O 1
ATOM 2715 N N . LEU A 1 349 ? 15.058 3.350 -3.015 1.00 93.38 349 LEU A N 1
ATOM 2716 C CA . LEU A 1 349 ? 13.643 3.599 -3.324 1.00 93.38 349 LEU A CA 1
ATOM 2717 C C . LEU A 1 349 ? 13.274 3.443 -4.801 1.00 93.38 349 LEU A C 1
ATOM 2719 O O . LEU A 1 349 ? 12.096 3.293 -5.122 1.00 93.38 349 LEU A O 1
ATOM 2723 N N . ARG A 1 350 ? 14.262 3.467 -5.694 1.00 90.56 350 ARG A N 1
ATOM 2724 C CA . ARG A 1 350 ? 14.096 3.180 -7.124 1.00 90.56 350 ARG A CA 1
ATOM 2725 C C . ARG A 1 350 ? 14.179 1.686 -7.436 1.00 90.56 350 ARG A C 1
ATOM 2727 O O . ARG A 1 350 ? 13.678 1.265 -8.473 1.00 90.56 350 ARG A O 1
ATOM 2734 N N . ASP A 1 351 ? 14.785 0.897 -6.553 1.00 91.19 351 ASP A N 1
ATOM 2735 C CA . ASP A 1 351 ? 14.853 -0.552 -6.685 1.00 91.19 351 ASP A CA 1
ATOM 2736 C C . ASP A 1 351 ? 13.487 -1.174 -6.367 1.00 91.19 351 ASP A C 1
ATOM 2738 O O . ASP A 1 351 ? 12.959 -1.088 -5.253 1.00 91.19 351 ASP A O 1
ATOM 2742 N N . ILE A 1 352 ? 12.921 -1.845 -7.368 1.00 90.88 352 ILE A N 1
ATOM 2743 C CA . ILE A 1 352 ? 11.637 -2.526 -7.248 1.00 90.88 352 ILE A CA 1
ATOM 2744 C C . ILE A 1 352 ? 11.637 -3.587 -6.141 1.00 90.88 352 ILE A C 1
ATOM 2746 O O . ILE A 1 352 ? 10.620 -3.750 -5.466 1.00 90.88 352 ILE A O 1
ATOM 2750 N N . GLU A 1 353 ? 12.751 -4.284 -5.913 1.00 91.56 353 GLU A N 1
ATOM 2751 C CA . GLU A 1 353 ? 12.842 -5.306 -4.869 1.00 91.56 353 GLU A CA 1
ATOM 2752 C C . GLU A 1 353 ? 12.895 -4.680 -3.476 1.00 91.56 353 GLU A C 1
ATOM 2754 O O . GLU A 1 353 ? 12.291 -5.208 -2.539 1.00 91.56 353 GLU A O 1
ATOM 2759 N N . PHE A 1 354 ? 13.511 -3.504 -3.336 1.00 94.19 354 PHE A N 1
ATOM 2760 C CA . PHE A 1 354 ? 13.429 -2.733 -2.098 1.00 94.19 354 PHE A CA 1
ATOM 2761 C C . PHE A 1 354 ? 11.989 -2.288 -1.823 1.00 94.19 354 PHE A C 1
ATOM 2763 O O . PHE A 1 354 ? 11.485 -2.507 -0.722 1.00 94.19 354 PHE A O 1
ATOM 2770 N N . ASN A 1 355 ? 11.282 -1.757 -2.828 1.00 95.75 355 ASN A N 1
ATOM 2771 C CA . ASN A 1 355 ? 9.877 -1.366 -2.672 1.00 95.75 355 ASN A CA 1
ATOM 2772 C C . ASN A 1 355 ? 8.971 -2.569 -2.339 1.00 95.75 355 ASN A C 1
ATOM 2774 O O . ASN A 1 355 ? 8.046 -2.443 -1.537 1.00 95.75 355 ASN A O 1
ATOM 2778 N N . ARG A 1 356 ? 9.234 -3.752 -2.917 1.00 95.00 356 ARG A N 1
ATOM 2779 C CA . ARG A 1 356 ? 8.547 -5.003 -2.543 1.00 95.00 356 ARG A CA 1
ATOM 2780 C C . ARG A 1 356 ? 8.851 -5.409 -1.106 1.00 95.00 356 ARG A C 1
ATOM 2782 O O . ARG A 1 356 ? 7.959 -5.883 -0.409 1.00 95.00 356 ARG A O 1
ATOM 2789 N N . ARG A 1 357 ? 10.096 -5.246 -0.655 1.00 95.75 357 ARG A N 1
ATOM 2790 C CA . ARG A 1 357 ? 10.506 -5.562 0.718 1.00 95.75 357 ARG A CA 1
ATOM 2791 C C . ARG A 1 357 ? 9.849 -4.629 1.734 1.00 95.75 357 ARG A C 1
ATOM 2793 O O . ARG A 1 357 ? 9.414 -5.103 2.778 1.00 95.75 357 ARG A O 1
ATOM 2800 N N . GLU A 1 358 ? 9.724 -3.349 1.407 1.00 97.19 358 GLU A N 1
ATOM 2801 C CA . GLU A 1 358 ? 8.992 -2.366 2.210 1.00 97.19 358 GLU A CA 1
ATOM 2802 C C . GLU A 1 358 ? 7.501 -2.706 2.304 1.00 97.19 358 GLU A C 1
ATOM 2804 O O . GLU A 1 358 ? 6.969 -2.858 3.403 1.00 97.19 358 GLU A O 1
ATOM 2809 N N . ALA A 1 359 ? 6.848 -2.930 1.158 1.00 98.06 359 ALA A N 1
ATOM 2810 C CA . ALA A 1 359 ? 5.455 -3.369 1.106 1.00 98.06 359 ALA A CA 1
ATOM 2811 C C . ALA A 1 359 ? 5.231 -4.666 1.895 1.00 98.06 359 ALA A C 1
ATOM 2813 O O . ALA A 1 359 ? 4.221 -4.821 2.580 1.00 98.06 359 ALA A O 1
ATOM 2814 N N . TRP A 1 360 ? 6.205 -5.576 1.862 1.00 97.56 360 TRP A N 1
ATOM 2815 C CA . TRP A 1 360 ? 6.171 -6.791 2.659 1.00 97.56 360 TRP A CA 1
ATOM 2816 C C . TRP A 1 360 ? 6.287 -6.526 4.166 1.00 97.56 360 TRP A C 1
ATOM 2818 O O . TRP A 1 360 ? 5.617 -7.196 4.946 1.00 97.56 360 TRP A O 1
ATOM 2828 N N . GLY A 1 361 ? 7.103 -5.558 4.594 1.00 97.50 361 GLY A N 1
ATOM 2829 C CA . GLY A 1 361 ? 7.173 -5.119 5.992 1.00 97.50 361 GLY A CA 1
ATOM 2830 C C . GLY A 1 361 ? 5.840 -4.553 6.483 1.00 97.50 361 GLY A C 1
ATOM 2831 O O . GLY A 1 361 ? 5.327 -4.992 7.512 1.00 97.50 361 GLY A O 1
ATOM 2832 N N . LEU A 1 362 ? 5.224 -3.674 5.684 1.00 98.62 362 LEU A N 1
ATOM 2833 C CA . LEU A 1 362 ? 3.869 -3.161 5.918 1.00 98.62 362 LEU A CA 1
ATOM 2834 C C . LEU A 1 362 ? 2.854 -4.313 6.039 1.00 98.62 362 LEU A C 1
ATOM 2836 O O . LEU A 1 362 ? 2.085 -4.379 7.000 1.00 98.62 362 LEU A O 1
ATOM 2840 N N . PHE A 1 363 ? 2.887 -5.263 5.099 1.00 98.69 363 PHE A N 1
ATOM 2841 C CA . PHE A 1 363 ? 2.027 -6.446 5.105 1.00 98.69 363 PHE A CA 1
ATOM 2842 C C . PHE A 1 363 ? 2.220 -7.295 6.369 1.00 98.69 363 PHE A C 1
ATOM 2844 O O . PHE A 1 363 ? 1.238 -7.666 7.009 1.00 98.69 363 PHE A O 1
ATOM 2851 N N . LEU A 1 364 ? 3.465 -7.581 6.764 1.00 98.44 364 LEU A N 1
ATOM 2852 C CA . LEU A 1 364 ? 3.767 -8.350 7.972 1.00 98.44 364 LEU A CA 1
ATOM 2853 C C . LEU A 1 364 ? 3.276 -7.652 9.242 1.00 98.44 364 LEU A C 1
ATOM 2855 O O . LEU A 1 364 ? 2.735 -8.330 10.115 1.00 98.44 364 LEU A O 1
ATOM 2859 N N . GLY A 1 365 ? 3.395 -6.325 9.326 1.00 98.12 365 GLY A N 1
ATOM 2860 C CA . GLY A 1 365 ? 2.855 -5.547 10.442 1.00 98.12 365 GLY A CA 1
ATOM 2861 C C . GLY A 1 365 ? 1.336 -5.673 10.550 1.00 98.12 365 GLY A C 1
ATOM 2862 O O . GLY A 1 365 ? 0.802 -5.944 11.626 1.00 98.12 365 GLY A O 1
ATOM 2863 N N . ILE A 1 366 ? 0.629 -5.588 9.420 1.00 98.56 366 ILE A N 1
ATOM 2864 C CA . ILE A 1 366 ? -0.828 -5.776 9.373 1.00 98.56 366 ILE A CA 1
ATOM 2865 C C . ILE A 1 366 ? -1.213 -7.226 9.717 1.00 98.56 366 ILE A C 1
ATOM 2867 O O . ILE A 1 366 ? -2.168 -7.450 10.465 1.00 98.56 366 ILE A O 1
ATOM 2871 N N . VAL A 1 367 ? -0.468 -8.221 9.219 1.00 98.12 367 VAL A N 1
ATOM 2872 C CA . VAL A 1 367 ? -0.654 -9.635 9.590 1.00 98.12 367 VAL A CA 1
ATOM 2873 C C . VAL A 1 367 ? -0.459 -9.827 11.090 1.00 98.12 367 VAL A C 1
ATOM 2875 O O . VAL A 1 367 ? -1.255 -10.529 11.712 1.00 98.12 367 VAL A O 1
ATOM 2878 N N . GLU A 1 368 ? 0.575 -9.225 11.681 1.00 96.81 368 GLU A N 1
ATOM 2879 C CA . GLU A 1 368 ? 0.835 -9.325 13.113 1.00 96.81 368 GLU A CA 1
ATOM 2880 C C . GLU A 1 368 ? -0.323 -8.716 13.915 1.00 96.81 368 GLU A C 1
ATOM 2882 O O . GLU A 1 368 ? -0.910 -9.428 14.736 1.00 96.81 368 GLU A O 1
ATOM 2887 N N . TYR A 1 369 ? -0.713 -7.473 13.607 1.00 96.75 369 TYR A N 1
ATOM 2888 C CA . TYR A 1 369 ? -1.850 -6.784 14.226 1.00 96.75 369 TYR A CA 1
ATOM 2889 C C . TYR A 1 369 ? -3.130 -7.629 14.171 1.00 96.75 369 TYR A C 1
ATOM 2891 O O . TYR A 1 369 ? -3.741 -7.909 15.204 1.00 96.75 369 TYR A O 1
ATOM 2899 N N . ALA A 1 370 ? -3.493 -8.124 12.984 1.00 95.94 370 ALA A N 1
ATOM 2900 C CA . ALA A 1 370 ? -4.684 -8.945 12.803 1.00 95.94 370 ALA A CA 1
ATOM 2901 C C . ALA A 1 370 ? -4.584 -10.304 13.511 1.00 95.94 370 ALA A C 1
ATOM 2903 O O . ALA A 1 370 ? -5.593 -10.808 14.004 1.00 95.94 370 ALA A O 1
ATOM 2904 N N . SER A 1 371 ? -3.389 -10.903 13.583 1.00 94.38 371 SER A N 1
ATOM 2905 C CA . SER A 1 371 ? -3.166 -12.195 14.248 1.00 94.38 371 SER A CA 1
ATOM 2906 C C . SER A 1 371 ? -3.282 -12.133 15.769 1.00 94.38 371 SER A C 1
ATOM 2908 O O . SER A 1 371 ? -3.531 -13.161 16.396 1.00 94.38 371 SER A O 1
ATOM 2910 N N . TYR A 1 372 ? -3.141 -10.940 16.347 1.00 93.44 372 TYR A N 1
ATOM 2911 C CA . TYR A 1 372 ? -3.390 -10.667 17.760 1.00 93.44 372 TYR A CA 1
ATOM 2912 C C . TYR A 1 372 ? -4.839 -10.269 18.057 1.00 93.44 372 TYR A C 1
ATOM 2914 O O . TYR A 1 372 ? -5.168 -9.972 19.203 1.00 93.44 372 TYR A O 1
ATOM 2922 N N . GLY A 1 373 ? -5.713 -10.311 17.049 1.00 93.06 373 GLY A N 1
ATOM 2923 C CA . GLY A 1 373 ? -7.138 -10.047 17.186 1.00 93.06 373 GLY A CA 1
ATOM 2924 C C . GLY A 1 373 ? -7.447 -8.556 17.150 1.00 93.06 373 GLY A C 1
ATOM 2925 O O . GLY A 1 373 ? -6.745 -7.744 17.748 1.00 93.06 373 GLY A O 1
ATOM 2926 N N . ILE A 1 374 ? -8.520 -8.204 16.445 1.00 93.81 374 ILE A N 1
ATOM 2927 C CA . ILE A 1 374 ? -9.045 -6.839 16.370 1.00 93.81 374 ILE A CA 1
ATOM 2928 C C . ILE A 1 374 ? -10.363 -6.846 17.135 1.00 93.81 374 ILE A C 1
ATOM 2930 O O . ILE A 1 374 ? -11.362 -7.332 16.592 1.00 93.81 374 ILE A O 1
ATOM 2934 N N . PRO A 1 375 ? -10.379 -6.383 18.392 1.00 94.50 375 PRO A N 1
ATOM 2935 C CA . PRO A 1 375 ? -11.556 -6.518 19.224 1.00 94.50 375 PRO A CA 1
ATOM 2936 C C . PRO A 1 375 ? -12.746 -5.703 18.723 1.00 94.50 375 PRO A C 1
ATOM 2938 O O . PRO A 1 375 ? -12.607 -4.625 18.141 1.00 94.50 375 PRO A O 1
ATOM 2941 N N . ARG A 1 376 ? -13.945 -6.225 18.959 1.00 93.12 376 ARG A N 1
ATOM 2942 C CA . ARG A 1 376 ? -15.216 -5.636 18.539 1.00 93.12 376 ARG A CA 1
ATOM 2943 C C . ARG A 1 376 ? -16.279 -5.897 19.588 1.00 93.12 376 ARG A C 1
ATOM 2945 O O . ARG A 1 376 ? -16.238 -6.903 20.294 1.00 93.12 376 ARG A O 1
ATOM 2952 N N . ALA A 1 377 ? -17.258 -5.004 19.621 1.00 94.44 377 ALA A N 1
ATOM 2953 C CA . ALA A 1 377 ? -18.511 -5.187 20.325 1.00 94.44 377 ALA A CA 1
ATOM 2954 C C . ALA A 1 377 ? -19.665 -5.080 19.324 1.00 94.44 377 ALA A C 1
ATOM 2956 O O . ALA A 1 377 ? -19.664 -4.226 18.434 1.00 94.44 377 ALA A O 1
ATOM 2957 N N . GLU A 1 378 ? -20.647 -5.957 19.463 1.00 94.19 378 GLU A N 1
ATOM 2958 C CA . GLU A 1 378 ? -21.849 -5.986 18.636 1.00 94.19 378 GLU A CA 1
ATOM 2959 C C . GLU A 1 378 ? -23.075 -6.035 19.537 1.00 94.19 378 GLU A C 1
ATOM 2961 O O . GLU A 1 378 ? -23.137 -6.857 20.448 1.00 94.19 378 GLU A O 1
ATOM 2966 N N . LEU A 1 379 ? -24.051 -5.162 19.285 1.00 96.44 379 LEU A N 1
ATOM 2967 C CA . LEU A 1 379 ? -25.329 -5.194 19.985 1.00 96.44 379 LEU A CA 1
ATOM 2968 C C . LEU A 1 379 ? -26.114 -6.434 19.547 1.00 96.44 379 LEU A C 1
ATOM 2970 O O . LEU A 1 379 ? -26.484 -6.556 18.383 1.00 96.44 379 LEU A O 1
ATOM 2974 N N . VAL A 1 380 ? -26.372 -7.337 20.490 1.00 96.94 380 VAL A N 1
ATOM 2975 C CA . VAL A 1 380 ? -27.085 -8.604 20.258 1.00 96.94 380 VAL A CA 1
ATOM 2976 C C . VAL A 1 380 ? -28.487 -8.621 20.867 1.00 96.94 380 VAL A C 1
ATOM 2978 O O . VAL A 1 380 ? -29.289 -9.481 20.519 1.00 96.94 380 VAL A O 1
ATOM 2981 N N . SER A 1 381 ? -28.803 -7.682 21.766 1.00 96.81 381 SER A N 1
ATOM 2982 C CA . SER A 1 381 ? -30.132 -7.544 22.373 1.00 96.81 381 SER A CA 1
ATOM 2983 C C . SER A 1 381 ? -30.415 -6.095 22.753 1.00 96.81 381 SER A C 1
ATOM 2985 O O . SER A 1 381 ? -29.551 -5.434 23.328 1.00 96.81 381 SER A O 1
ATOM 2987 N N . ASN A 1 382 ? -31.642 -5.642 22.500 1.00 96.31 382 ASN A N 1
ATOM 2988 C CA . ASN A 1 382 ? -32.189 -4.359 22.943 1.00 96.31 382 ASN A CA 1
ATOM 2989 C C . ASN A 1 382 ? -33.635 -4.583 23.417 1.00 96.31 382 ASN A C 1
ATOM 2991 O O . ASN A 1 382 ? -34.579 -4.554 22.623 1.00 96.31 382 ASN A O 1
ATOM 2995 N N . GLU A 1 383 ? -33.795 -4.902 24.701 1.00 94.00 383 GLU A N 1
ATOM 2996 C CA . GLU A 1 383 ? -35.078 -5.296 25.287 1.00 94.00 383 GLU A CA 1
ATOM 2997 C C . GLU A 1 383 ? -35.407 -4.435 26.506 1.00 94.00 383 GLU A C 1
ATOM 2999 O O . GLU A 1 383 ? -34.685 -4.419 27.505 1.00 94.00 383 GLU A O 1
ATOM 3004 N N . GLY A 1 384 ? -36.532 -3.720 26.434 1.00 90.00 384 GLY A N 1
ATOM 3005 C CA . GLY A 1 384 ? -36.944 -2.785 27.476 1.00 90.00 384 GLY A CA 1
ATOM 3006 C C . GLY A 1 384 ? -35.894 -1.696 27.685 1.00 90.00 384 GLY A C 1
ATOM 3007 O O . GLY A 1 384 ? -35.661 -0.884 26.800 1.00 90.00 384 GLY A O 1
ATOM 3008 N N . ARG A 1 385 ? -35.269 -1.705 28.864 1.00 93.69 385 ARG A N 1
ATOM 3009 C CA . ARG A 1 385 ? -34.216 -0.765 29.285 1.00 93.69 385 ARG A CA 1
ATOM 3010 C C . ARG A 1 385 ? -32.833 -1.414 29.367 1.00 93.69 385 ARG A C 1
ATOM 3012 O O . ARG A 1 385 ? -31.984 -0.982 30.148 1.00 93.69 385 ARG A O 1
ATOM 3019 N N . MET A 1 386 ? -32.644 -2.513 28.641 1.00 96.62 386 MET A N 1
ATOM 3020 C CA . MET A 1 386 ? -31.457 -3.354 28.725 1.00 96.62 386 MET A CA 1
ATOM 3021 C C . MET A 1 386 ? -30.844 -3.593 27.346 1.00 96.62 386 MET A C 1
ATOM 3023 O O . MET A 1 386 ? -31.483 -4.153 26.452 1.00 96.62 386 MET A O 1
ATOM 3027 N N . LEU A 1 387 ? -29.568 -3.240 27.215 1.00 97.88 387 LEU A N 1
ATOM 3028 C CA . LEU A 1 387 ? -28.737 -3.553 26.059 1.00 97.88 387 LEU A CA 1
ATOM 3029 C C . LEU A 1 387 ? -27.791 -4.700 26.407 1.00 97.88 387 LEU A C 1
ATOM 3031 O O . LEU A 1 387 ? -27.239 -4.743 27.510 1.00 97.88 387 LEU A O 1
ATOM 3035 N N . LYS A 1 388 ? -27.566 -5.609 25.455 1.00 97.94 388 LYS A N 1
ATOM 3036 C CA . LYS A 1 388 ? -26.506 -6.620 25.554 1.00 97.94 388 L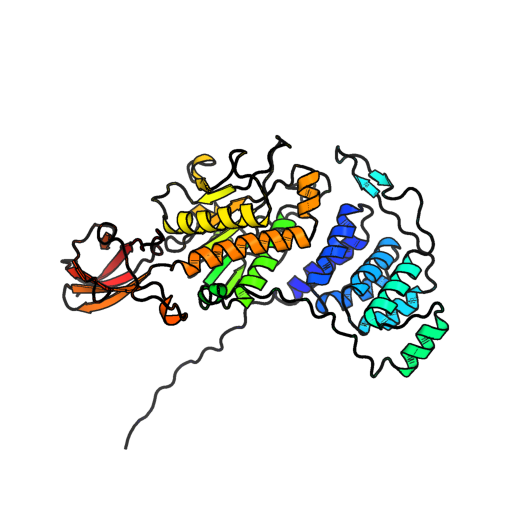YS A CA 1
ATOM 3037 C C . LYS A 1 388 ? -25.588 -6.544 24.351 1.00 97.94 388 LYS A C 1
ATOM 3039 O O . LYS A 1 388 ? -26.060 -6.574 23.213 1.00 97.94 388 LYS A O 1
ATOM 3044 N N . PHE A 1 389 ? -24.289 -6.516 24.611 1.00 97.44 389 PHE A N 1
ATOM 3045 C CA . PHE A 1 389 ? -23.248 -6.518 23.595 1.00 97.44 389 PHE A CA 1
ATOM 3046 C C . PHE A 1 389 ? -22.421 -7.795 23.692 1.00 97.44 389 PHE A C 1
ATOM 3048 O O . PHE A 1 389 ? -21.944 -8.138 24.769 1.00 97.44 389 PHE A O 1
ATOM 3055 N N . ARG A 1 390 ? -22.213 -8.475 22.567 1.00 95.00 390 ARG A N 1
ATOM 3056 C CA . ARG A 1 390 ? -21.258 -9.581 22.455 1.00 95.00 390 ARG A CA 1
ATOM 3057 C C . ARG A 1 390 ? -19.895 -9.023 22.069 1.00 95.00 390 ARG A C 1
ATOM 3059 O O . ARG A 1 390 ? -19.808 -8.262 21.102 1.00 95.00 390 ARG A O 1
ATOM 3066 N N . VAL A 1 391 ? -18.843 -9.424 22.780 1.00 93.88 391 VAL A N 1
ATOM 3067 C CA . VAL A 1 391 ? -17.459 -9.061 22.449 1.00 93.88 391 VAL A CA 1
ATOM 3068 C C . VAL A 1 391 ? -16.748 -10.205 21.729 1.00 93.88 391 VAL A C 1
ATOM 3070 O O . VAL A 1 391 ? -16.936 -11.373 22.064 1.00 93.88 391 VAL A O 1
ATOM 3073 N N . TYR A 1 392 ? -15.964 -9.882 20.702 1.00 92.06 392 TYR A N 1
ATOM 3074 C CA . TYR A 1 392 ? -15.242 -10.863 19.883 1.00 92.06 392 TYR A CA 1
ATOM 3075 C C . TYR A 1 392 ? -14.099 -10.203 19.097 1.00 92.06 392 TYR A C 1
ATOM 3077 O O . TYR A 1 392 ? -14.043 -8.983 18.988 1.00 92.06 392 TYR A O 1
ATOM 3085 N N . ASP A 1 393 ? -13.212 -11.000 18.498 1.00 90.81 393 ASP A N 1
ATOM 3086 C CA . ASP A 1 393 ? -12.154 -10.536 17.579 1.00 90.81 393 ASP A CA 1
ATOM 3087 C C . ASP A 1 393 ? -12.146 -11.271 16.217 1.00 90.81 393 ASP A C 1
ATOM 3089 O O . ASP A 1 393 ? -11.408 -10.918 15.289 1.00 90.81 393 ASP A O 1
ATOM 3093 N N . GLY A 1 394 ? -12.984 -12.305 16.082 1.00 86.00 394 GLY A N 1
ATOM 3094 C CA . GLY A 1 394 ? -13.138 -13.147 14.893 1.00 86.00 394 GLY A CA 1
ATOM 3095 C C . GLY A 1 394 ? -11.970 -14.106 14.625 1.00 86.00 394 GLY A C 1
ATOM 3096 O O . GLY A 1 394 ? -11.932 -14.724 13.561 1.00 86.00 394 GLY A O 1
ATOM 3097 N N . LEU A 1 395 ? -11.002 -14.241 15.540 1.00 89.75 395 LEU A N 1
ATOM 3098 C CA . LEU A 1 395 ? -9.872 -15.157 15.354 1.00 89.75 395 LEU A CA 1
ATOM 3099 C C . LEU A 1 395 ? -10.320 -16.622 15.293 1.00 89.75 395 LEU A C 1
ATOM 3101 O O . LEU A 1 395 ? -9.795 -17.390 14.482 1.00 89.75 395 LEU A O 1
ATOM 3105 N N . GLU A 1 396 ? -11.312 -17.006 16.101 1.00 86.44 396 GLU A N 1
ATOM 3106 C CA . GLU A 1 396 ? -11.884 -18.359 16.096 1.00 86.44 396 GLU A CA 1
ATOM 3107 C C . GLU A 1 396 ? -12.504 -18.708 14.734 1.00 86.44 396 GLU A C 1
ATOM 3109 O O . GLU A 1 396 ? -12.179 -19.750 14.164 1.00 86.44 396 GLU A O 1
ATOM 3114 N N . ASP A 1 397 ? -13.283 -17.793 14.147 1.00 86.19 397 ASP A N 1
ATOM 3115 C CA . ASP A 1 397 ? -13.884 -17.946 12.809 1.00 86.19 397 ASP A CA 1
ATOM 3116 C C . ASP A 1 397 ? -12.821 -18.057 11.699 1.00 86.19 397 ASP A C 1
ATOM 3118 O O . ASP A 1 397 ? -13.058 -18.565 10.597 1.00 86.19 397 ASP A O 1
ATOM 3122 N N . ARG A 1 398 ? -11.604 -17.584 11.991 1.00 89.25 398 ARG A N 1
ATOM 3123 C CA . ARG A 1 398 ? -10.428 -17.660 11.117 1.00 89.25 398 ARG A CA 1
ATOM 3124 C C . ARG A 1 398 ? -9.471 -18.800 11.491 1.00 89.25 398 ARG A C 1
ATOM 3126 O O . ARG A 1 398 ? -8.366 -18.887 10.948 1.00 89.25 398 ARG A O 1
ATOM 3133 N N . GLY A 1 399 ? -9.918 -19.732 12.335 1.00 87.12 399 GLY A N 1
ATOM 3134 C CA . GLY A 1 399 ? -9.216 -20.973 12.656 1.00 87.12 399 GLY A CA 1
ATOM 3135 C C . GLY A 1 399 ? -8.019 -20.774 13.584 1.00 87.12 399 GLY A C 1
ATOM 3136 O O . GLY A 1 399 ? -6.965 -21.384 13.364 1.00 87.12 399 GLY A O 1
ATOM 3137 N N . ALA A 1 400 ? -8.134 -19.879 14.568 1.00 85.94 400 ALA A N 1
ATOM 3138 C CA . ALA A 1 400 ? -7.215 -19.836 15.700 1.00 85.94 400 ALA A CA 1
ATOM 3139 C C . ALA A 1 400 ? -7.372 -21.089 16.578 1.00 85.94 400 ALA A C 1
ATOM 3141 O O . ALA A 1 400 ? -8.472 -21.607 16.756 1.00 85.94 400 ALA A O 1
ATOM 3142 N N . TRP A 1 401 ? -6.252 -21.592 17.102 1.00 79.88 401 TRP A N 1
ATOM 3143 C CA . TRP A 1 401 ? -6.214 -22.837 17.878 1.00 79.88 401 TRP A CA 1
ATOM 3144 C C . TRP A 1 401 ? -6.524 -22.630 19.370 1.00 79.88 401 TRP A C 1
ATOM 3146 O O . TRP A 1 401 ? -7.009 -23.549 20.023 1.00 79.88 401 TRP A O 1
ATOM 3156 N N . ALA A 1 402 ? -6.235 -21.445 19.915 1.00 72.50 402 ALA A N 1
ATOM 3157 C CA . ALA A 1 402 ? -6.452 -21.121 21.321 1.00 72.50 402 ALA A CA 1
ATOM 3158 C C . ALA A 1 402 ? -7.881 -20.598 21.558 1.00 72.50 402 ALA A C 1
ATOM 3160 O O . ALA A 1 402 ? -8.390 -19.823 20.750 1.00 72.50 402 ALA A O 1
ATOM 3161 N N . LYS A 1 403 ? -8.499 -20.997 22.682 1.00 71.38 403 LYS A N 1
ATOM 3162 C CA . LYS A 1 403 ? -9.803 -20.505 23.166 1.00 71.38 403 LYS A CA 1
ATOM 3163 C C . LYS A 1 403 ? -9.757 -20.170 24.665 1.00 71.38 403 LYS A C 1
ATOM 3165 O O . LYS A 1 403 ? -9.054 -20.881 25.391 1.00 71.38 403 LYS A O 1
ATOM 3170 N N . PRO A 1 404 ? -10.565 -19.208 25.163 1.00 72.88 404 PRO A N 1
ATOM 3171 C CA . PRO A 1 404 ? -11.401 -18.230 24.440 1.00 72.88 404 PRO A CA 1
ATOM 3172 C C . PRO A 1 404 ? -10.752 -16.833 24.316 1.00 72.88 404 PRO A C 1
ATOM 3174 O O . PRO A 1 404 ? -9.771 -16.539 25.005 1.00 72.88 404 PRO A O 1
ATOM 3177 N N . PHE A 1 405 ? -11.334 -15.971 23.469 1.00 85.94 405 PHE A N 1
ATOM 3178 C CA . PHE A 1 405 ? -11.065 -14.524 23.431 1.00 85.94 405 PHE A CA 1
ATOM 3179 C C . PHE A 1 405 ? -11.205 -13.907 24.831 1.00 85.94 405 PHE A C 1
ATOM 3181 O O . PHE A 1 405 ? -12.162 -14.190 25.551 1.00 85.94 405 PHE A O 1
ATOM 3188 N N . LYS A 1 406 ? -10.237 -13.074 25.224 1.00 89.62 406 LYS A N 1
ATOM 3189 C CA . LYS A 1 406 ? -10.187 -12.438 26.545 1.00 89.62 406 LYS A CA 1
ATOM 3190 C C . LYS A 1 406 ? -9.808 -10.971 26.440 1.00 89.62 406 LYS A C 1
ATOM 3192 O O . LYS A 1 406 ? -9.013 -10.575 25.584 1.00 89.62 406 LYS A O 1
ATOM 3197 N N . VAL A 1 407 ? -10.349 -10.200 27.373 1.00 94.19 407 VAL A N 1
ATOM 3198 C CA . VAL A 1 407 ? -10.162 -8.755 27.500 1.00 94.19 407 VAL A CA 1
ATOM 3199 C C . VAL A 1 407 ? -9.723 -8.405 28.915 1.00 94.19 407 VAL A C 1
ATOM 3201 O O . VAL A 1 407 ? -9.929 -9.196 29.835 1.00 94.19 407 VAL A O 1
ATOM 3204 N N . PHE A 1 408 ? -9.108 -7.238 29.081 1.00 95.25 408 PHE A N 1
ATOM 3205 C CA . PHE A 1 408 ? -8.915 -6.631 30.395 1.00 95.25 408 PHE A CA 1
ATOM 3206 C C . PHE A 1 408 ? -10.251 -6.044 30.850 1.00 95.25 408 PHE A C 1
ATOM 3208 O O . PHE A 1 408 ? -10.728 -5.074 30.257 1.00 95.25 408 PHE A O 1
ATOM 3215 N N . GLU A 1 409 ? -10.873 -6.661 31.853 1.00 94.81 409 GLU A N 1
ATOM 3216 C CA . GLU A 1 409 ? -12.227 -6.313 32.303 1.00 94.81 409 GLU A CA 1
ATOM 3217 C C . GLU A 1 409 ? -12.297 -4.869 32.812 1.00 94.81 409 GLU A C 1
ATOM 3219 O O . GLU A 1 409 ? -13.248 -4.148 32.526 1.00 94.81 409 GLU A O 1
ATOM 3224 N N . GLU A 1 410 ? -11.236 -4.407 33.472 1.00 95.00 410 GLU A N 1
ATOM 3225 C CA . GLU A 1 410 ? -11.106 -3.053 34.014 1.00 95.00 410 GLU A CA 1
ATOM 3226 C C . GLU A 1 410 ? -10.974 -1.977 32.927 1.00 95.00 410 GLU A C 1
ATOM 3228 O O . GLU A 1 410 ? -11.120 -0.788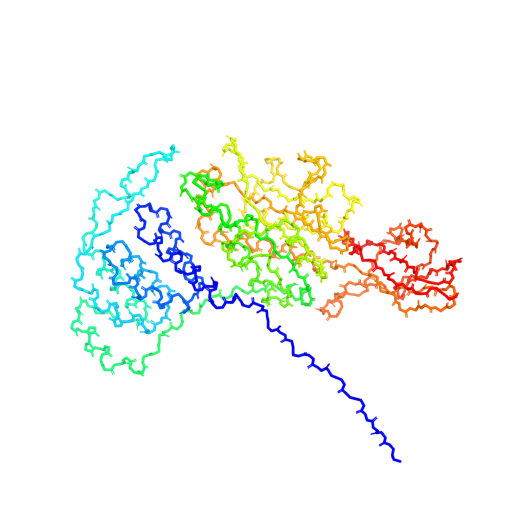 33.209 1.00 95.00 410 GLU A O 1
ATOM 3233 N N . LEU A 1 411 ? -10.685 -2.382 31.686 1.00 95.19 411 LEU A N 1
ATOM 3234 C CA . LEU A 1 411 ? -10.544 -1.492 30.533 1.00 95.19 411 LEU A CA 1
ATOM 3235 C C . LEU A 1 411 ? -11.773 -1.521 29.615 1.00 95.19 411 LEU A C 1
ATOM 3237 O O . LEU A 1 411 ? -11.738 -0.950 28.522 1.00 95.19 411 LEU A O 1
ATOM 3241 N N . ILE A 1 412 ? -12.861 -2.170 30.038 1.00 96.19 412 ILE A N 1
ATOM 3242 C CA . ILE A 1 412 ? -14.149 -2.063 29.357 1.00 96.19 412 ILE A CA 1
ATOM 3243 C C . ILE A 1 412 ? -14.766 -0.703 29.699 1.00 96.19 412 ILE A C 1
ATOM 3245 O O . ILE A 1 412 ? -14.921 -0.324 30.859 1.00 96.19 412 ILE A O 1
ATOM 3249 N N . SER A 1 413 ? -15.148 0.047 28.669 1.00 95.38 413 SER A N 1
ATOM 3250 C CA . SER A 1 413 ? -15.911 1.283 28.816 1.00 95.38 413 SER A CA 1
ATOM 3251 C C . SER A 1 413 ? -17.127 1.242 27.912 1.00 95.38 413 SER A C 1
ATOM 3253 O O . SER A 1 413 ? -17.023 0.918 26.728 1.00 95.38 413 SER A O 1
ATOM 3255 N N . VAL A 1 414 ? -18.281 1.604 28.468 1.00 96.81 414 VAL A N 1
ATOM 3256 C CA . VAL A 1 414 ? -19.503 1.811 27.698 1.00 96.81 414 VAL A CA 1
ATOM 3257 C C . VAL A 1 414 ? -19.960 3.247 27.868 1.00 96.81 414 VAL A C 1
ATOM 3259 O O . VAL A 1 414 ? -20.034 3.760 28.987 1.00 96.81 414 VAL A O 1
ATOM 3262 N N . LYS A 1 415 ? -20.274 3.901 26.752 1.00 95.88 415 LYS A N 1
ATOM 3263 C CA . LYS A 1 415 ? -20.871 5.232 26.718 1.00 95.88 415 LYS A CA 1
ATOM 3264 C C . LYS A 1 415 ? -22.178 5.200 25.937 1.00 95.88 415 LYS A C 1
ATOM 3266 O O . LYS A 1 415 ? -22.221 4.620 24.857 1.00 95.88 415 LYS A O 1
ATOM 3271 N N . LEU A 1 416 ? -23.206 5.853 26.466 1.00 96.81 416 LEU A N 1
ATOM 3272 C CA . LEU A 1 416 ? -24.478 6.114 25.793 1.00 96.81 416 LEU A CA 1
ATOM 3273 C C . LEU A 1 416 ? -24.591 7.624 25.565 1.00 96.81 416 LEU A C 1
ATOM 3275 O O . LEU A 1 416 ? -24.420 8.397 26.508 1.00 96.81 416 LEU A O 1
ATOM 3279 N N . ASP A 1 417 ? -24.778 8.049 24.317 1.00 95.06 417 ASP A N 1
ATOM 3280 C CA . ASP A 1 417 ? -24.750 9.457 23.883 1.00 95.06 417 ASP A CA 1
ATOM 3281 C C . ASP A 1 417 ? -23.529 10.230 24.422 1.00 95.06 417 ASP A C 1
ATOM 3283 O O . ASP A 1 417 ? -23.609 11.367 24.893 1.00 95.06 417 ASP A O 1
ATOM 3287 N N . GLY A 1 418 ? -22.369 9.565 24.422 1.00 92.81 418 GLY A N 1
ATOM 3288 C CA . GLY A 1 418 ? -21.101 10.114 24.911 1.00 92.81 418 GLY A CA 1
ATOM 3289 C C . GLY A 1 418 ? -20.928 10.126 26.436 1.00 92.81 418 GLY A C 1
ATOM 3290 O O . GLY A 1 418 ? -19.837 10.444 26.911 1.00 92.81 418 GLY A O 1
ATOM 3291 N N . ARG A 1 419 ? -21.943 9.738 27.217 1.00 95.31 419 ARG A N 1
ATOM 3292 C CA . ARG A 1 419 ? -21.881 9.673 28.687 1.00 95.31 419 ARG A CA 1
ATOM 3293 C C . ARG A 1 419 ? -21.575 8.262 29.162 1.00 95.31 419 ARG A C 1
ATOM 3295 O O . ARG A 1 419 ? -22.152 7.310 28.653 1.00 95.31 419 ARG A O 1
ATOM 3302 N N . ALA A 1 420 ? -20.690 8.128 30.149 1.00 96.38 420 ALA A N 1
ATOM 3303 C CA . ALA A 1 420 ? -20.365 6.832 30.741 1.00 96.38 420 ALA A CA 1
ATOM 3304 C C . ALA A 1 420 ? -21.624 6.135 31.281 1.00 96.38 420 ALA A C 1
ATOM 3306 O O . ALA A 1 420 ? -22.443 6.762 31.955 1.00 96.38 420 ALA A O 1
ATOM 3307 N N . ALA A 1 421 ? -21.756 4.843 30.988 1.00 96.25 421 ALA A N 1
ATOM 3308 C CA . ALA A 1 421 ? -22.872 4.010 31.406 1.00 96.25 421 ALA A CA 1
ATOM 3309 C C . ALA A 1 421 ? -22.371 2.839 32.274 1.00 96.25 421 ALA A C 1
ATOM 3311 O O . ALA A 1 421 ? -21.423 2.146 31.879 1.00 96.25 421 ALA A O 1
ATOM 3312 N N . PRO A 1 422 ? -22.987 2.597 33.448 1.00 96.00 422 PRO A N 1
ATOM 3313 C CA . PRO A 1 422 ? -22.710 1.410 34.247 1.00 96.00 422 PRO A CA 1
ATOM 3314 C C . PRO A 1 422 ? -22.982 0.139 33.445 1.00 96.00 422 PRO A C 1
ATOM 3316 O O . PRO A 1 422 ? -23.968 0.059 32.709 1.00 96.00 422 PRO A O 1
ATOM 3319 N N . HIS A 1 423 ? -22.117 -0.856 33.598 1.00 97.44 423 HIS A N 1
ATOM 3320 C CA . HIS A 1 423 ? -22.212 -2.104 32.858 1.00 97.44 423 HIS A CA 1
ATOM 3321 C C . HIS A 1 423 ? -21.697 -3.282 33.684 1.00 97.44 423 HIS A C 1
ATOM 3323 O O . HIS A 1 423 ? -20.913 -3.109 34.614 1.00 97.44 423 HIS A O 1
ATOM 3329 N N . GLU A 1 424 ? -22.136 -4.479 33.311 1.00 97.50 424 GLU A N 1
ATOM 3330 C CA . GLU A 1 424 ? -21.654 -5.753 33.845 1.00 97.50 424 GLU A CA 1
ATOM 3331 C C . GLU A 1 424 ? -21.058 -6.576 32.704 1.00 97.50 424 GLU A C 1
ATOM 3333 O O . GLU A 1 424 ? -21.638 -6.631 31.617 1.00 97.50 424 GLU A O 1
ATOM 3338 N N . TYR A 1 425 ? -19.916 -7.221 32.939 1.00 97.19 425 TYR A N 1
ATOM 3339 C CA . TYR A 1 425 ? -19.276 -8.106 31.970 1.00 97.19 425 TYR A CA 1
ATOM 3340 C C . TYR A 1 425 ? -19.276 -9.549 32.474 1.00 97.19 425 TYR A C 1
ATOM 3342 O O . TYR A 1 425 ? -18.828 -9.834 33.581 1.00 97.19 425 TYR A O 1
ATOM 3350 N N . ASP A 1 426 ? -19.766 -10.469 31.647 1.00 94.94 426 ASP A N 1
ATOM 3351 C CA . ASP A 1 426 ? -19.678 -11.904 31.892 1.00 94.94 426 ASP A CA 1
ATOM 3352 C C . ASP A 1 426 ? -18.562 -12.508 31.035 1.00 94.94 426 ASP A C 1
ATOM 3354 O O . ASP A 1 426 ? -18.730 -12.755 29.838 1.00 94.94 426 ASP A O 1
ATOM 3358 N N . ALA A 1 427 ? -17.424 -12.793 31.668 1.00 90.69 427 ALA A N 1
ATOM 3359 C CA . ALA A 1 427 ? -16.254 -13.375 31.020 1.00 90.69 427 ALA A CA 1
ATOM 3360 C C . ALA A 1 427 ? -16.470 -14.798 30.477 1.00 90.69 427 ALA A C 1
ATOM 3362 O O . ALA A 1 427 ? -15.706 -15.242 29.619 1.00 90.69 427 ALA A O 1
ATOM 3363 N N . LYS A 1 428 ? -17.483 -15.536 30.955 1.00 88.38 428 LYS A N 1
ATOM 3364 C CA . LYS A 1 428 ? -17.781 -16.883 30.440 1.00 88.38 428 LYS A CA 1
ATOM 3365 C C . LYS A 1 428 ? -18.486 -16.815 29.095 1.00 88.38 428 LYS A C 1
ATOM 3367 O O . LYS A 1 428 ? -18.244 -17.663 28.240 1.00 88.38 428 LYS A O 1
ATOM 3372 N N . THR A 1 429 ? -19.368 -15.833 28.929 1.00 89.50 429 THR A N 1
ATOM 3373 C CA . THR A 1 429 ? -20.171 -15.663 27.712 1.00 89.50 429 THR A CA 1
ATOM 3374 C C . THR A 1 429 ? -19.623 -14.588 26.776 1.00 89.50 429 THR A C 1
ATOM 3376 O O . THR A 1 429 ? -20.051 -14.526 25.626 1.00 89.50 429 THR A O 1
ATOM 3379 N N . GLY A 1 430 ? -18.691 -13.746 27.236 1.00 92.25 430 GLY A N 1
ATOM 3380 C CA . GLY A 1 430 ? -18.186 -12.605 26.473 1.00 92.25 430 GLY A CA 1
ATOM 3381 C C . GLY A 1 430 ? -19.276 -11.559 26.233 1.00 92.25 430 GLY A C 1
ATOM 3382 O O . GLY A 1 430 ? -19.369 -11.004 25.137 1.00 92.25 430 GLY A O 1
ATOM 3383 N N . THR A 1 431 ? -20.143 -11.330 27.222 1.00 95.94 431 THR A N 1
ATOM 3384 C CA . THR A 1 431 ? -21.300 -10.435 27.081 1.00 95.94 431 THR A CA 1
ATOM 3385 C C . THR A 1 431 ? -21.206 -9.261 28.043 1.00 95.94 431 THR A C 1
ATOM 3387 O O . THR A 1 431 ? -21.000 -9.451 29.238 1.00 95.94 431 THR A O 1
ATOM 3390 N N . ILE A 1 432 ? -21.401 -8.050 27.524 1.00 97.69 432 ILE A N 1
ATOM 3391 C CA . ILE A 1 432 ? -21.561 -6.823 28.306 1.00 97.69 432 ILE A CA 1
ATOM 3392 C C . ILE A 1 432 ? -23.050 -6.496 28.391 1.00 97.69 432 ILE A C 1
ATOM 3394 O O . ILE A 1 432 ? -23.733 -6.445 27.368 1.00 97.69 432 ILE A O 1
ATOM 3398 N N . THR A 1 433 ? -23.545 -6.244 29.595 1.00 98.06 433 THR A N 1
ATOM 3399 C CA . THR A 1 433 ? -24.937 -5.875 29.865 1.00 98.06 433 THR A CA 1
ATOM 3400 C C . THR A 1 433 ? -24.998 -4.442 30.382 1.00 98.06 433 THR A C 1
ATOM 3402 O O . THR A 1 433 ? -24.246 -4.080 31.284 1.00 98.06 433 THR A O 1
ATOM 3405 N N . VAL A 1 434 ? -25.882 -3.623 29.808 1.00 97.75 434 VAL A N 1
ATOM 3406 C CA . VAL A 1 434 ? -26.011 -2.192 30.124 1.00 97.75 434 VAL A CA 1
ATOM 3407 C C . VAL A 1 434 ? -27.473 -1.856 30.360 1.00 97.75 434 VAL A C 1
ATOM 3409 O O . VAL A 1 434 ? -28.309 -2.036 29.473 1.00 97.75 434 VAL A O 1
ATOM 3412 N N . LYS A 1 435 ? -27.776 -1.318 31.540 1.00 96.50 435 LYS A N 1
ATOM 3413 C CA . LYS A 1 435 ? -29.098 -0.775 31.855 1.00 96.50 435 LYS A CA 1
ATOM 3414 C C . LYS A 1 435 ? -29.117 0.728 31.572 1.00 96.50 435 LYS A C 1
ATOM 3416 O O . LYS A 1 435 ? -28.177 1.425 31.945 1.00 96.50 435 LYS A O 1
ATOM 3421 N N . HIS A 1 436 ? -30.179 1.232 30.947 1.00 95.31 436 HIS A N 1
ATOM 3422 C CA . HIS A 1 436 ? -30.320 2.655 30.625 1.00 95.31 436 HIS A CA 1
ATOM 3423 C C . HIS A 1 436 ? -31.700 3.205 30.991 1.00 95.31 436 HIS A C 1
ATOM 3425 O O . HIS A 1 436 ? -32.686 2.482 30.981 1.00 95.31 436 HIS A O 1
ATOM 3431 N N . ASP A 1 437 ? -31.776 4.511 31.243 1.00 94.75 437 ASP A N 1
ATOM 3432 C CA . ASP A 1 437 ? -33.033 5.244 31.473 1.00 94.75 437 ASP A CA 1
ATOM 3433 C C . ASP A 1 437 ? -33.240 6.356 30.427 1.00 94.75 437 ASP A C 1
ATOM 3435 O O . ASP A 1 437 ? -33.851 7.388 30.696 1.00 94.75 437 ASP A O 1
ATOM 3439 N N . LEU A 1 438 ? -32.681 6.155 29.229 1.00 95.88 438 LEU A N 1
ATOM 3440 C CA . LEU A 1 438 ? -32.839 7.058 28.086 1.00 95.88 438 LEU A CA 1
ATOM 3441 C C . LEU A 1 438 ? -34.316 7.248 27.711 1.00 95.88 438 LEU A C 1
ATOM 3443 O O . LEU A 1 438 ? -35.140 6.352 27.906 1.00 95.88 438 LEU A O 1
ATOM 3447 N N . ALA A 1 439 ? -34.631 8.427 27.175 1.00 95.50 439 ALA A N 1
ATOM 3448 C CA . ALA A 1 439 ? -35.949 8.711 26.620 1.00 95.50 439 ALA A CA 1
ATOM 3449 C C . ALA A 1 439 ? -36.218 7.832 25.383 1.00 95.50 439 ALA A C 1
ATOM 3451 O O . ALA A 1 439 ? -35.269 7.363 24.765 1.00 95.50 439 ALA A O 1
ATOM 3452 N N . PRO A 1 440 ? -37.482 7.614 24.989 1.00 95.62 440 PRO A N 1
ATOM 3453 C CA . PRO A 1 440 ? -37.773 6.912 23.744 1.00 95.62 440 PRO A CA 1
ATOM 3454 C C . PRO A 1 440 ? -37.190 7.646 22.526 1.00 95.62 440 PRO A C 1
ATOM 3456 O O . PRO A 1 440 ? -37.349 8.865 22.411 1.00 95.62 440 PRO A O 1
ATOM 3459 N N . GLY A 1 441 ? -36.564 6.905 21.608 1.00 95.75 441 GLY A N 1
ATOM 3460 C CA . GLY A 1 441 ? -35.987 7.436 20.368 1.00 95.75 441 GLY A CA 1
ATOM 3461 C C . GLY A 1 441 ? -34.599 6.889 20.023 1.00 95.75 441 GLY A C 1
ATOM 3462 O O . GLY A 1 441 ? -34.125 5.920 20.617 1.00 95.75 441 GLY A O 1
ATOM 3463 N N . ALA A 1 442 ? -33.952 7.525 19.044 1.00 97.00 442 ALA A N 1
ATOM 3464 C CA . ALA A 1 442 ? -32.655 7.111 18.520 1.00 97.00 442 ALA A CA 1
ATOM 3465 C C . ALA A 1 442 ? -31.497 7.564 19.421 1.00 97.00 442 ALA A C 1
ATOM 3467 O O . ALA A 1 442 ? -31.378 8.746 19.745 1.00 97.00 442 ALA A O 1
ATOM 3468 N N . HIS A 1 443 ? -30.610 6.626 19.746 1.00 96.81 443 HIS A N 1
ATOM 3469 C CA . HIS A 1 443 ? -29.446 6.832 20.604 1.00 96.81 443 HIS A CA 1
ATOM 3470 C C . HIS A 1 443 ? -28.194 6.153 20.044 1.00 96.81 443 HIS A C 1
ATOM 3472 O O . HIS A 1 443 ? -28.275 5.210 19.248 1.00 96.81 443 HIS A O 1
ATOM 3478 N N . ASP A 1 444 ? -27.031 6.610 20.509 1.00 95.88 444 ASP A N 1
ATOM 3479 C CA . ASP A 1 444 ? -25.731 6.036 20.168 1.00 95.88 444 ASP A CA 1
ATOM 3480 C C . ASP A 1 444 ? -25.101 5.341 21.380 1.00 95.88 444 ASP A C 1
ATOM 3482 O O . ASP A 1 444 ? -24.995 5.903 22.470 1.00 95.88 444 ASP A O 1
ATOM 3486 N N . ALA A 1 445 ? -24.599 4.127 21.169 1.00 96.12 445 ALA A N 1
ATOM 3487 C CA . ALA A 1 445 ? -23.727 3.427 22.097 1.00 96.12 445 ALA A CA 1
ATOM 3488 C C . ALA A 1 445 ? -22.301 3.342 21.535 1.00 96.12 445 ALA A C 1
ATOM 3490 O O . ALA A 1 445 ? -22.090 3.087 20.347 1.00 96.12 445 ALA A O 1
ATOM 3491 N N . ALA A 1 446 ? -21.314 3.511 22.408 1.00 94.44 446 ALA A N 1
ATOM 3492 C CA . ALA A 1 446 ? -19.912 3.243 22.129 1.00 94.44 446 ALA A CA 1
ATOM 3493 C C . ALA A 1 446 ? -19.379 2.285 23.192 1.00 94.44 446 ALA A C 1
ATOM 3495 O O . ALA A 1 446 ? -19.501 2.550 24.387 1.00 94.44 446 ALA A O 1
ATOM 3496 N N . VAL A 1 447 ? -18.793 1.177 22.750 1.00 95.50 447 VAL A N 1
ATOM 3497 C CA . VAL A 1 447 ? -18.176 0.178 23.623 1.00 95.50 447 VAL A CA 1
ATOM 3498 C C . VAL A 1 447 ? -16.712 0.079 23.237 1.00 95.50 447 VAL A C 1
ATOM 3500 O O . VAL A 1 447 ? -16.401 -0.279 22.102 1.00 95.50 447 VAL A O 1
ATOM 3503 N N . THR A 1 448 ? -15.824 0.400 24.172 1.00 94.44 448 THR A N 1
ATOM 3504 C CA . THR A 1 448 ? -14.379 0.266 23.988 1.00 94.44 448 THR A CA 1
ATOM 3505 C C . THR A 1 448 ? -13.826 -0.775 24.939 1.00 94.44 448 THR A C 1
ATOM 3507 O O . THR A 1 448 ? -14.245 -0.845 26.093 1.00 94.44 448 THR A O 1
ATOM 3510 N N . LEU A 1 449 ? -12.883 -1.580 24.464 1.00 95.31 449 LEU A N 1
ATOM 3511 C CA . LEU A 1 449 ? -12.258 -2.637 25.252 1.00 95.31 449 LEU A CA 1
ATOM 3512 C C . LEU A 1 449 ? -10.854 -2.947 24.728 1.00 95.31 449 LEU A C 1
ATOM 3514 O O . LEU A 1 449 ? -10.515 -2.594 23.597 1.00 95.31 449 LEU A O 1
ATOM 3518 N N . VAL A 1 450 ? -10.053 -3.632 25.544 1.00 96.25 450 VAL A N 1
ATOM 3519 C CA . VAL A 1 450 ? -8.662 -3.984 25.226 1.00 96.25 450 VAL A CA 1
ATOM 3520 C C . VAL A 1 450 ? -8.460 -5.479 25.423 1.00 96.25 450 VAL A C 1
ATOM 3522 O O . VAL A 1 450 ? -8.800 -6.017 26.476 1.00 96.25 450 VAL A O 1
ATOM 3525 N N . ASN A 1 451 ? -7.915 -6.168 24.420 1.00 94.50 451 ASN A N 1
ATOM 3526 C CA . ASN A 1 451 ? -7.609 -7.593 24.538 1.00 94.50 451 ASN A CA 1
ATOM 3527 C C . ASN A 1 451 ? -6.267 -7.849 25.243 1.00 94.50 451 ASN A C 1
ATOM 3529 O O . ASN A 1 451 ? -5.473 -6.936 25.460 1.00 94.50 451 ASN A O 1
ATOM 3533 N N . LEU A 1 452 ? -5.968 -9.112 25.555 1.00 91.75 452 LEU A N 1
ATOM 3534 C CA . LEU A 1 452 ? -4.716 -9.481 26.237 1.00 91.75 452 LEU A CA 1
ATOM 3535 C C . LEU A 1 452 ? -3.439 -9.217 25.416 1.00 91.75 452 LEU A C 1
ATOM 3537 O O . LEU A 1 452 ? -2.343 -9.200 25.975 1.00 91.75 452 LEU A O 1
ATOM 3541 N N . HIS A 1 453 ? -3.566 -8.972 24.111 1.00 91.75 453 HIS A N 1
ATOM 3542 C CA . HIS A 1 453 ? -2.465 -8.546 23.244 1.00 91.75 453 HIS A CA 1
ATOM 3543 C C . HIS A 1 453 ? -2.282 -7.021 23.208 1.00 91.75 453 HIS A C 1
ATOM 3545 O O . HIS A 1 453 ? -1.408 -6.520 22.499 1.00 91.75 453 HIS A O 1
ATOM 3551 N N . LYS A 1 454 ? -3.057 -6.291 24.021 1.00 93.38 454 LYS A N 1
ATOM 3552 C CA . LYS A 1 454 ? -3.083 -4.828 24.091 1.00 93.38 454 LYS A CA 1
ATOM 3553 C C . LYS A 1 454 ? -3.563 -4.173 22.794 1.00 93.38 454 LYS A C 1
ATOM 3555 O O . LYS A 1 454 ? -3.162 -3.051 22.520 1.00 93.38 454 LYS A O 1
ATOM 3560 N N . ASN A 1 455 ? -4.390 -4.869 22.014 1.00 95.38 455 ASN A N 1
ATOM 3561 C CA . ASN A 1 455 ? -5.132 -4.255 20.921 1.00 95.38 455 ASN A CA 1
ATOM 3562 C C . ASN A 1 455 ? -6.457 -3.721 21.468 1.00 95.38 455 ASN A C 1
ATOM 3564 O O . ASN A 1 455 ? -7.180 -4.425 22.179 1.00 95.38 455 ASN A O 1
ATOM 3568 N N . HIS A 1 456 ? -6.771 -2.487 21.112 1.00 96.44 456 HIS A N 1
ATOM 3569 C CA . HIS A 1 456 ? -8.008 -1.797 21.410 1.00 96.44 456 HIS A CA 1
ATOM 3570 C C . HIS A 1 456 ? -9.059 -2.131 20.357 1.00 96.44 456 HIS A C 1
ATOM 3572 O O . HIS A 1 456 ? -8.760 -2.389 19.187 1.00 96.44 456 HIS A O 1
ATOM 3578 N N . SER A 1 457 ? -10.320 -2.112 20.771 1.00 95.00 457 SER A N 1
ATOM 3579 C CA . SER A 1 457 ? -11.438 -2.261 19.852 1.00 95.00 457 SER A CA 1
ATOM 3580 C C . SER A 1 457 ? -11.537 -1.108 18.862 1.00 95.00 457 SER A C 1
ATOM 3582 O O . SER A 1 457 ? -11.246 0.040 19.204 1.00 95.00 457 SER A O 1
ATOM 3584 N N . LEU A 1 458 ? -12.058 -1.396 17.670 1.00 90.94 458 LEU A N 1
ATOM 3585 C CA . LEU A 1 458 ? -12.378 -0.349 16.700 1.00 90.94 458 LEU A CA 1
ATOM 3586 C C . LEU A 1 458 ? -13.406 0.646 17.284 1.00 90.94 458 LEU A C 1
ATOM 3588 O O . LEU A 1 458 ? -14.328 0.206 17.980 1.00 90.94 458 LEU A O 1
ATOM 3592 N N . PRO A 1 459 ? -13.299 1.957 16.989 1.00 83.00 459 PRO A N 1
ATOM 3593 C CA . PRO A 1 459 ? -14.135 3.021 17.561 1.00 83.00 459 PRO A CA 1
ATOM 3594 C C . PRO A 1 459 ? -15.557 3.070 16.963 1.00 83.00 459 PRO A C 1
ATOM 3596 O O . PRO A 1 459 ? -16.075 4.120 16.584 1.00 83.00 459 PRO A O 1
ATOM 3599 N N . LYS A 1 460 ? -16.218 1.915 16.859 1.00 86.31 460 LYS A N 1
ATOM 3600 C CA . LYS A 1 460 ? -17.509 1.781 16.187 1.00 86.31 460 LYS A CA 1
ATOM 3601 C C . LYS A 1 460 ? -18.639 2.370 17.033 1.00 86.31 460 LYS A C 1
ATOM 3603 O O . LYS A 1 460 ? -18.884 1.927 18.155 1.00 86.31 460 LYS A O 1
ATOM 3608 N N . ARG A 1 461 ? -19.381 3.317 16.451 1.00 87.38 461 ARG A N 1
ATOM 3609 C CA . ARG A 1 461 ? -20.668 3.777 16.994 1.00 87.38 461 ARG A CA 1
ATOM 3610 C C . ARG A 1 461 ? -21.776 2.795 16.638 1.00 87.38 461 ARG A C 1
ATOM 3612 O O . ARG A 1 461 ? -21.876 2.337 15.499 1.00 87.38 461 ARG A O 1
ATOM 3619 N N . ILE A 1 462 ? -22.604 2.473 17.621 1.00 93.44 462 ILE A N 1
ATOM 3620 C CA . ILE A 1 462 ? -23.697 1.514 17.505 1.00 93.44 462 ILE A CA 1
ATOM 3621 C C . ILE A 1 462 ? -25.005 2.263 17.752 1.00 93.44 462 ILE A C 1
ATOM 3623 O O . ILE A 1 462 ? -25.292 2.650 18.880 1.00 93.44 462 ILE A O 1
ATOM 3627 N N . ARG A 1 463 ? -25.797 2.456 16.695 1.00 94.44 463 ARG A N 1
ATOM 3628 C CA . ARG A 1 463 ? -27.126 3.075 16.788 1.00 94.44 463 ARG A CA 1
ATOM 3629 C C . ARG A 1 463 ? -28.156 2.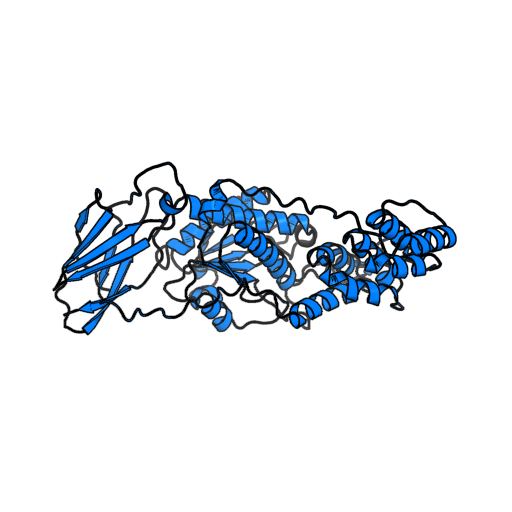082 17.309 1.00 94.44 463 ARG A C 1
ATOM 3631 O O . ARG A 1 463 ? -28.164 0.928 16.877 1.00 94.44 463 ARG A O 1
ATOM 3638 N N . PHE A 1 464 ? -29.046 2.540 18.182 1.00 95.56 464 PHE A N 1
ATOM 3639 C CA . PHE A 1 464 ? -30.185 1.762 18.667 1.00 95.56 464 PHE A CA 1
ATOM 3640 C C . PHE A 1 464 ? -31.387 2.662 18.984 1.00 95.56 464 PHE A C 1
ATOM 3642 O O . PHE A 1 464 ? -31.244 3.867 19.161 1.00 95.56 464 PHE A O 1
ATOM 3649 N N . GLU A 1 465 ? -32.573 2.059 19.052 1.00 95.81 465 GLU A N 1
ATOM 3650 C CA . GLU A 1 465 ? -33.820 2.732 19.434 1.00 95.81 465 GLU A CA 1
ATOM 3651 C C . GLU A 1 465 ? -34.181 2.361 20.875 1.00 95.81 465 GLU A C 1
ATOM 3653 O O . GLU A 1 465 ? -34.401 1.182 21.172 1.00 95.81 465 GLU A O 1
ATOM 3658 N N . ALA A 1 466 ? -34.243 3.343 21.771 1.00 93.62 466 ALA A N 1
ATOM 3659 C CA . ALA A 1 466 ? -34.775 3.167 23.117 1.00 93.62 466 ALA A CA 1
ATOM 3660 C C . ALA A 1 466 ? -36.311 3.198 23.077 1.00 93.62 466 ALA A C 1
ATOM 3662 O O . ALA A 1 466 ? -36.905 3.996 22.349 1.00 93.62 466 ALA A O 1
ATOM 3663 N N . LYS A 1 467 ? -36.951 2.311 23.848 1.00 84.81 467 LYS A N 1
ATOM 3664 C CA . LYS A 1 467 ? -38.414 2.167 23.906 1.00 84.81 467 LYS A CA 1
ATOM 3665 C C . LYS A 1 467 ? -39.034 2.858 25.110 1.00 84.81 467 LYS A C 1
ATOM 3667 O O . LYS A 1 467 ? -38.416 2.823 26.199 1.00 84.81 467 LYS A O 1
#

Foldseek 3Di:
DDDPDDDDDPDDPDDFDDDPLVQVLVQLLVLLVQLLDLAPLSNVLSLQCSCVSAPSSLVSLLVQCPDPRLSSNLSSLLSLLSHQDLVCLVSLLVLLPPFRWDRHWHADPQLPDTDTPDPDTDTSSSNVSSQSSNCSRQVDHDNDSVVSCVVCVVPSVPDDGDDPPPPPPDDDPLLLLLAAAEEEEEQPAFPCPVPPPPCAASSRDHFSVLSLLLSVLLCVNSVVSHHRYHYLDNHRHGHDLLSSQVSCPPGQAYEYETADADPPLPDWAKAKEFEADCVQFVLLLLLSQLLRVLLCVLLVHDNPSVHYYYYQCVVPVRGDSNQNNHDSLHGYMYIHGGYSHHPVVVVLSSRSVSSSSNSVSNNRSNSVSSSLFAKDWDFPDDPAQKTKIAIDRCVVVSPDPDDDWAFDPVFKFKDKQNHTFDWDADRVRRMIMTGHPDDFAKIWMFIWTATPVRRIHRRDIDIDTHD

Secondary structure (DSSP, 8-state):
-------------PPP-PPPHHHHHHHHHHHHGGGG-SBHHHHHHHHHHGGGGGGGTHHHHHHHTTSS-HHHHHHHHHHHTTS--GGGHHHHHHGGG----B--EEEPTTS--EEESSSS-BTTHHHHHHHHHHHHHH----SSHHHHHHHHHHHGGG----------PPPPGGGGGGTT-EEEEEE---SGGGSTTTTB-TT--BHHHHHHHHHHHHHHHHHHTT-EEEES-SSS----HHHHHHTTTT-SEEEEEEEE--S-TT----EEEESSSTTTSHHHHHHHHHHHHHHHHHHT--TTSS-EEEEGGGT-TT--HHHHTS-TT--EEEEEEEETTSHHHHHHHH-HHHHHHHHHHHHHHHHHHHHT---EEEEEEEETTEEEEEEE-STTTTT-SS----B-GGG-EEEETTEE--EEEETTTTEEEEE--PPSEEEEEEEE-BBTT-PBPP--EEEEEE-

Sequence (467 aa):
MRTALFLALFGCQSAPDRPVRDERDSEIRRYVRRLESKNASVCLDAVDYLPYFGADAVPALVEELHCPNANGRALAAATLARIPDGRAVEPLIALLDDKGTLELNVLSDDGGSLHGAYDNPLPNFVRDQALFALRSITGQRFSSRADWTKWWGGSGTAFEPRPRAAERRRLPDRAKFLRGLRVCIDPGHGGDTHKRGYKRGPTYASEAEINLRVARFLRDDLVAAGATVTMTRDSDRDVPLETRAKAAEGHDFFLSIHHNWSPRLDALSTTTWYHLTPDHQPAAMDLARHVEKEVLRALDLDGSDGGGLMSDGLMYESGFGVLRQLPPDVPGCLCEMTYYSNLATERKLRDIEFNRREAWGLFLGIVEYASYGIPRAELVSNEGRMLKFRVYDGLEDRGAWAKPFKVFEELISVKLDGRAAPHEYDAKTGTITVKHDLAPGAHDAAVTLVNLHKNHSLPKRIRFEAK